Protein 2D4R (pdb70)

InterPro domains:
  IPR005031 Coenzyme Q-binding protein COQ10, START domain [PF03364] (10-134)
  IPR023393 START-like domain superfamily [G3DSA:3.30.530.20] (1-147)

Sequence (575 aa):
PEVRAERYIPAPPERVYRLAKDLEGLKPYLKEVESLEVVAREGARTRSRWVAVAGKKVRWLEEEEWDDENLRNRFFSPEGDFDRYEGTWVFLPEGEGTRVVLTLTYELTIPIFGGLLRKLVQKLQENVESLLKGLEERVLAASSPEVRAERYIPAPPERVYRLAKDLEGLKPYLKEVESLEVVAREGARTRSRWVAVAGKKVRWLEEEEWDDENLRNRFFSPEGDFDRYEGTWVFLPEGEGTRVVLTLTYELTIPIFGGLLRKLVQKLQENVESLLKGLEERVLAASSPEVRAERYIPAPPERVYRLAKDLEGLKPYLKEVESLEVVAREGARTRSRWVAVAGKKVRWLEEEEWDDENLRNRFFSPEGDFDRYEGTWVFLPEGEGTRVVLTLTYELTIPIFGGLLRKLVQKLQENVESLLKGLEERVLAASPEVRAERYIPAPPERVYRLAKDLEGLKPYLKEVESLEVVAREGARTRSRWVAVAGKKVRWLEEEEWDDENLRNRFFSPEGDFDRYEGTWVFLPEGEGTRVVLTLTYELTIPIFGGLLRKLVQKLQENVESLLKGLEERVLAASS

B-factor: mean 41.69, std 13.5, range [9.43, 97.02]

CATH classification: 3.30.530.20

Solvent-accessible surface area: 28408 Å² total

Organism: Thermus thermophilus (strain ATCC 27634 / DSM 579 / HB8) (NCBI:txid300852)

Nearest PDB structures (foldseek):
  2d4r-assembly1_A  TM=1.007E+00  e=2.867E-28  Thermus thermophilus HB8
  3tfz-assembly1_B  TM=8.110E-01  e=2.070E-10  Streptomyces sp. R1128
  4xrt-assembly1_A  TM=7.239E-01  e=1.259E-07  Streptomyces steffisburgensis
  4xrt-assembly2_B  TM=6.585E-01  e=3.534E-08  Streptomyces steffisburgensis
  3pu2-assembly3_C  TM=6.531E-01  e=3.221E-05  Cereibacter sphaeroides 2.4.1

Foldseek 3Di:
DKFKDKDKAQAALLLLLVLVVPVVLLQVLQPQWDDKAFPADDDQKTKIWTWGDPVDIWIFIKIKGHDSPQSKIWMWTPDTQWPTWIWMWHWDDDDNITIIMTMIDTHGDDPPCCVVCVVVVVVSSVNNNSSVVSSSVSSVVVVD/DKFKDKDWAQAALLLLLVLVVPVVLLQVLQPQWPDKAFPDDDVQKTKIWTWGDPVDIWIFIKIKGHDSPQSKIWMWTPDTQWPTWIWMWHWDDDPNTTIIMTMIDTHGDDPPCCVVCVVVVRVSSVNVHSSVVSSSVSSVVVVD/DKAKDKDWAQAALLLLLVLVVPVVLLQVLQPQWDDKAFPDDDDQKTWIWTWGDPVDIWIFIKIKGHDSPQSKIWMWTPDTQWPTWIWMWHWDADPNTTIIMTMIDTHGDDPPPNPVCVVVVRVSSVNVNSSVVSSNVSSVVVD/DKFKDKDWAQAALLLLLVLVVPVVLLQVLQPQWDDKAFPDDDDQKTWIWTWGDPVDIWIFIKIKGHDSPQSKIKMWTPDTQWPTWIWMWHWDDDPNTTIIMTMIDTHGADPPCGCVCVVVVRVSSCNNHSSVVSSSVSSVVVPD

Secondary structure (DSSP, 8-state):
-EEEEEEEESS-HHHHHHHHH-HHHHGGG-TTEEEEEEEEEETTEEEEEEEEE---EEEEEEEEEEETTTTEEEEEEEEES-SEEEEEEEEEE-SSSEEEEEEEEEE---TTTTTTTHHHHHH--HHHHHHHHHHHHHHHHTT-/-EEEEEEEESS-HHHHHHHHH-HHHHGGG-TTEEEEEEEEEETTEEEEEEEEE---EEEEEEEEEEETTTTEEEEEEEEES-SEEEEEEEEEEETTEEEEEEEEEEE---TTTTTTTHHHHHH--HHHHHHHHHHHHHHHHTT-/-EEEEEEEESS-HHHHHHHHH-HHHHGGG-TTEEEEEEEEEETTEEEEEEEEE---EEEEEEEEEEETTTTEEEEEEEEES-SEEEEEEEEEEETTEEEEEEEEEEE---SS-TTTSHHHHHH--HHHHHHHHHHHHHHHHH-/-EEEEEEEESS-HHHHHHHHH-HHHHGGG-TTEEEEEEEEEETTEEEEEEEEE---EEEEEEEEEEETTTTEEEEEEEEES-SEEEEEEEEEEETTEEEEEEEEEEE---TTTGGGGHHHHHH--HHHHHHHHHHHHHHHHHH-

Structure (mmCIF, N/CA/C/O backbone):
data_2D4R
#
_entry.id   2D4R
#
_cell.length_a   56.300
_cell.length_b   86.490
_cell.length_c   109.580
_cell.angle_alpha   90.00
_cell.angle_beta   90.00
_cell.angle_gamma   90.00
#
_symmetry.space_group_name_H-M   'P 21 21 21'
#
loop_
_entity.id
_entity.type
_entity.pdbx_description
1 polymer 'hypothetical protein TTHA0849'
2 non-polymer 'SULFATE ION'
3 water water
#
loop_
_atom_site.group_PDB
_atom_site.id
_atom_site.type_symbol
_atom_site.label_atom_id
_atom_site.label_alt_id
_atom_site.label_comp_id
_atom_site.label_asym_id
_atom_site.label_entity_id
_atom_site.label_seq_id
_atom_site.pdbx_PDB_ins_code
_atom_site.Cartn_x
_atom_site.Cartn_y
_atom_site.Cartn_z
_atom_site.occupancy
_atom_site.B_iso_or_equiv
_atom_site.auth_seq_id
_atom_site.auth_comp_id
_atom_site.auth_asym_id
_atom_site.auth_atom_id
_atom_site.pdbx_PDB_model_num
ATOM 1 N N . PRO A 1 2 ? 26.650 95.605 -7.713 1.00 44.87 2 PRO A N 1
ATOM 2 C CA . PRO A 1 2 ? 27.042 95.696 -6.300 1.00 41.56 2 PRO A CA 1
ATOM 3 C C . PRO A 1 2 ? 26.716 94.430 -5.505 1.00 43.06 2 PRO A C 1
ATOM 4 O O . PRO A 1 2 ? 25.991 93.561 -5.978 1.00 46.54 2 PRO A O 1
ATOM 8 N N . GLU A 1 3 ? 27.266 94.332 -4.298 1.00 47.15 3 GLU A N 1
ATOM 9 C CA . GLU A 1 3 ? 27.163 93.117 -3.492 1.00 47.73 3 GLU A CA 1
ATOM 10 C C . GLU A 1 3 ? 26.823 93.418 -2.037 1.00 44.61 3 GLU A C 1
ATOM 11 O O . GLU A 1 3 ? 27.167 94.469 -1.513 1.00 51.07 3 GLU A O 1
ATOM 17 N N . VAL A 1 4 ? 26.133 92.483 -1.400 1.00 44.73 4 VAL A N 1
ATOM 18 C CA . VAL A 1 4 ? 25.783 92.555 0.015 1.00 41.25 4 VAL A CA 1
ATOM 19 C C . VAL A 1 4 ? 26.131 91.202 0.638 1.00 40.00 4 VAL A C 1
ATOM 20 O O . VAL A 1 4 ? 26.145 90.188 -0.045 1.00 39.35 4 VAL A O 1
ATOM 24 N N . ARG A 1 5 ? 26.439 91.180 1.924 1.00 43.74 5 ARG A N 1
ATOM 25 C CA . ARG A 1 5 ? 26.628 89.906 2.604 1.00 46.52 5 ARG A CA 1
ATOM 26 C C . ARG A 1 5 ? 26.216 90.002 4.053 1.00 49.95 5 ARG A C 1
ATOM 27 O O . ARG A 1 5 ? 26.523 90.980 4.734 1.00 48.81 5 ARG A O 1
ATOM 35 N N . ALA A 1 6 ? 25.504 88.982 4.512 1.00 47.92 6 ALA A N 1
ATOM 36 C CA . ALA A 1 6 ? 25.076 88.909 5.892 1.00 44.84 6 ALA A CA 1
ATOM 37 C C . ALA A 1 6 ? 25.699 87.663 6.499 1.00 47.67 6 ALA A C 1
ATOM 38 O O . ALA A 1 6 ? 25.992 86.697 5.788 1.00 44.52 6 ALA A O 1
ATOM 40 N N . GLU A 1 7 ? 25.898 87.698 7.814 1.00 49.60 7 GLU A N 1
ATOM 41 C CA . GLU A 1 7 ? 26.564 86.631 8.554 1.00 47.01 7 GLU A CA 1
ATOM 42 C C . GLU A 1 7 ? 25.776 86.437 9.841 1.00 48.41 7 GLU A C 1
ATOM 43 O O . GLU A 1 7 ? 25.415 87.407 10.503 1.00 48.22 7 GLU A O 1
ATOM 49 N N . ARG A 1 8 ? 25.493 85.191 10.198 1.00 49.78 8 ARG A N 1
ATOM 50 C CA . ARG A 1 8 ? 24.676 84.948 11.373 1.00 47.62 8 ARG A CA 1
ATOM 51 C C . ARG A 1 8 ? 24.999 83.598 12.010 1.00 54.35 8 ARG A C 1
ATOM 52 O O . ARG A 1 8 ? 25.156 82.583 11.308 1.00 53.31 8 ARG A O 1
ATOM 60 N N . TYR A 1 9 ? 25.101 83.595 13.341 1.00 51.26 9 TYR A N 1
ATOM 61 C CA . TYR A 1 9 ? 25.362 82.370 14.091 1.00 48.36 9 TYR A CA 1
ATOM 62 C C . TYR A 1 9 ? 24.057 81.695 14.502 1.00 44.31 9 TYR A C 1
ATOM 63 O O . TYR A 1 9 ? 23.182 82.331 15.092 1.00 44.18 9 TYR A O 1
ATOM 72 N N . ILE A 1 10 ? 23.930 80.408 14.189 1.00 37.32 10 ILE A N 1
ATOM 73 C CA . ILE A 1 10 ? 22.741 79.653 14.576 1.00 40.40 10 ILE A CA 1
ATOM 74 C C . ILE A 1 10 ? 23.085 78.431 15.436 1.00 37.91 10 ILE A C 1
ATOM 75 O O . ILE A 1 10 ? 23.868 77.573 15.042 1.00 36.91 10 ILE A O 1
ATOM 80 N N . PRO A 1 11 ? 22.500 78.350 16.637 1.00 39.15 11 PRO A N 1
ATOM 81 C CA . PRO A 1 11 ? 22.748 77.232 17.555 1.00 41.53 11 PRO A CA 1
ATOM 82 C C . PRO A 1 11 ? 22.158 75.893 17.097 1.00 41.17 11 PRO A C 1
ATOM 83 O O . PRO A 1 11 ? 21.132 75.449 17.603 1.00 38.63 11 PRO A O 1
ATOM 87 N N . ALA A 1 12 ? 22.830 75.257 16.139 1.00 41.70 12 ALA A N 1
ATOM 88 C CA . ALA A 1 12 ? 22.411 73.963 15.610 1.00 31.22 12 ALA A CA 1
ATOM 89 C C . ALA A 1 12 ? 23.489 73.480 14.645 1.00 33.76 12 ALA A C 1
ATOM 90 O O . ALA A 1 12 ? 24.157 74.287 14.010 1.00 33.40 12 ALA A O 1
ATOM 92 N N . PRO A 1 13 ? 23.677 72.157 14.528 1.00 37.54 13 PRO A N 1
ATOM 93 C CA . PRO A 1 13 ? 24.702 71.638 13.621 1.00 38.67 13 PRO A CA 1
ATOM 94 C C . PRO A 1 13 ? 24.497 72.048 12.176 1.00 38.93 13 PRO A C 1
ATOM 95 O O . PRO A 1 13 ? 23.379 72.038 11.662 1.00 37.03 13 PRO A O 1
ATOM 99 N N . PRO A 1 14 ? 25.594 72.399 11.497 1.00 42.00 14 PRO A N 1
ATOM 100 C CA . PRO A 1 14 ? 25.596 72.827 10.097 1.00 41.89 14 PRO A CA 1
ATOM 101 C C . PRO A 1 14 ? 24.692 72.001 9.198 1.00 41.28 14 PRO A C 1
ATOM 102 O O . PRO A 1 14 ? 23.980 72.542 8.361 1.00 43.84 14 PRO A O 1
ATOM 106 N N . GLU A 1 15 ? 24.720 70.688 9.365 1.00 45.63 15 GLU A N 1
ATOM 107 C CA . GLU A 1 15 ? 23.940 69.826 8.490 1.00 47.54 15 GLU A CA 1
ATOM 108 C C . GLU A 1 15 ? 22.453 70.112 8.667 1.00 45.15 15 GLU A C 1
ATOM 109 O O . GLU A 1 15 ? 21.680 70.062 7.708 1.00 43.60 15 GLU A O 1
ATOM 115 N N . ARG A 1 16 ? 22.058 70.415 9.900 1.00 44.81 16 ARG A N 1
ATOM 116 C CA . ARG A 1 16 ? 20.657 70.662 10.203 1.00 38.64 16 ARG A CA 1
ATOM 117 C C . ARG A 1 16 ? 20.246 72.040 9.687 1.00 37.20 16 ARG A C 1
ATOM 118 O O . ARG A 1 16 ? 19.199 72.184 9.070 1.00 36.68 16 ARG A O 1
ATOM 126 N N . VAL A 1 17 ? 21.080 73.046 9.929 1.00 34.70 17 VAL A N 1
ATOM 127 C CA . VAL A 1 17 ? 20.805 74.391 9.438 1.00 33.54 17 VAL A CA 1
ATOM 128 C C . VAL A 1 17 ? 20.756 74.383 7.906 1.00 34.98 17 VAL A C 1
ATOM 129 O O . VAL A 1 17 ? 19.885 75.001 7.296 1.00 30.32 17 VAL A O 1
ATOM 133 N N . TYR A 1 18 ? 21.680 73.652 7.293 1.00 31.49 18 TYR A N 1
ATOM 134 C CA . TYR A 1 18 ? 21.718 73.543 5.852 1.00 28.03 18 TYR A CA 1
ATOM 135 C C . TYR A 1 18 ? 20.422 72.929 5.330 1.00 31.91 18 TYR A C 1
ATOM 136 O O . TYR A 1 18 ? 19.838 73.440 4.378 1.00 33.10 18 TYR A O 1
ATOM 145 N N . ARG A 1 19 ? 19.966 71.841 5.950 1.00 32.29 19 ARG A N 1
ATOM 146 C CA . ARG A 1 19 ? 18.785 71.121 5.442 1.00 35.19 19 ARG A CA 1
ATOM 147 C C . ARG A 1 19 ? 17.504 71.932 5.586 1.00 31.23 19 ARG A C 1
ATOM 148 O O . ARG A 1 19 ? 16.627 71.872 4.736 1.00 27.30 19 ARG A O 1
ATOM 156 N N . LEU A 1 20 ? 17.404 72.686 6.672 1.00 29.41 20 LEU A N 1
ATOM 157 C CA . LEU A 1 20 ? 16.254 73.543 6.903 1.00 31.81 20 LEU A CA 1
ATOM 158 C C . LEU A 1 20 ? 16.212 74.745 5.966 1.00 31.42 20 LEU A C 1
ATOM 159 O O . LEU A 1 20 ? 15.135 75.257 5.655 1.00 35.32 20 LEU A O 1
ATOM 164 N N . ALA A 1 21 ? 17.375 75.200 5.513 1.00 25.66 21 ALA A N 1
ATOM 165 C CA . ALA A 1 21 ? 17.417 76.296 4.545 1.00 24.46 21 ALA A CA 1
ATOM 166 C C . ALA A 1 21 ? 17.074 75.795 3.142 1.00 22.71 21 ALA A C 1
ATOM 167 O O . ALA A 1 21 ? 16.611 76.553 2.290 1.00 21.82 21 ALA A O 1
ATOM 169 N N . LYS A 1 22 ? 17.293 74.506 2.913 1.00 26.07 22 LYS A N 1
ATOM 170 C CA . LYS A 1 22 ? 17.079 73.913 1.602 1.00 27.55 22 LYS A CA 1
ATOM 171 C C . LYS A 1 22 ? 15.598 73.693 1.342 1.00 29.50 22 LYS A C 1
ATOM 172 O O . LYS A 1 22 ? 15.145 73.731 0.201 1.00 32.53 22 LYS A O 1
ATOM 178 N N . ASP A 1 23 ? 14.846 73.462 2.411 1.00 35.47 23 ASP A N 1
ATOM 179 C CA . ASP A 1 23 ? 13.396 73.356 2.325 1.00 30.45 23 ASP A CA 1
ATOM 180 C C . ASP A 1 23 ? 12.828 74.761 2.327 1.00 32.10 23 ASP A C 1
ATOM 181 O O . ASP A 1 23 ? 12.329 75.241 3.359 1.00 21.66 23 ASP A O 1
ATOM 186 N N . LEU A 1 24 ? 12.917 75.411 1.166 1.00 27.26 24 LEU A N 1
ATOM 187 C CA . LEU A 1 24 ? 12.566 76.818 1.040 1.00 29.49 24 LEU A CA 1
ATOM 188 C C . LEU A 1 24 ? 11.118 77.060 1.446 1.00 31.04 24 LEU A C 1
ATOM 189 O O . LEU A 1 24 ? 10.798 78.065 2.078 1.00 31.31 24 LEU A O 1
ATOM 194 N N . GLU A 1 25 ? 10.239 76.135 1.089 1.00 30.94 25 GLU A N 1
ATOM 195 C CA . GLU A 1 25 ? 8.836 76.360 1.343 1.00 36.60 25 GLU A CA 1
ATOM 196 C C . GLU A 1 25 ? 8.535 76.279 2.835 1.00 38.79 25 GLU A C 1
ATOM 197 O O . GLU A 1 25 ? 7.671 77.003 3.334 1.00 41.98 25 GLU A O 1
ATOM 203 N N . GLY A 1 26 ? 9.268 75.423 3.547 1.00 30.17 26 GLY A N 1
ATOM 204 C CA . GLY A 1 26 ? 9.173 75.397 4.991 1.00 25.14 26 GLY A CA 1
ATOM 205 C C . GLY A 1 26 ? 9.813 76.619 5.629 1.00 31.87 26 GLY A C 1
ATOM 206 O O . GLY A 1 26 ? 9.469 77.004 6.744 1.00 32.53 26 GLY A O 1
ATOM 207 N N . LEU A 1 27 ? 10.752 77.235 4.921 1.00 35.97 27 LEU A N 1
ATOM 208 C CA . LEU A 1 27 ? 11.454 78.406 5.436 1.00 36.10 27 LEU A CA 1
ATOM 209 C C . LEU A 1 27 ? 10.574 79.640 5.261 1.00 37.52 27 LEU A C 1
ATOM 210 O O . LEU A 1 27 ? 10.636 80.577 6.055 1.00 38.08 27 LEU A O 1
ATOM 215 N N . LYS A 1 28 ? 9.750 79.626 4.218 1.00 36.32 28 LYS A N 1
ATOM 216 C CA . LYS A 1 28 ? 9.076 80.837 3.766 1.00 35.42 28 LYS A CA 1
ATOM 217 C C . LYS A 1 28 ? 8.273 81.592 4.840 1.00 35.48 28 LYS A C 1
ATOM 218 O O . LYS A 1 28 ? 8.320 82.823 4.891 1.00 33.65 28 LYS A O 1
ATOM 224 N N . PRO A 1 29 ? 7.532 80.873 5.709 1.00 35.09 29 PRO A N 1
ATOM 225 C CA . PRO A 1 29 ? 6.745 81.560 6.747 1.00 32.55 29 PRO A CA 1
ATOM 226 C C . PRO A 1 29 ? 7.532 82.434 7.722 1.00 27.79 29 PRO A C 1
ATOM 227 O O . PRO A 1 29 ? 6.958 83.276 8.384 1.00 31.20 29 PRO A O 1
ATOM 231 N N . TYR A 1 30 ? 8.841 82.230 7.810 1.00 29.66 30 TYR A N 1
ATOM 232 C CA . TYR A 1 30 ? 9.677 82.991 8.741 1.00 32.00 30 TYR A CA 1
ATOM 233 C C . TYR A 1 30 ? 10.438 84.117 8.041 1.00 37.77 30 TYR A C 1
ATOM 234 O O . TYR A 1 30 ? 11.232 84.825 8.669 1.00 32.16 30 TYR A O 1
ATOM 243 N N . LEU A 1 31 ? 10.196 84.271 6.737 1.00 37.01 31 LEU A N 1
ATOM 244 C CA . LEU A 1 31 ? 10.766 85.368 5.955 1.00 36.71 31 LEU A CA 1
ATOM 245 C C . LEU A 1 31 ? 9.739 86.498 5.790 1.00 41.22 31 LEU A C 1
ATOM 246 O O . LEU A 1 31 ? 8.886 86.478 4.897 1.00 40.12 31 LEU A O 1
ATOM 251 N N . LYS A 1 32 ? 9.824 87.487 6.667 1.00 43.52 32 LYS A N 1
ATOM 252 C CA . LYS A 1 32 ? 8.751 88.455 6.802 1.00 45.62 32 LYS A CA 1
ATOM 253 C C . LYS A 1 32 ? 8.676 89.394 5.613 1.00 44.38 32 LYS A C 1
ATOM 254 O O . LYS A 1 32 ? 7.644 89.993 5.366 1.00 47.37 32 LYS A O 1
ATOM 260 N N . GLU A 1 33 ? 9.769 89.521 4.872 1.00 42.01 33 GLU A N 1
ATOM 261 C CA . GLU A 1 33 ? 9.802 90.430 3.735 1.00 40.30 33 GLU A CA 1
ATOM 262 C C . GLU A 1 33 ? 9.426 89.704 2.448 1.00 41.78 33 GLU A C 1
ATOM 263 O O . GLU A 1 33 ? 9.349 90.315 1.376 1.00 36.77 33 GLU A O 1
ATOM 269 N N . VAL A 1 34 ? 9.206 88.395 2.561 1.00 36.53 34 VAL A N 1
ATOM 270 C CA . VAL A 1 34 ? 8.796 87.581 1.425 1.00 31.72 34 VAL A CA 1
ATOM 271 C C . VAL A 1 34 ? 7.304 87.323 1.488 1.00 36.06 34 VAL A C 1
ATOM 272 O O . VAL A 1 34 ? 6.794 86.850 2.504 1.00 38.20 34 VAL A O 1
ATOM 276 N N . GLU A 1 35 ? 6.616 87.630 0.391 1.00 33.66 35 GLU A N 1
ATOM 277 C CA . GLU A 1 35 ? 5.172 87.470 0.294 1.00 32.64 35 GLU A CA 1
ATOM 278 C C . GLU A 1 35 ? 4.813 86.093 -0.260 1.00 35.79 35 GLU A C 1
ATOM 279 O O . GLU A 1 35 ? 3.858 85.463 0.187 1.00 36.76 35 GLU A O 1
ATOM 285 N N . SER A 1 36 ? 5.575 85.637 -1.248 1.00 36.41 36 SER A N 1
ATOM 286 C CA . SER A 1 36 ? 5.353 84.322 -1.841 1.00 35.48 36 SER A CA 1
ATOM 287 C C . SER A 1 36 ? 6.669 83.678 -2.286 1.00 33.81 36 SER A C 1
ATOM 288 O O . SER A 1 36 ? 7.515 84.320 -2.901 1.00 30.56 36 SER A O 1
ATOM 291 N N . LEU A 1 37 ? 6.834 82.403 -1.961 1.00 30.84 37 LEU A N 1
ATOM 292 C CA . LEU A 1 37 ? 7.996 81.658 -2.407 1.00 35.47 37 LEU A CA 1
ATOM 293 C C . LEU A 1 37 ? 7.549 80.248 -2.777 1.00 37.32 37 LEU A C 1
ATOM 294 O O . LEU A 1 37 ? 7.222 79.439 -1.912 1.00 38.85 37 LEU A O 1
ATOM 299 N N . GLU A 1 38 ? 7.528 79.966 -4.073 1.00 38.26 38 GLU A N 1
ATOM 300 C CA . GLU A 1 38 ? 7.069 78.672 -4.556 1.00 39.95 38 GLU A CA 1
ATOM 301 C C . GLU A 1 38 ? 8.149 77.918 -5.336 1.00 35.17 38 GLU A C 1
ATOM 302 O O . GLU A 1 38 ? 8.710 78.427 -6.306 1.00 26.02 38 GLU A O 1
ATOM 308 N N . VAL A 1 39 ? 8.441 76.696 -4.899 1.00 37.98 39 VAL A N 1
ATOM 309 C CA . VAL A 1 39 ? 9.356 75.830 -5.635 1.00 38.76 39 VAL A CA 1
ATOM 310 C C . VAL A 1 39 ? 8.661 75.327 -6.898 1.00 44.83 39 VAL A C 1
ATOM 311 O O . VAL A 1 39 ? 7.686 74.578 -6.818 1.00 46.81 39 VAL A O 1
ATOM 315 N N . VAL A 1 40 ? 9.155 75.742 -8.064 1.00 41.67 40 VAL A N 1
ATOM 316 C CA . VAL A 1 40 ? 8.509 75.379 -9.317 1.00 42.86 40 VAL A CA 1
ATOM 317 C C . VAL A 1 40 ? 9.080 74.102 -9.943 1.00 48.21 40 VAL A C 1
ATOM 318 O O . VAL A 1 40 ? 8.379 73.401 -10.671 1.00 51.46 40 VAL A O 1
ATOM 322 N N . ALA A 1 41 ? 10.352 73.808 -9.676 1.00 47.83 41 ALA A N 1
ATOM 323 C CA . ALA A 1 41 ? 11.004 72.621 -10.231 1.00 50.60 41 ALA A CA 1
ATOM 324 C C . ALA A 1 41 ? 12.042 72.055 -9.266 1.00 51.55 41 ALA A C 1
ATOM 325 O O . ALA A 1 41 ? 12.764 72.803 -8.614 1.00 46.35 41 ALA A O 1
ATOM 327 N N . ARG A 1 42 ? 12.109 70.729 -9.181 1.00 55.74 42 ARG A N 1
ATOM 328 C CA . ARG A 1 42 ? 13.065 70.045 -8.303 1.00 57.25 42 ARG A CA 1
ATOM 329 C C . ARG A 1 42 ? 13.752 68.960 -9.135 1.00 59.03 42 ARG A C 1
ATOM 330 O O . ARG A 1 42 ? 13.082 68.121 -9.733 1.00 60.21 42 ARG A O 1
ATOM 338 N N . GLU A 1 43 ? 15.082 68.990 -9.192 1.00 62.11 43 GLU A N 1
ATOM 339 C CA . GLU A 1 43 ? 15.845 68.118 -10.095 1.00 61.81 43 GLU A CA 1
ATOM 340 C C . GLU A 1 43 ? 17.240 67.886 -9.527 1.00 60.18 43 GLU A C 1
ATOM 341 O O . GLU A 1 43 ? 17.952 68.841 -9.225 1.00 62.57 43 GLU A O 1
ATOM 347 N N . GLY A 1 44 ? 17.640 66.627 -9.391 1.00 57.86 44 GLY A N 1
ATOM 348 C CA . GLY A 1 44 ? 18.944 66.351 -8.818 1.00 54.39 44 GLY A CA 1
ATOM 349 C C . GLY A 1 44 ? 19.202 67.242 -7.615 1.00 53.34 44 GLY A C 1
ATOM 350 O O . GLY A 1 44 ? 18.427 67.259 -6.659 1.00 55.35 44 GLY A O 1
ATOM 351 N N . ALA A 1 45 ? 20.286 68.005 -7.671 1.00 52.75 45 ALA A N 1
ATOM 352 C CA . ALA A 1 45 ? 20.693 68.837 -6.546 1.00 47.73 45 ALA A CA 1
ATOM 353 C C . ALA A 1 45 ? 20.285 70.291 -6.731 1.00 45.39 45 ALA A C 1
ATOM 354 O O . ALA A 1 45 ? 20.708 71.149 -5.966 1.00 48.63 45 ALA A O 1
ATOM 356 N N . ARG A 1 46 ? 19.479 70.574 -7.748 1.00 45.78 46 ARG A N 1
ATOM 357 C CA . ARG A 1 46 ? 19.022 71.943 -7.986 1.00 46.20 46 ARG A CA 1
ATOM 358 C C . ARG A 1 46 ? 17.502 72.074 -7.997 1.00 43.77 46 ARG A C 1
ATOM 359 O O . ARG A 1 46 ? 16.786 71.148 -8.384 1.00 40.37 46 ARG A O 1
ATOM 367 N N . THR A 1 47 ? 17.015 73.224 -7.542 1.00 37.73 47 THR A N 1
ATOM 368 C CA . THR A 1 47 ? 15.606 73.555 -7.674 1.00 29.60 47 THR A CA 1
ATOM 369 C C . THR A 1 47 ? 15.478 74.841 -8.449 1.00 31.17 47 THR A C 1
ATOM 370 O O . THR A 1 47 ? 16.470 75.531 -8.694 1.00 30.84 47 THR A O 1
ATOM 374 N N . ARG A 1 48 ? 14.245 75.147 -8.845 1.00 29.88 48 ARG A N 1
ATOM 375 C CA . ARG A 1 48 ? 13.892 76.457 -9.365 1.00 30.17 48 ARG A CA 1
ATOM 376 C C . ARG A 1 48 ? 12.726 76.975 -8.533 1.00 28.65 48 ARG A C 1
ATOM 377 O O . ARG A 1 48 ? 11.802 76.225 -8.204 1.00 32.79 48 ARG A O 1
ATOM 385 N N . SER A 1 49 ? 12.767 78.253 -8.179 1.00 23.07 49 SER A N 1
ATOM 386 C CA . SER A 1 49 ? 11.750 78.805 -7.301 1.00 22.73 49 SER A CA 1
ATOM 387 C C . SER A 1 49 ? 11.333 80.210 -7.729 1.00 27.36 49 SER A C 1
ATOM 388 O O . SER A 1 49 ? 12.126 80.954 -8.311 1.00 31.70 49 SER A O 1
ATOM 391 N N . ARG A 1 50 ? 10.084 80.561 -7.438 1.00 22.46 50 ARG A N 1
ATOM 392 C CA . ARG A 1 50 ? 9.537 81.869 -7.791 1.00 32.10 50 ARG A CA 1
ATOM 393 C C . ARG A 1 50 ? 9.364 82.711 -6.526 1.00 26.99 50 ARG A C 1
ATOM 394 O O . ARG A 1 50 ? 8.599 82.360 -5.639 1.00 22.45 50 ARG A O 1
ATOM 402 N N . TRP A 1 51 ? 10.092 83.816 -6.449 1.00 30.06 51 TRP A N 1
ATOM 403 C CA . TRP A 1 51 ? 10.030 84.683 -5.279 1.00 29.81 51 TRP A CA 1
ATOM 404 C C . TRP A 1 51 ? 9.204 85.940 -5.571 1.00 30.58 51 TRP A C 1
ATOM 405 O O . TRP A 1 51 ? 9.285 86.524 -6.657 1.00 33.74 51 TRP A O 1
ATOM 416 N N . VAL A 1 52 ? 8.404 86.346 -4.592 1.00 32.50 52 VAL A N 1
ATOM 417 C CA . VAL A 1 52 ? 7.892 87.701 -4.549 1.00 31.07 52 VAL A CA 1
ATOM 418 C C . VAL A 1 52 ? 8.231 88.297 -3.201 1.00 30.29 52 VAL A C 1
ATOM 419 O O . VAL A 1 52 ? 7.830 87.775 -2.167 1.00 29.24 52 VAL A O 1
ATOM 423 N N . ALA A 1 53 ? 8.974 89.395 -3.225 1.00 33.32 53 ALA A N 1
ATOM 424 C CA . ALA A 1 53 ? 9.385 90.073 -2.009 1.00 29.29 53 ALA A CA 1
ATOM 425 C C . ALA A 1 53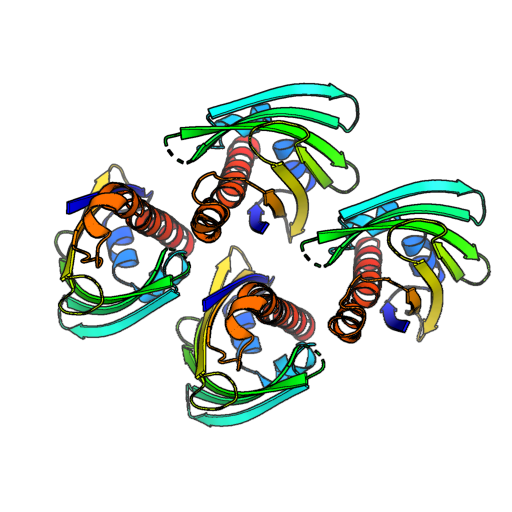 ? 8.802 91.476 -2.002 1.00 32.76 53 ALA A C 1
ATOM 426 O O . ALA A 1 53 ? 8.457 92.034 -3.053 1.00 23.11 53 ALA A O 1
ATOM 428 N N . VAL A 1 54 ? 8.676 92.046 -0.811 1.00 34.02 54 VAL A N 1
ATOM 429 C CA . VAL A 1 54 ? 8.263 93.430 -0.714 1.00 35.70 54 VAL A CA 1
ATOM 430 C C . VAL A 1 54 ? 9.365 94.281 -0.117 1.00 31.79 54 VAL A C 1
ATOM 431 O O . VAL A 1 54 ? 9.959 93.939 0.893 1.00 31.81 54 VAL A O 1
ATOM 435 N N . ALA A 1 55 ? 9.658 95.380 -0.792 1.00 35.19 55 ALA A N 1
ATOM 436 C CA . ALA A 1 55 ? 10.505 96.419 -0.244 1.00 45.21 55 ALA A CA 1
ATOM 437 C C . ALA A 1 55 ? 9.807 97.750 -0.505 1.00 45.33 55 ALA A C 1
ATOM 438 O O . ALA A 1 55 ? 9.508 98.080 -1.650 1.00 41.07 55 ALA A O 1
ATOM 448 N N . GLY A 1 57 ? 6.786 98.826 0.045 1.00 55.33 57 GLY A N 1
ATOM 449 C CA . GLY A 1 57 ? 5.397 98.859 -0.374 1.00 64.65 57 GLY A CA 1
ATOM 450 C C . GLY A 1 57 ? 5.098 98.294 -1.756 1.00 66.68 57 GLY A C 1
ATOM 451 O O . GLY A 1 57 ? 3.990 97.803 -1.996 1.00 67.94 57 GLY A O 1
ATOM 452 N N . LYS A 1 58 ? 6.060 98.367 -2.675 1.00 67.38 58 LYS A N 1
ATOM 453 C CA . LYS A 1 58 ? 5.888 97.705 -3.964 1.00 62.07 58 LYS A CA 1
ATOM 454 C C . LYS A 1 58 ? 6.692 96.416 -4.032 1.00 56.98 58 LYS A C 1
ATOM 455 O O . LYS A 1 58 ? 7.709 96.263 -3.358 1.00 54.03 58 LYS A O 1
ATOM 461 N N . LYS A 1 59 ? 6.220 95.481 -4.847 1.00 50.96 59 LYS A N 1
ATOM 462 C CA . LYS A 1 59 ? 6.782 94.148 -4.845 1.00 42.47 59 LYS A CA 1
ATOM 463 C C . LYS A 1 59 ? 7.835 93.948 -5.931 1.00 34.85 59 LYS A C 1
ATOM 464 O O . LYS A 1 59 ? 7.791 94.556 -6.995 1.00 35.49 59 LYS A O 1
ATOM 470 N N . VAL A 1 60 ? 8.800 93.093 -5.624 1.00 33.45 60 VAL A N 1
ATOM 471 C CA . VAL A 1 60 ? 9.845 92.726 -6.556 1.00 26.67 60 VAL A CA 1
ATOM 472 C C . VAL A 1 60 ? 9.758 91.219 -6.765 1.00 27.11 60 VAL A C 1
ATOM 473 O O . VAL A 1 60 ? 9.696 90.472 -5.799 1.00 30.59 60 VAL A O 1
ATOM 477 N N . ARG A 1 61 ? 9.734 90.787 -8.027 1.00 24.86 61 ARG A N 1
ATOM 478 C CA . ARG A 1 61 ? 9.449 89.401 -8.384 1.00 21.50 61 ARG A CA 1
ATOM 479 C C . ARG A 1 61 ? 10.600 88.829 -9.208 1.00 24.41 61 ARG A C 1
ATOM 480 O O . ARG A 1 61 ? 11.083 89.466 -10.140 1.00 25.37 61 ARG A O 1
ATOM 488 N N . TRP A 1 62 ? 11.041 87.624 -8.871 1.00 22.33 62 TRP A N 1
ATOM 489 C CA . TRP A 1 62 ? 12.022 86.967 -9.713 1.00 26.98 62 TRP A CA 1
ATOM 490 C C . TRP A 1 62 ? 11.916 85.451 -9.645 1.00 31.28 62 TRP A C 1
ATOM 491 O O . TRP A 1 62 ? 11.334 84.890 -8.709 1.00 31.78 62 TRP A O 1
ATOM 502 N N . LEU A 1 63 ? 12.464 84.794 -10.660 1.00 30.00 63 LEU A N 1
ATOM 503 C CA . LEU A 1 63 ? 12.659 83.361 -10.607 1.00 26.57 63 LEU A CA 1
ATOM 504 C C . LEU A 1 63 ? 14.108 83.111 -10.217 1.00 26.56 63 LEU A C 1
ATOM 505 O O . LEU A 1 63 ? 14.987 83.886 -10.568 1.00 22.78 63 LEU A O 1
ATOM 510 N N . GLU A 1 64 ? 14.346 82.041 -9.467 1.00 26.94 64 GLU A N 1
ATOM 511 C CA . GLU A 1 64 ? 15.666 81.780 -8.915 1.00 26.44 64 GLU A CA 1
ATOM 512 C C . GLU A 1 64 ? 16.022 80.319 -9.090 1.00 25.95 64 GLU A C 1
ATOM 513 O O . GLU A 1 64 ? 15.219 79.437 -8.807 1.00 31.66 64 GLU A O 1
ATOM 519 N N . GLU A 1 65 ? 17.233 80.074 -9.562 1.00 23.40 65 GLU A N 1
ATOM 520 C CA . GLU A 1 65 ? 17.753 78.724 -9.651 1.00 32.03 65 GLU A CA 1
ATOM 521 C C . GLU A 1 65 ? 18.791 78.550 -8.542 1.00 31.16 65 GLU A C 1
ATOM 522 O O . GLU A 1 65 ? 19.741 79.329 -8.427 1.00 28.23 65 GLU A O 1
ATOM 528 N N . GLU A 1 66 ? 18.597 77.539 -7.707 1.00 35.29 66 GLU A N 1
ATOM 529 C CA . GLU A 1 66 ? 19.607 77.205 -6.715 1.00 36.40 66 GLU A CA 1
ATOM 530 C C . GLU A 1 66 ? 20.185 75.816 -6.932 1.00 34.47 66 GLU A C 1
ATOM 531 O O . GLU A 1 66 ? 19.466 74.850 -7.189 1.00 35.10 66 GLU A O 1
ATOM 537 N N . GLU A 1 67 ? 21.507 75.740 -6.846 1.00 35.91 67 GLU A N 1
ATOM 538 C CA . GLU A 1 67 ? 22.226 74.484 -6.936 1.00 36.72 67 GLU A CA 1
ATOM 539 C C . GLU A 1 67 ? 22.684 74.161 -5.526 1.00 41.31 67 GLU A C 1
ATOM 540 O O . GLU A 1 67 ? 23.367 74.977 -4.880 1.00 40.10 67 GLU A O 1
ATOM 546 N N . TRP A 1 68 ? 22.293 72.977 -5.056 1.00 36.76 68 TRP A N 1
ATOM 547 C CA . TRP A 1 68 ? 22.535 72.557 -3.685 1.00 29.92 68 TRP A CA 1
ATOM 548 C C . TRP A 1 68 ? 23.707 71.585 -3.630 1.00 36.20 68 TRP A C 1
ATOM 549 O O . TRP A 1 68 ? 23.728 70.578 -4.344 1.00 40.27 68 TRP A O 1
ATOM 560 N N . ASP A 1 69 ? 24.682 71.897 -2.784 1.00 27.17 69 ASP A N 1
ATOM 561 C CA . ASP A 1 69 ? 25.815 71.027 -2.580 1.00 34.15 69 ASP A CA 1
ATOM 562 C C . ASP A 1 69 ? 25.711 70.317 -1.221 1.00 38.05 69 ASP A C 1
ATOM 563 O O . ASP A 1 69 ? 26.216 70.803 -0.204 1.00 36.63 69 ASP A O 1
ATOM 568 N N . ASP A 1 70 ? 25.054 69.161 -1.222 1.00 41.57 70 ASP A N 1
ATOM 569 C CA . ASP A 1 70 ? 24.776 68.413 -0.001 1.00 37.48 70 ASP A CA 1
ATOM 570 C C . ASP A 1 70 ? 26.060 67.990 0.697 1.00 38.87 70 ASP A C 1
ATOM 571 O O . ASP A 1 70 ? 26.148 68.026 1.917 1.00 44.51 70 ASP A O 1
ATOM 576 N N . GLU A 1 71 ? 27.055 67.586 -0.080 1.00 43.14 71 GLU A N 1
ATOM 577 C CA . GLU A 1 71 ? 28.335 67.149 0.474 1.00 46.06 71 GLU A CA 1
ATOM 578 C C . GLU A 1 71 ? 28.985 68.203 1.362 1.00 44.33 71 GLU A C 1
ATOM 579 O O . GLU A 1 71 ? 29.344 67.931 2.506 1.00 40.58 71 GLU A O 1
ATOM 585 N N . ASN A 1 72 ? 29.129 69.411 0.829 1.00 45.43 72 ASN A N 1
ATOM 586 C CA . ASN A 1 72 ? 29.881 70.455 1.509 1.00 44.16 72 ASN A CA 1
ATOM 587 C C . ASN A 1 72 ? 29.007 71.518 2.171 1.00 43.90 72 ASN A C 1
ATOM 588 O O . ASN A 1 72 ? 29.512 72.553 2.606 1.00 44.96 72 ASN A O 1
ATOM 593 N N . LEU A 1 73 ? 27.702 71.271 2.240 1.00 43.10 73 LEU A N 1
ATOM 594 C CA . LEU A 1 73 ? 26.774 72.185 2.917 1.00 40.80 73 LEU A CA 1
ATOM 595 C C . LEU A 1 73 ? 26.856 73.619 2.394 1.00 43.08 73 LEU A C 1
ATOM 596 O O . LEU A 1 73 ? 26.971 74.571 3.181 1.00 43.42 73 LEU A O 1
ATOM 601 N N . ARG A 1 74 ? 26.817 73.760 1.069 1.00 46.92 74 ARG A N 1
ATOM 602 C CA . ARG A 1 74 ? 26.806 75.064 0.405 1.00 44.55 74 ARG A CA 1
ATOM 603 C C . ARG A 1 74 ? 25.741 75.048 -0.690 1.00 45.33 74 ARG A C 1
ATOM 604 O O . ARG A 1 74 ? 25.312 73.987 -1.144 1.00 45.63 74 ARG A O 1
ATOM 612 N N . ASN A 1 75 ? 25.340 76.235 -1.125 1.00 39.91 75 ASN A N 1
ATOM 613 C CA . ASN A 1 75 ? 24.432 76.372 -2.245 1.00 39.88 75 ASN A CA 1
ATOM 614 C C . ASN A 1 75 ? 24.892 77.533 -3.125 1.00 42.92 75 ASN A C 1
ATOM 615 O O . ASN A 1 75 ? 25.566 78.442 -2.655 1.00 47.03 75 ASN A O 1
ATOM 620 N N . ARG A 1 76 ? 24.554 77.479 -4.406 1.00 39.43 76 ARG A N 1
ATOM 621 C CA . ARG A 1 76 ? 24.739 78.612 -5.305 1.00 38.96 76 ARG A CA 1
ATOM 622 C C . ARG A 1 76 ? 23.403 78.924 -5.975 1.00 34.07 76 ARG A C 1
ATOM 623 O O . ARG A 1 76 ? 22.663 78.010 -6.333 1.00 32.22 76 ARG A O 1
ATOM 631 N N . PHE A 1 77 ? 23.095 80.207 -6.147 1.00 31.88 77 PHE A N 1
ATOM 632 C CA . PHE A 1 77 ? 21.840 80.592 -6.781 1.00 30.29 77 PHE A CA 1
ATOM 633 C C . PHE A 1 77 ? 22.015 81.727 -7.775 1.00 27.57 77 PHE A C 1
ATOM 634 O O . PHE A 1 77 ? 22.949 82.517 -7.670 1.00 34.31 77 PHE A O 1
ATOM 642 N N . PHE A 1 78 ? 21.113 81.799 -8.745 1.00 22.26 78 PHE A N 1
ATOM 643 C CA . PHE A 1 78 ? 21.209 82.787 -9.810 1.00 28.75 78 PHE A CA 1
ATOM 644 C C . PHE A 1 78 ? 19.793 82.988 -10.344 1.00 27.06 78 PHE A C 1
ATOM 645 O O . PHE A 1 78 ? 19.036 82.030 -10.437 1.00 30.55 78 PHE A O 1
ATOM 653 N N . SER A 1 79 ? 19.428 84.227 -10.666 1.00 26.96 79 SER A N 1
ATOM 654 C CA . SER A 1 79 ? 18.130 84.500 -11.284 1.00 28.60 79 SER A CA 1
ATOM 655 C C . SER A 1 79 ? 18.280 84.667 -12.785 1.00 30.23 79 SER A C 1
ATOM 656 O O . SER A 1 79 ? 18.967 85.576 -13.248 1.00 28.21 79 SER A O 1
ATOM 659 N N . PRO A 1 80 ? 17.631 83.791 -13.566 1.00 33.73 80 PRO A N 1
ATOM 660 C CA . PRO A 1 80 ? 17.687 83.834 -15.031 1.00 30.40 80 PRO A CA 1
ATOM 661 C C . PRO A 1 80 ? 16.641 84.796 -15.599 1.00 33.90 80 PRO A C 1
ATOM 662 O O . PRO A 1 80 ? 16.726 85.222 -16.756 1.00 32.35 80 PRO A O 1
ATOM 666 N N . GLU A 1 81 ? 15.639 85.107 -14.783 1.00 31.42 81 GLU A N 1
ATOM 667 C CA . GLU A 1 81 ? 14.614 86.054 -15.184 1.00 34.47 81 GLU A CA 1
ATOM 668 C C . GLU A 1 81 ? 13.863 86.650 -13.993 1.00 31.74 81 GLU A C 1
ATOM 669 O O . GLU A 1 81 ? 13.813 86.069 -12.901 1.00 27.51 81 GLU A O 1
ATOM 675 N N . GLY A 1 82 ? 13.280 87.823 -14.218 1.00 25.43 82 GLY A N 1
ATOM 676 C CA . GLY A 1 82 ? 12.576 88.505 -13.158 1.00 22.71 82 GLY A CA 1
ATOM 677 C C . GLY A 1 82 ? 12.900 89.971 -13.200 1.00 24.50 82 GLY A C 1
ATOM 678 O O . GLY A 1 82 ? 13.286 90.489 -14.237 1.00 30.47 82 GLY A O 1
ATOM 679 N N . ASP A 1 83 ? 12.750 90.638 -12.067 1.00 28.28 83 ASP A N 1
ATOM 680 C CA . ASP A 1 83 ? 12.927 92.087 -11.993 1.00 31.53 83 ASP A CA 1
ATOM 681 C C . ASP A 1 83 ? 14.390 92.546 -11.898 1.00 24.66 83 ASP A C 1
ATOM 682 O O . ASP A 1 83 ? 14.717 93.667 -12.271 1.00 25.95 83 ASP A O 1
ATOM 687 N N . PHE A 1 84 ? 15.259 91.688 -11.387 1.00 23.88 84 PHE A N 1
ATOM 688 C CA . PHE A 1 84 ? 16.684 92.007 -11.318 1.00 25.52 84 PHE A CA 1
ATOM 689 C C . PHE A 1 84 ? 17.371 91.671 -12.649 1.00 23.69 84 PHE A C 1
ATOM 690 O O . PHE A 1 84 ? 17.036 90.677 -13.298 1.00 24.47 84 PHE A O 1
ATOM 698 N N . ASP A 1 85 ? 18.325 92.496 -13.054 1.00 15.92 85 ASP A N 1
ATOM 699 C CA . ASP A 1 85 ? 19.191 92.134 -14.164 1.00 23.84 85 ASP A CA 1
ATOM 700 C C . ASP A 1 85 ? 20.129 91.055 -13.690 1.00 28.04 85 ASP A C 1
ATOM 701 O O . ASP A 1 85 ? 20.550 90.187 -14.458 1.00 31.72 85 ASP A O 1
ATOM 706 N N . ARG A 1 86 ? 20.453 91.111 -12.408 1.00 27.93 86 ARG A N 1
ATOM 707 C CA . ARG A 1 86 ? 21.337 90.130 -11.813 1.00 29.36 86 ARG A CA 1
ATOM 708 C C . ARG A 1 86 ? 20.931 89.905 -10.362 1.00 32.10 86 ARG A C 1
ATOM 709 O O . ARG A 1 86 ? 20.691 90.857 -9.614 1.00 28.48 86 ARG A O 1
ATOM 717 N N . TYR A 1 87 ? 20.827 88.636 -9.981 1.00 28.68 87 TYR A N 1
ATOM 718 C CA . TYR A 1 87 ? 20.528 88.272 -8.611 1.00 26.26 87 TYR A CA 1
ATOM 719 C C . TYR A 1 87 ? 21.116 86.901 -8.312 1.00 30.32 87 TYR A C 1
ATOM 720 O O . TYR A 1 87 ? 20.549 85.872 -8.673 1.00 27.35 87 TYR A O 1
ATOM 729 N N . GLU A 1 88 ? 22.258 86.895 -7.636 1.00 28.03 88 GLU A N 1
ATOM 730 C CA . GLU A 1 88 ? 23.029 85.673 -7.488 1.00 25.55 88 GLU A CA 1
ATOM 731 C C . GLU A 1 88 ? 23.941 85.712 -6.264 1.00 29.55 88 GLU A C 1
ATOM 732 O O . GLU A 1 88 ? 24.271 86.789 -5.734 1.00 24.15 88 GLU A O 1
ATOM 738 N N . GLY A 1 89 ? 24.362 84.529 -5.828 1.00 22.54 89 GLY A N 1
ATOM 739 C CA . GLY A 1 89 ? 25.203 84.469 -4.658 1.00 25.04 89 GLY A CA 1
ATOM 740 C C . GLY A 1 89 ? 25.329 83.076 -4.086 1.00 26.42 89 GLY A C 1
ATOM 741 O O . GLY A 1 89 ? 25.127 82.078 -4.769 1.00 32.76 89 GLY A O 1
ATOM 742 N N . THR A 1 90 ? 25.663 82.998 -2.814 1.00 27.20 90 THR A N 1
ATOM 743 C CA . THR A 1 90 ? 25.874 81.706 -2.198 1.00 29.78 90 THR A CA 1
ATOM 744 C C . THR A 1 90 ? 25.333 81.753 -0.786 1.00 27.68 90 THR A C 1
ATOM 745 O O . THR A 1 90 ? 25.361 82.796 -0.148 1.00 32.36 90 THR A O 1
ATOM 749 N N . TRP A 1 91 ? 24.803 80.623 -0.330 1.00 31.72 91 TRP A N 1
ATOM 750 C CA . TRP A 1 91 ? 24.627 80.350 1.095 1.00 30.75 91 TRP A CA 1
ATOM 751 C C . TRP A 1 91 ? 25.686 79.305 1.487 1.00 33.27 91 TRP A C 1
ATOM 752 O O . TRP A 1 91 ? 25.790 78.246 0.857 1.00 34.56 91 TRP A O 1
ATOM 763 N N . VAL A 1 92 ? 26.475 79.600 2.512 1.00 27.86 92 VAL A N 1
ATOM 764 C CA . VAL A 1 92 ? 27.408 78.607 3.038 1.00 33.45 92 VAL A CA 1
ATOM 765 C C . VAL A 1 92 ? 27.218 78.436 4.540 1.00 33.04 92 VAL A C 1
ATOM 766 O O . VAL A 1 92 ? 26.870 79.381 5.252 1.00 28.45 92 VAL A O 1
ATOM 770 N N . PHE A 1 93 ? 27.434 77.215 5.009 1.00 34.02 93 PHE A N 1
ATOM 771 C CA . PHE A 1 93 ? 27.137 76.875 6.383 1.00 35.74 93 PHE A CA 1
ATOM 772 C C . PHE A 1 93 ? 28.396 76.320 7.018 1.00 34.80 93 PHE A C 1
ATOM 773 O O . PHE A 1 93 ? 28.838 75.214 6.719 1.00 38.28 93 PHE A O 1
ATOM 781 N N . LEU A 1 94 ? 28.978 77.120 7.895 1.00 41.74 94 LEU A N 1
ATOM 782 C CA . LEU A 1 94 ? 30.293 76.824 8.438 1.00 45.77 94 LEU A CA 1
ATOM 783 C C . LEU A 1 94 ? 30.199 76.384 9.894 1.00 45.53 94 LEU A C 1
ATOM 784 O O . LEU A 1 94 ? 29.361 76.888 10.648 1.00 44.76 94 LEU A O 1
ATOM 789 N N . PRO A 1 95 ? 31.066 75.446 10.310 1.00 47.32 95 PRO A N 1
ATOM 790 C CA . PRO A 1 95 ? 31.030 74.987 11.700 1.00 49.99 95 PRO A CA 1
ATOM 791 C C . PRO A 1 95 ? 31.556 76.081 12.609 1.00 48.98 95 PRO A C 1
ATOM 792 O O . PRO A 1 95 ? 32.629 76.623 12.371 1.00 55.31 95 PRO A O 1
ATOM 796 N N . GLU A 1 96 ? 30.775 76.418 13.629 1.00 50.88 96 GLU A N 1
ATOM 797 C CA . GLU A 1 96 ? 31.203 77.337 14.674 1.00 52.77 96 GLU A CA 1
ATOM 798 C C . GLU A 1 96 ? 30.693 76.811 16.017 1.00 56.25 96 GLU A C 1
ATOM 799 O O . GLU A 1 96 ? 29.641 77.227 16.497 1.00 55.39 96 GLU A O 1
ATOM 805 N N . GLY A 1 97 ? 31.444 75.888 16.613 1.00 59.86 97 GLY A N 1
ATOM 806 C CA . GLY A 1 97 ? 30.958 75.182 17.786 1.00 60.94 97 GLY A CA 1
ATOM 807 C C . GLY A 1 97 ? 29.997 74.083 17.376 1.00 62.19 97 GLY A C 1
ATOM 808 O O . GLY A 1 97 ? 30.019 73.643 16.229 1.00 65.38 97 GLY A O 1
ATOM 809 N N . GLU A 1 98 ? 29.149 73.637 18.299 1.00 63.16 98 GLU A N 1
ATOM 810 C CA . GLU A 1 98 ? 28.064 72.723 17.944 1.00 65.27 98 GLU A CA 1
ATOM 811 C C . GLU A 1 98 ? 27.038 73.489 17.128 1.00 59.28 98 GLU A C 1
ATOM 812 O O . GLU A 1 98 ? 25.880 73.082 17.018 1.00 56.85 98 GLU A O 1
ATOM 818 N N . GLY A 1 99 ? 27.472 74.615 16.577 1.00 57.49 99 GLY A N 1
ATOM 819 C CA . GLY A 1 99 ? 26.555 75.520 15.915 1.00 52.31 99 GLY A CA 1
ATOM 820 C C . GLY A 1 99 ? 27.055 75.895 14.544 1.00 46.03 99 GLY A C 1
ATOM 821 O O . GLY A 1 99 ? 28.065 75.376 14.080 1.00 45.52 99 GLY A O 1
ATOM 822 N N . THR A 1 100 ? 26.345 76.815 13.906 1.00 46.74 100 THR A N 1
ATOM 823 C CA . THR A 1 100 ? 26.576 77.137 12.512 1.00 41.07 100 THR A CA 1
ATOM 824 C C . THR A 1 100 ? 26.791 78.630 12.289 1.00 39.67 100 THR A C 1
ATOM 825 O O . THR A 1 100 ? 25.978 79.453 12.695 1.00 38.81 100 THR A O 1
ATOM 829 N N . ARG A 1 101 ? 27.890 78.982 11.635 1.00 44.32 101 ARG A N 1
ATOM 830 C CA . ARG A 1 101 ? 28.020 80.330 11.110 1.00 40.86 101 ARG A CA 1
ATOM 831 C C . ARG A 1 101 ? 27.520 80.333 9.666 1.00 40.10 101 ARG A C 1
ATOM 832 O O . ARG A 1 101 ? 28.170 79.786 8.761 1.00 39.14 101 ARG A O 1
ATOM 840 N N . VAL A 1 102 ? 26.352 80.935 9.458 1.00 37.81 102 VAL A N 1
ATOM 841 C CA . VAL A 1 102 ? 25.767 81.006 8.130 1.00 34.06 102 VAL A CA 1
ATOM 842 C C . VAL A 1 102 ? 26.194 82.292 7.436 1.00 34.67 102 VAL A C 1
ATOM 843 O O . VAL A 1 102 ? 26.066 83.387 7.996 1.00 33.89 102 VAL A O 1
ATOM 847 N N . VAL A 1 103 ? 26.717 82.148 6.221 1.00 36.06 103 VAL A N 1
ATOM 848 C CA . VAL A 1 103 ? 27.154 83.296 5.437 1.00 34.02 103 VAL A CA 1
ATOM 849 C C . VAL A 1 103 ? 26.378 83.401 4.130 1.00 31.02 103 VAL A C 1
ATOM 850 O O . VAL A 1 103 ? 26.356 82.470 3.328 1.00 33.28 103 VAL A O 1
ATOM 854 N N . LEU A 1 104 ? 25.746 84.548 3.925 1.00 31.91 104 LEU A N 1
ATOM 855 C CA . LEU A 1 104 ? 24.932 84.769 2.739 1.00 35.91 104 LEU A CA 1
ATOM 856 C C . LEU A 1 104 ? 25.475 85.935 1.922 1.00 36.69 104 LEU A C 1
ATOM 857 O O . LEU A 1 104 ? 25.520 87.072 2.391 1.00 37.16 104 LEU A O 1
ATOM 862 N N . THR A 1 105 ? 25.871 85.645 0.691 1.00 37.63 105 THR A N 1
ATOM 863 C CA . THR A 1 105 ? 26.482 86.638 -0.175 1.00 35.33 105 THR A CA 1
ATOM 864 C C . THR A 1 105 ? 25.597 86.833 -1.400 1.00 35.99 105 THR A C 1
ATOM 865 O O . THR A 1 105 ? 25.220 85.856 -2.066 1.00 34.96 105 THR A O 1
ATOM 869 N N . LEU A 1 106 ? 25.287 88.091 -1.706 1.00 31.10 106 LEU A N 1
ATOM 870 C CA . LEU A 1 106 ? 24.340 88.425 -2.769 1.00 23.15 106 LEU A CA 1
ATOM 871 C C . LEU A 1 106 ? 24.847 89.539 -3.692 1.00 24.85 106 LEU A C 1
ATOM 872 O O . LEU A 1 106 ? 25.008 90.688 -3.279 1.00 21.52 106 LEU A O 1
ATOM 877 N N . THR A 1 107 ? 25.098 89.187 -4.946 1.00 23.33 107 THR A N 1
ATOM 878 C CA . THR A 1 107 ? 25.385 90.174 -5.975 1.00 23.62 107 THR A CA 1
ATOM 879 C C . THR A 1 107 ? 24.113 90.429 -6.756 1.00 23.64 107 THR A C 1
ATOM 880 O O . THR A 1 107 ? 23.485 89.503 -7.257 1.00 31.23 107 THR A O 1
ATOM 884 N N . TYR A 1 108 ? 23.722 91.686 -6.854 1.00 29.25 108 TYR A N 1
ATOM 885 C CA . TYR A 1 108 ? 22.488 92.037 -7.541 1.00 31.37 108 TYR A CA 1
ATOM 886 C C . TYR A 1 108 ? 22.721 93.242 -8.445 1.00 34.12 108 TYR A C 1
ATOM 887 O O . TYR A 1 108 ? 23.625 94.055 -8.207 1.00 34.63 108 TYR A O 1
ATOM 896 N N . GLU A 1 109 ? 21.898 93.355 -9.480 1.00 35.29 109 GLU A N 1
ATOM 897 C CA . GLU A 1 109 ? 21.838 94.572 -10.269 1.00 30.23 109 GLU A CA 1
ATOM 898 C C . GLU A 1 109 ? 20.396 94.869 -10.614 1.00 28.93 109 GLU A C 1
ATOM 899 O O . GLU A 1 109 ? 19.687 94.026 -11.158 1.00 28.17 109 GLU A O 1
ATOM 905 N N . LEU A 1 110 ? 19.970 96.081 -10.273 1.00 33.09 110 LEU A N 1
ATOM 906 C CA . LEU A 1 110 ? 18.601 96.515 -10.458 1.00 35.26 110 LEU A CA 1
ATOM 907 C C . LEU A 1 110 ? 18.625 97.807 -11.266 1.00 40.24 110 LEU A C 1
ATOM 908 O O . LEU A 1 110 ? 19.021 98.841 -10.739 1.00 47.57 110 LEU A O 1
ATOM 913 N N . THR A 1 111 ? 18.210 97.772 -12.528 1.00 37.77 111 THR A N 1
ATOM 914 C CA . THR A 1 111 ? 18.139 99.010 -13.296 1.00 39.01 111 THR A CA 1
ATOM 915 C C . THR A 1 111 ? 16.872 99.798 -12.989 1.00 40.54 111 THR A C 1
ATOM 916 O O . THR A 1 111 ? 15.757 99.292 -13.124 1.00 40.49 111 THR A O 1
ATOM 920 N N . ILE A 1 112 ? 17.069 101.045 -12.570 1.00 41.60 112 ILE A N 1
ATOM 921 C CA . ILE A 1 112 ? 15.988 101.966 -12.236 1.00 37.47 112 ILE A CA 1
ATOM 922 C C . ILE A 1 112 ? 16.054 103.178 -13.154 1.00 40.36 112 ILE A C 1
ATOM 923 O O . ILE A 1 112 ? 17.050 103.901 -13.161 1.00 40.02 112 ILE A O 1
ATOM 928 N N . PRO A 1 113 ? 14.996 103.412 -13.946 1.00 35.73 113 PRO A N 1
ATOM 929 C CA . PRO A 1 113 ? 14.986 104.560 -14.858 1.00 37.56 113 PRO A CA 1
ATOM 930 C C . PRO A 1 113 ? 15.251 105.884 -14.112 1.00 33.50 113 PRO A C 1
ATOM 931 O O . PRO A 1 113 ? 14.597 106.173 -13.120 1.00 33.60 113 PRO A O 1
ATOM 935 N N . ILE A 1 114 ? 16.245 106.651 -14.570 1.00 30.60 114 ILE A N 1
ATOM 936 C CA . ILE A 1 114 ? 16.561 107.995 -14.047 1.00 31.35 114 ILE A CA 1
ATOM 937 C C . ILE A 1 114 ? 17.254 108.082 -12.676 1.00 36.23 114 ILE A C 1
ATOM 938 O O . ILE A 1 114 ? 18.200 108.859 -12.494 1.00 35.03 114 ILE A O 1
ATOM 943 N N . PHE A 1 115 ? 16.776 107.305 -11.711 1.00 34.71 115 PHE A N 1
ATOM 944 C CA . PHE A 1 115 ? 17.169 107.492 -10.314 1.00 36.08 115 PHE A CA 1
ATOM 945 C C . PHE A 1 115 ? 18.133 106.438 -9.778 1.00 38.91 115 PHE A C 1
ATOM 946 O O . PHE A 1 115 ? 18.469 106.448 -8.587 1.00 38.77 115 PHE A O 1
ATOM 954 N N . GLY A 1 116 ? 18.584 105.545 -10.659 1.00 36.40 116 GLY A N 1
ATOM 955 C CA . GLY A 1 116 ? 19.443 104.443 -10.254 1.00 31.85 116 GLY A CA 1
ATOM 956 C C . GLY A 1 116 ? 20.759 104.799 -9.587 1.00 38.18 116 GLY A C 1
ATOM 957 O O . GLY A 1 116 ? 21.280 104.000 -8.814 1.00 44.92 116 GLY A O 1
ATOM 958 N N . GLY A 1 117 ? 21.317 105.974 -9.869 1.00 38.81 117 GLY A N 1
ATOM 959 C CA . GLY A 1 117 ? 22.589 106.335 -9.248 1.00 37.06 117 GLY A CA 1
ATOM 960 C C . GLY A 1 117 ? 22.395 107.155 -7.982 1.00 34.16 117 GLY A C 1
ATOM 961 O O . GLY A 1 117 ? 23.170 107.082 -7.028 1.00 27.05 117 GLY A O 1
ATOM 962 N N . LEU A 1 118 ? 21.322 107.931 -7.984 1.00 32.21 118 LEU A N 1
ATOM 963 C CA . LEU A 1 118 ? 20.969 108.789 -6.875 1.00 26.42 118 LEU A CA 1
ATOM 964 C C . LEU A 1 118 ? 20.534 108.004 -5.642 1.00 27.15 118 LEU A C 1
ATOM 965 O O . LEU A 1 118 ? 20.758 108.443 -4.514 1.00 30.56 118 LEU A O 1
ATOM 970 N N . LEU A 1 119 ? 19.913 106.851 -5.866 1.00 25.25 119 LEU A N 1
ATOM 971 C CA . LEU A 1 119 ? 19.374 106.022 -4.790 1.00 28.13 119 LEU A CA 1
ATOM 972 C C . LEU A 1 119 ? 20.179 104.751 -4.611 1.00 30.10 119 LEU A C 1
ATOM 973 O O . LEU A 1 119 ? 19.699 103.789 -4.017 1.00 36.67 119 LEU A O 1
ATOM 978 N N . ARG A 1 120 ? 21.406 104.757 -5.126 1.00 31.24 120 ARG A N 1
ATOM 979 C CA . ARG A 1 120 ? 22.272 103.580 -5.124 1.00 34.96 120 ARG A CA 1
ATOM 980 C C . ARG A 1 120 ? 22.565 103.079 -3.719 1.00 38.71 120 ARG A C 1
ATOM 981 O O . ARG A 1 120 ? 22.684 101.871 -3.496 1.00 38.36 120 ARG A O 1
ATOM 989 N N . LYS A 1 121 ? 22.690 104.005 -2.775 1.00 30.74 121 LYS A N 1
ATOM 990 C CA . LYS A 1 121 ? 23.049 103.626 -1.421 1.00 34.46 121 LYS A CA 1
ATOM 991 C C . LYS A 1 121 ? 21.833 103.120 -0.631 1.00 33.64 121 LYS A C 1
ATOM 992 O O . LYS A 1 121 ? 21.934 102.177 0.148 1.00 39.28 121 LYS A O 1
ATOM 998 N N . LEU A 1 122 ? 20.683 103.739 -0.843 1.00 28.40 122 LEU A N 1
ATOM 999 C CA . LEU A 1 122 ? 19.452 103.268 -0.242 1.00 24.53 122 LEU A CA 1
ATOM 1000 C C . LEU A 1 122 ? 19.127 101.851 -0.723 1.00 31.20 122 LEU A C 1
ATOM 1001 O O . LEU A 1 122 ? 18.849 100.964 0.086 1.00 33.38 122 LEU A O 1
ATOM 1006 N N . VAL A 1 123 ? 19.161 101.641 -2.037 1.00 26.31 123 VAL A N 1
ATOM 1007 C CA . VAL A 1 123 ? 19.013 100.295 -2.597 1.00 29.08 123 VAL A CA 1
ATOM 1008 C C . VAL A 1 123 ? 19.954 99.319 -1.910 1.00 30.99 123 VAL A C 1
ATOM 1009 O O . VAL A 1 123 ? 19.566 98.206 -1.546 1.00 33.01 123 VAL A O 1
ATOM 1013 N N . GLN A 1 124 ? 21.200 99.746 -1.749 1.00 31.40 124 GLN A N 1
ATOM 1014 C CA . GLN A 1 124 ? 22.208 98.911 -1.119 1.00 32.29 124 GLN A CA 1
ATOM 1015 C C . GLN A 1 124 ? 21.740 98.480 0.265 1.00 30.92 124 GLN A C 1
ATOM 1016 O O . GLN A 1 124 ? 21.731 97.291 0.579 1.00 34.95 124 GLN A O 1
ATOM 1022 N N . LYS A 1 125 ? 21.342 99.450 1.081 1.00 23.81 125 LYS A N 1
ATOM 1023 C CA . LYS A 1 125 ? 20.917 99.166 2.442 1.00 35.66 125 LYS A CA 1
ATOM 1024 C C . LYS A 1 125 ? 19.687 98.258 2.476 1.00 33.46 125 LYS A C 1
ATOM 1025 O O . LYS A 1 125 ? 19.640 97.309 3.249 1.00 36.37 125 LYS A O 1
ATOM 1031 N N . LEU A 1 126 ? 18.693 98.545 1.645 1.00 34.63 126 LEU A N 1
ATOM 1032 C CA . LEU A 1 126 ? 17.559 97.638 1.507 1.00 37.21 126 LEU A CA 1
ATOM 1033 C C . LEU A 1 126 ? 17.995 96.189 1.198 1.00 36.00 126 LEU A C 1
ATOM 1034 O O . LEU A 1 126 ? 17.457 95.244 1.768 1.00 42.48 126 LEU A O 1
ATOM 1047 N N . GLN A 1 128 ? 20.727 94.941 2.005 1.00 33.65 128 GLN A N 1
ATOM 1048 C CA . GLN A 1 128 ? 21.442 94.461 3.179 1.00 36.39 128 GLN A CA 1
ATOM 1049 C C . GLN A 1 128 ? 20.439 93.975 4.203 1.00 28.12 128 GLN A C 1
ATOM 1050 O O . GLN A 1 128 ? 20.644 92.957 4.843 1.00 33.65 128 GLN A O 1
ATOM 1056 N N . GLU A 1 129 ? 19.351 94.714 4.355 1.00 26.73 129 GLU A N 1
ATOM 1057 C CA . GLU A 1 129 ? 18.344 94.352 5.322 1.00 32.22 129 GLU A CA 1
ATOM 1058 C C . GLU A 1 129 ? 17.708 93.043 4.882 1.00 37.95 129 GLU A C 1
ATOM 1059 O O . GLU A 1 129 ? 17.481 92.142 5.701 1.00 36.37 129 GLU A O 1
ATOM 1065 N N . ASN A 1 130 ? 17.452 92.924 3.580 1.00 36.25 130 ASN A N 1
ATOM 1066 C CA . ASN A 1 130 ? 16.799 91.735 3.064 1.00 34.07 130 ASN A CA 1
ATOM 1067 C C . ASN A 1 130 ? 17.568 90.454 3.353 1.00 30.61 130 ASN A C 1
ATOM 1068 O O . ASN A 1 130 ? 16.974 89.479 3.814 1.00 33.31 130 ASN A O 1
ATOM 1073 N N . VAL A 1 131 ? 18.877 90.444 3.113 1.00 31.48 131 VAL A N 1
ATOM 1074 C CA . VAL A 1 131 ? 19.657 89.233 3.392 1.00 37.62 131 VAL A CA 1
ATOM 1075 C C . VAL A 1 131 ? 19.922 88.983 4.876 1.00 37.91 131 VAL A C 1
ATOM 1076 O O . VAL A 1 131 ? 20.015 87.835 5.301 1.00 36.87 131 VAL A O 1
ATOM 1080 N N . GLU A 1 132 ? 20.049 90.051 5.657 1.00 39.33 132 GLU A N 1
ATOM 1081 C CA . GLU A 1 132 ? 20.126 89.925 7.110 1.00 37.81 132 GLU A CA 1
ATOM 1082 C C . GLU A 1 132 ? 18.847 89.284 7.652 1.00 39.22 132 GLU A C 1
ATOM 1083 O O . GLU A 1 132 ? 18.895 88.437 8.553 1.00 36.92 132 GLU A O 1
ATOM 1089 N N . SER A 1 133 ? 17.708 89.681 7.086 1.00 36.11 133 SER A N 1
ATOM 1090 C CA . SER A 1 133 ? 16.411 89.156 7.514 1.00 38.63 133 SER A CA 1
ATOM 1091 C C . SER A 1 133 ? 16.172 87.735 7.022 1.00 36.56 133 SER A C 1
ATOM 1092 O O . SER A 1 133 ? 15.518 86.943 7.695 1.00 29.95 133 SER A O 1
ATOM 1095 N N . LEU A 1 134 ? 16.692 87.412 5.843 1.00 36.67 134 LEU A N 1
ATOM 1096 C CA . LEU A 1 134 ? 16.577 86.045 5.357 1.00 38.58 134 LEU A CA 1
ATOM 1097 C C . LEU A 1 134 ? 17.268 85.121 6.346 1.00 33.88 134 LEU A C 1
ATOM 1098 O O . LEU A 1 134 ? 16.839 83.990 6.552 1.00 36.46 134 LEU A O 1
ATOM 1103 N N . LEU A 1 135 ? 18.322 85.620 6.981 1.00 36.11 135 LEU A N 1
ATOM 1104 C CA . LEU A 1 135 ? 19.109 84.804 7.906 1.00 35.59 135 LEU A CA 1
ATOM 1105 C C . LEU A 1 135 ? 18.523 84.751 9.316 1.00 34.66 135 LEU A C 1
ATOM 1106 O O . LEU A 1 135 ? 18.629 83.741 10.005 1.00 34.10 135 LEU A O 1
ATOM 1111 N N . LYS A 1 136 ? 17.918 85.848 9.748 1.00 35.67 136 LYS A N 1
ATOM 1112 C CA . LYS A 1 136 ? 17.251 85.870 11.040 1.00 36.11 136 LYS A CA 1
ATOM 1113 C C . LYS A 1 136 ? 15.996 85.003 10.953 1.00 34.26 136 LYS A C 1
ATOM 1114 O O . LYS A 1 136 ? 15.606 84.356 11.921 1.00 36.10 136 LYS A O 1
ATOM 1120 N N . GLY A 1 137 ? 15.375 84.989 9.778 1.00 32.04 137 GLY A N 1
ATOM 1121 C CA . GLY A 1 137 ? 14.248 84.109 9.552 1.00 27.98 137 GLY A CA 1
ATOM 1122 C C . GLY A 1 137 ? 14.654 82.643 9.549 1.00 27.56 137 GLY A C 1
ATOM 1123 O O . GLY A 1 137 ? 13.875 81.788 9.962 1.00 26.81 137 GLY A O 1
ATOM 1124 N N . LEU A 1 138 ? 15.865 82.341 9.087 1.00 28.58 138 LEU A N 1
ATOM 1125 C CA . LEU A 1 138 ? 16.354 80.958 9.122 1.00 31.61 138 LEU A CA 1
ATOM 1126 C C . LEU A 1 138 ? 16.640 80.537 10.566 1.00 33.53 138 LEU A C 1
ATOM 1127 O O . LEU A 1 138 ? 16.376 79.395 10.943 1.00 33.71 138 LEU A O 1
ATOM 1132 N N . GLU A 1 139 ? 17.149 81.471 11.369 1.00 33.89 139 GLU A N 1
ATOM 1133 C CA . GLU A 1 139 ? 17.340 81.259 12.806 1.00 37.84 139 GLU A CA 1
ATOM 1134 C C . GLU A 1 139 ? 16.035 80.797 13.420 1.00 39.33 139 GLU A C 1
ATOM 1135 O O . GLU A 1 139 ? 15.997 79.861 14.221 1.00 42.89 139 GLU A O 1
ATOM 1141 N N . GLU A 1 140 ? 14.958 81.464 13.026 1.00 39.51 140 GLU A N 1
ATOM 1142 C CA . GLU A 1 140 ? 13.660 81.232 13.621 1.00 40.28 140 GLU A CA 1
ATOM 1143 C C . GLU A 1 140 ? 13.022 79.958 13.100 1.00 39.97 140 GLU A C 1
ATOM 1144 O O . GLU A 1 140 ? 12.119 79.402 13.729 1.00 31.72 140 GLU A O 1
ATOM 1150 N N . ARG A 1 141 ? 13.486 79.499 11.943 1.00 37.60 141 ARG A N 1
ATOM 1151 C CA . ARG A 1 141 ? 13.003 78.238 11.402 1.00 37.31 141 ARG A CA 1
ATOM 1152 C C . ARG A 1 141 ? 13.635 77.138 12.235 1.00 34.24 141 ARG A C 1
ATOM 1153 O O . ARG A 1 141 ? 12.964 76.209 12.678 1.00 37.42 141 ARG A O 1
ATOM 1161 N N . VAL A 1 142 ? 14.939 77.268 12.451 1.00 33.13 142 VAL A N 1
ATOM 1162 C CA . VAL A 1 142 ? 15.732 76.210 13.055 1.00 31.77 142 VAL A CA 1
ATOM 1163 C C . VAL A 1 142 ? 15.318 76.005 14.506 1.00 35.32 142 VAL A C 1
ATOM 1164 O O . VAL A 1 142 ? 15.270 74.870 14.983 1.00 40.68 142 VAL A O 1
ATOM 1168 N N . LEU A 1 143 ? 15.003 77.098 15.198 1.00 35.25 143 LEU A N 1
ATOM 1169 C CA . LEU A 1 143 ? 14.412 77.031 16.533 1.00 33.56 143 LEU A CA 1
ATOM 1170 C C . LEU A 1 143 ? 13.019 76.394 16.525 1.00 36.58 143 LEU A C 1
ATOM 1171 O O . LEU A 1 143 ? 12.721 75.541 17.358 1.00 39.22 143 LEU A O 1
ATOM 1176 N N . ALA A 1 144 ? 12.172 76.799 15.583 1.00 38.12 144 ALA A N 1
ATOM 1177 C CA . ALA A 1 144 ? 10.826 76.239 15.486 1.00 39.47 144 ALA A CA 1
ATOM 1178 C C . ALA A 1 144 ? 10.879 74.733 15.274 1.00 45.15 144 ALA A C 1
ATOM 1179 O O . ALA A 1 144 ? 10.230 73.976 15.995 1.00 49.12 144 ALA A O 1
ATOM 1181 N N . ALA A 1 145 ? 11.646 74.298 14.281 1.00 43.06 145 ALA A N 1
ATOM 1182 C CA . ALA A 1 145 ? 11.735 72.880 13.968 1.00 41.20 145 ALA A CA 1
ATOM 1183 C C . ALA A 1 145 ? 12.512 72.078 15.027 1.00 40.73 145 ALA A C 1
ATOM 1184 O O . ALA A 1 145 ? 12.533 70.855 14.989 1.00 37.26 145 ALA A O 1
ATOM 1186 N N . SER A 1 146 ? 13.136 72.766 15.978 1.00 43.63 146 SER A N 1
ATOM 1187 C CA . SER A 1 146 ? 13.961 72.096 16.982 1.00 43.43 146 SER A CA 1
ATOM 1188 C C . SER A 1 146 ? 13.244 71.607 18.238 1.00 44.97 146 SER A C 1
ATOM 1189 O O . SER A 1 146 ? 13.863 70.967 19.091 1.00 45.47 146 SER A O 1
ATOM 1192 N N . SER A 1 147 ? 11.956 71.901 18.365 1.00 44.53 147 SER A N 1
ATOM 1193 C CA . SER A 1 147 ? 11.235 71.513 19.572 1.00 49.99 147 SER A CA 1
ATOM 1194 C C . SER A 1 147 ? 10.535 70.173 19.410 1.00 48.81 147 SER A C 1
ATOM 1195 O O . SER A 1 147 ? 10.729 69.310 20.292 1.00 56.21 147 SER A O 1
ATOM 1199 N N . PRO B 1 2 ? -1.365 95.897 -3.646 1.00 35.56 2 PRO B N 1
ATOM 1200 C CA . PRO B 1 2 ? -0.815 95.994 -2.288 1.00 34.77 2 PRO B CA 1
ATOM 1201 C C . PRO B 1 2 ? -1.020 94.720 -1.452 1.00 36.03 2 PRO B C 1
ATOM 1202 O O . PRO B 1 2 ? -1.816 93.847 -1.812 1.00 34.74 2 PRO B O 1
ATOM 1206 N N . GLU B 1 3 ? -0.291 94.618 -0.342 1.00 35.98 3 GLU B N 1
ATOM 1207 C CA . GLU B 1 3 ? -0.263 93.388 0.451 1.00 35.19 3 GLU B CA 1
ATOM 1208 C C . GLU B 1 3 ? -0.594 93.635 1.920 1.00 36.17 3 GLU B C 1
ATOM 1209 O O . GLU B 1 3 ? -0.128 94.598 2.513 1.00 39.29 3 GLU B O 1
ATOM 1215 N N . VAL B 1 4 ? -1.404 92.758 2.501 1.00 32.35 4 VAL B N 1
ATOM 1216 C CA . VAL B 1 4 ? -1.709 92.818 3.926 1.00 34.42 4 VAL B CA 1
ATOM 1217 C C . VAL B 1 4 ? -1.342 91.485 4.551 1.00 34.39 4 VAL B C 1
ATOM 1218 O O . VAL B 1 4 ? -1.363 90.455 3.878 1.00 35.68 4 VAL B O 1
ATOM 1222 N N . ARG B 1 5 ? -0.987 91.505 5.830 1.00 32.66 5 ARG B N 1
ATOM 1223 C CA . ARG B 1 5 ? -0.788 90.269 6.571 1.00 35.23 5 ARG B CA 1
ATOM 1224 C C . ARG B 1 5 ? -1.247 90.382 8.008 1.00 32.37 5 ARG B C 1
ATOM 1225 O O . ARG B 1 5 ? -0.967 91.366 8.684 1.00 29.00 5 ARG B O 1
ATOM 1233 N N . ALA B 1 6 ? -1.953 89.355 8.463 1.00 28.26 6 ALA B N 1
ATOM 1234 C CA . ALA B 1 6 ? -2.367 89.266 9.845 1.00 30.42 6 ALA B CA 1
ATOM 1235 C C . ALA B 1 6 ? -1.741 88.030 10.479 1.00 36.64 6 ALA B C 1
ATOM 1236 O O . ALA B 1 6 ? -1.558 87.009 9.821 1.00 43.04 6 ALA B O 1
ATOM 1238 N N . GLU B 1 7 ? -1.422 88.134 11.763 1.00 37.53 7 GLU B N 1
ATOM 1239 C CA . GLU B 1 7 ? -0.820 87.048 12.521 1.00 40.62 7 GLU B CA 1
ATOM 1240 C C . GLU B 1 7 ? -1.627 86.884 13.818 1.00 44.50 7 GLU B C 1
ATOM 1241 O O . GLU B 1 7 ? -1.980 87.877 14.462 1.00 45.56 7 GLU B O 1
ATOM 1247 N N . ARG B 1 8 ? -1.916 85.642 14.200 1.00 41.77 8 ARG B N 1
ATOM 1248 C CA . ARG B 1 8 ? -2.743 85.381 15.376 1.00 41.11 8 ARG B CA 1
ATOM 1249 C C . ARG B 1 8 ? -2.430 84.040 16.041 1.00 42.23 8 ARG B C 1
ATOM 1250 O O . ARG B 1 8 ? -2.348 83.003 15.377 1.00 39.55 8 ARG B O 1
ATOM 1258 N N . TYR B 1 9 ? -2.268 84.062 17.359 1.00 39.00 9 TYR B N 1
ATOM 1259 C CA . TYR B 1 9 ? -2.050 82.834 18.099 1.00 38.05 9 TYR B CA 1
ATOM 1260 C C . TYR B 1 9 ? -3.368 82.206 18.509 1.00 36.60 9 TYR B C 1
ATOM 1261 O O . TYR B 1 9 ? -4.231 82.884 19.048 1.00 38.31 9 TYR B O 1
ATOM 1270 N N . ILE B 1 10 ? -3.506 80.906 18.266 1.00 33.08 10 ILE B N 1
ATOM 1271 C CA . ILE B 1 10 ? -4.700 80.181 18.665 1.00 35.06 10 ILE B CA 1
ATOM 1272 C C . ILE B 1 10 ? -4.336 78.972 19.519 1.00 40.19 10 ILE B C 1
ATOM 1273 O O . ILE B 1 10 ? -3.521 78.143 19.122 1.00 45.15 10 ILE B O 1
ATOM 1278 N N . PRO B 1 11 ? -4.936 78.867 20.715 1.00 42.11 11 PRO B N 1
ATOM 1279 C CA . PRO B 1 11 ? -4.687 77.768 21.653 1.00 39.81 11 PRO B CA 1
ATOM 1280 C C . PRO B 1 11 ? -5.271 76.434 21.215 1.00 36.19 11 PRO B C 1
ATOM 1281 O O . PRO B 1 11 ? -6.313 76.005 21.710 1.00 42.00 11 PRO B O 1
ATOM 1285 N N . ALA B 1 12 ? -4.576 75.775 20.297 1.00 31.58 12 ALA B N 1
ATOM 1286 C CA . ALA B 1 12 ? -4.970 74.458 19.810 1.00 32.20 12 ALA B CA 1
ATOM 1287 C C . ALA B 1 12 ? -3.884 73.963 18.864 1.00 33.11 12 ALA B C 1
ATOM 1288 O O . ALA B 1 12 ? -3.173 74.763 18.253 1.00 42.35 12 ALA B O 1
ATOM 1290 N N . PRO B 1 13 ? -3.725 72.639 18.738 1.00 33.09 13 PRO B N 1
ATOM 1291 C CA . PRO B 1 13 ? -2.687 72.118 17.837 1.00 34.04 13 PRO B CA 1
ATOM 1292 C C . PRO B 1 13 ? -2.882 72.555 16.377 1.00 34.49 13 PRO B C 1
ATOM 1293 O O . PRO B 1 13 ? -4.017 72.629 15.877 1.00 32.08 13 PRO B O 1
ATOM 1297 N N . PRO B 1 14 ? -1.773 72.860 15.679 1.00 38.25 14 PRO B N 1
ATOM 1298 C CA . PRO B 1 14 ? -1.805 73.291 14.273 1.00 39.23 14 PRO B CA 1
ATOM 1299 C C . PRO B 1 14 ? -2.693 72.453 13.353 1.00 39.37 14 PRO B C 1
ATOM 1300 O O . PRO B 1 14 ? -3.397 72.996 12.509 1.00 33.31 14 PRO B O 1
ATOM 1304 N N . GLU B 1 15 ? -2.666 71.135 13.523 1.00 41.53 15 GLU B N 1
ATOM 1305 C CA . GLU B 1 15 ? -3.463 70.238 12.692 1.00 39.94 15 GLU B CA 1
ATOM 1306 C C . GLU B 1 15 ? -4.947 70.511 12.895 1.00 42.54 15 GLU B C 1
ATOM 1307 O O . GLU B 1 15 ? -5.740 70.454 11.947 1.00 42.21 15 GLU B O 1
ATOM 1313 N N . ARG B 1 16 ? -5.314 70.813 14.139 1.00 41.38 16 ARG B N 1
ATOM 1314 C CA . ARG B 1 16 ? -6.698 71.110 14.475 1.00 40.17 16 ARG B CA 1
ATOM 1315 C C . ARG B 1 16 ? -7.123 72.463 13.920 1.00 39.05 16 ARG B C 1
ATOM 1316 O O . ARG B 1 16 ? -8.187 72.580 13.308 1.00 45.83 16 ARG B O 1
ATOM 1324 N N . VAL B 1 17 ? -6.302 73.487 14.133 1.00 35.48 17 VAL B N 1
ATOM 1325 C CA . VAL B 1 17 ? -6.617 74.809 13.610 1.00 36.91 17 VAL B CA 1
ATOM 1326 C C . VAL B 1 17 ? -6.679 74.750 12.087 1.00 40.81 17 VAL B C 1
ATOM 1327 O O . VAL B 1 17 ? -7.608 75.287 11.462 1.00 42.68 17 VAL B O 1
ATOM 1331 N N . TYR B 1 18 ? -5.696 74.083 11.492 1.00 38.80 18 TYR B N 1
ATOM 1332 C CA . TYR B 1 18 ? -5.644 73.935 10.047 1.00 34.72 18 TYR B CA 1
ATOM 1333 C C . TYR B 1 18 ? -6.945 73.349 9.531 1.00 34.14 18 TYR B C 1
ATOM 1334 O O . TYR B 1 18 ? -7.522 73.867 8.582 1.00 35.40 18 TYR B O 1
ATOM 1343 N N . ARG B 1 19 ? -7.405 72.272 10.166 1.00 37.51 19 ARG B N 1
ATOM 1344 C CA . ARG B 1 19 ? -8.558 71.514 9.675 1.00 35.60 19 ARG B CA 1
ATOM 1345 C C . ARG B 1 19 ? -9.857 72.306 9.772 1.00 32.91 19 ARG B C 1
ATOM 1346 O O . ARG B 1 19 ? -10.724 72.191 8.908 1.00 30.84 19 ARG B O 1
ATOM 1354 N N . LEU B 1 20 ? -9.990 73.096 10.833 1.00 32.33 20 LEU B N 1
ATOM 1355 C CA . LEU B 1 20 ? -11.197 73.877 11.047 1.00 27.43 20 LEU B CA 1
ATOM 1356 C C . LEU B 1 20 ? -11.218 75.092 10.109 1.00 34.43 20 LEU B C 1
ATOM 1357 O O . LEU B 1 20 ? -12.277 75.623 9.799 1.00 34.16 20 LEU B O 1
ATOM 1362 N N . ALA B 1 21 ? -10.053 75.537 9.647 1.00 34.89 21 ALA B N 1
ATOM 1363 C CA . ALA B 1 21 ? -10.021 76.639 8.677 1.00 36.95 21 ALA B CA 1
ATOM 1364 C C . ALA B 1 21 ? -10.353 76.123 7.278 1.00 36.20 21 ALA B C 1
ATOM 1365 O O . ALA B 1 21 ? -10.827 76.859 6.420 1.00 32.75 21 ALA B O 1
ATOM 1367 N N . LYS B 1 22 ? -10.112 74.835 7.066 1.00 41.01 22 LYS B N 1
ATOM 1368 C CA . LYS B 1 22 ? -10.327 74.200 5.774 1.00 39.50 22 LYS B CA 1
ATOM 1369 C C . LYS B 1 22 ? -11.816 73.985 5.515 1.00 44.14 22 LYS B C 1
ATOM 1370 O O . LYS B 1 22 ? -12.278 74.076 4.364 1.00 41.42 22 LYS B O 1
ATOM 1376 N N . ASP B 1 23 ? -12.566 73.717 6.588 1.00 43.56 23 ASP B N 1
ATOM 1377 C CA . ASP B 1 23 ? -14.030 73.654 6.524 1.00 42.15 23 ASP B CA 1
ATOM 1378 C C . ASP B 1 23 ? -14.598 75.076 6.493 1.00 47.31 23 ASP B C 1
ATOM 1379 O O . ASP B 1 23 ? -15.116 75.585 7.501 1.00 45.50 23 ASP B O 1
ATOM 1384 N N . LEU B 1 24 ? -14.490 75.710 5.328 1.00 44.18 24 LEU B N 1
ATOM 1385 C CA . LEU B 1 24 ? -14.862 77.103 5.173 1.00 41.07 24 LEU B CA 1
ATOM 1386 C C . LEU B 1 24 ? -16.302 77.369 5.572 1.00 41.64 24 LEU B C 1
ATOM 1387 O O . LEU B 1 24 ? -16.614 78.406 6.154 1.00 40.53 24 LEU B O 1
ATOM 1392 N N . GLU B 1 25 ? -17.189 76.439 5.245 1.00 44.60 25 GLU B N 1
ATOM 1393 C CA . GLU B 1 25 ? -18.603 76.657 5.507 1.00 44.42 25 GLU B CA 1
ATOM 1394 C C . GLU B 1 25 ? -18.872 76.629 7.002 1.00 44.21 25 GLU B C 1
ATOM 1395 O O . GLU B 1 25 ? -19.703 77.391 7.499 1.00 41.59 25 GLU B O 1
ATOM 1401 N N . GLY B 1 26 ? -18.147 75.766 7.714 1.00 42.33 26 GLY B N 1
ATOM 1402 C CA . GLY B 1 26 ? -18.238 75.730 9.164 1.00 42.88 26 GLY B CA 1
ATOM 1403 C C . GLY B 1 26 ? -17.646 76.964 9.811 1.00 43.13 26 GLY B C 1
ATOM 1404 O O . GLY B 1 26 ? -18.026 77.347 10.919 1.00 43.62 26 GLY B O 1
ATOM 1405 N N . LEU B 1 27 ? -16.711 77.586 9.104 1.00 44.04 27 LEU B N 1
ATOM 1406 C CA . LEU B 1 27 ? -16.008 78.766 9.585 1.00 43.71 27 LEU B CA 1
ATOM 1407 C C . LEU B 1 27 ? -16.888 79.996 9.372 1.00 44.86 27 LEU B C 1
ATOM 1408 O O . LEU B 1 27 ? -16.844 80.954 10.148 1.00 45.28 27 LEU B O 1
ATOM 1413 N N . LYS B 1 28 ? -17.698 79.958 8.316 1.00 47.32 28 LYS B N 1
ATOM 1414 C CA . LYS B 1 28 ? -18.422 81.143 7.852 1.00 49.42 28 LYS B CA 1
ATOM 1415 C C . LYS B 1 28 ? -19.228 81.905 8.907 1.00 48.32 28 LYS B C 1
ATOM 1416 O O . LYS B 1 28 ? -19.247 83.139 8.899 1.00 50.77 28 LYS B O 1
ATOM 1422 N N . PRO B 1 29 ? -19.916 81.188 9.817 1.00 46.92 29 PRO B N 1
ATOM 1423 C CA . PRO B 1 29 ? -20.707 81.868 10.849 1.00 43.16 29 PRO B CA 1
ATOM 1424 C C . PRO B 1 29 ? -19.929 82.704 11.860 1.00 40.31 29 PRO B C 1
ATOM 1425 O O . PRO B 1 29 ? -20.514 83.514 12.566 1.00 46.68 29 PRO B O 1
ATOM 1429 N N . TYR B 1 30 ? -18.616 82.523 11.933 1.00 41.13 30 TYR B N 1
ATOM 1430 C CA . TYR B 1 30 ? -17.814 83.327 12.851 1.00 40.44 30 TYR B CA 1
ATOM 1431 C C . TYR B 1 30 ? -17.083 84.451 12.126 1.00 44.33 30 TYR B C 1
ATOM 1432 O O . TYR B 1 30 ? -16.326 85.197 12.742 1.00 43.57 30 TYR B O 1
ATOM 1441 N N . LEU B 1 31 ? -17.303 84.559 10.816 1.00 49.05 31 LEU B N 1
ATOM 1442 C CA . LEU B 1 31 ? -16.749 85.656 10.022 1.00 48.05 31 LEU B CA 1
ATOM 1443 C C . LEU B 1 31 ? -17.789 86.759 9.887 1.00 45.56 31 LEU B C 1
ATOM 1444 O O . LEU B 1 31 ? -18.666 86.683 9.032 1.00 42.39 31 LEU B O 1
ATOM 1449 N N . LYS B 1 32 ? -17.678 87.786 10.725 1.00 47.61 32 LYS B N 1
ATOM 1450 C CA . LYS B 1 32 ? -18.713 88.820 10.819 1.00 47.76 32 LYS B CA 1
ATOM 1451 C C . LYS B 1 32 ? -18.797 89.733 9.593 1.00 42.22 32 LYS B C 1
ATOM 1452 O O . LYS B 1 32 ? -19.830 90.344 9.345 1.00 44.24 32 LYS B O 1
ATOM 1458 N N . GLU B 1 33 ? -17.711 89.821 8.831 1.00 41.86 33 GLU B N 1
ATOM 1459 C CA . GLU B 1 33 ? -17.657 90.716 7.678 1.00 41.57 33 GLU B CA 1
ATOM 1460 C C . GLU B 1 33 ? -17.987 89.969 6.380 1.00 42.66 33 GLU B C 1
ATOM 1461 O O . GLU B 1 33 ? -18.124 90.568 5.314 1.00 38.57 33 GLU B O 1
ATOM 1467 N N . VAL B 1 34 ? -18.138 88.653 6.486 1.00 41.27 34 VAL B N 1
ATOM 1468 C CA . VAL B 1 34 ? -18.571 87.833 5.360 1.00 40.77 34 VAL B CA 1
ATOM 1469 C C . VAL B 1 34 ? -20.073 87.543 5.430 1.00 43.46 34 VAL B C 1
ATOM 1470 O O . VAL B 1 34 ? -20.577 87.031 6.435 1.00 45.34 34 VAL B O 1
ATOM 1474 N N . GLU B 1 35 ? -20.780 87.882 4.355 1.00 44.72 35 GLU B N 1
ATOM 1475 C CA . GLU B 1 35 ? -22.234 87.722 4.292 1.00 46.74 35 GLU B CA 1
ATOM 1476 C C . GLU B 1 35 ? -22.629 86.357 3.742 1.00 46.34 35 GLU B C 1
ATOM 1477 O O . GLU B 1 35 ? -23.631 85.767 4.164 1.00 48.58 35 GLU B O 1
ATOM 1483 N N . SER B 1 36 ? -21.843 85.863 2.790 1.00 41.50 36 SER B N 1
ATOM 1484 C CA . SER B 1 36 ? -22.078 84.547 2.217 1.00 41.91 36 SER B CA 1
ATOM 1485 C C . SER B 1 36 ? -20.771 83.889 1.801 1.00 44.30 36 SER B C 1
ATOM 1486 O O . SER B 1 36 ? -19.918 84.519 1.175 1.00 46.53 36 SER B O 1
ATOM 1489 N N . LEU B 1 37 ? -20.613 82.621 2.164 1.00 41.37 37 LEU B N 1
ATOM 1490 C CA . LEU B 1 37 ? -19.483 81.838 1.693 1.00 39.60 37 LEU B CA 1
ATOM 1491 C C . LEU B 1 37 ? -19.945 80.429 1.347 1.00 41.49 37 LEU B C 1
ATOM 1492 O O . LEU B 1 37 ? -20.328 79.640 2.220 1.00 34.26 37 LEU B O 1
ATOM 1497 N N . GLU B 1 38 ? -19.898 80.119 0.061 1.00 39.86 38 GLU B N 1
ATOM 1498 C CA . GLU B 1 38 ? -20.371 78.840 -0.423 1.00 45.55 38 GLU B CA 1
ATOM 1499 C C . GLU B 1 38 ? -19.256 78.082 -1.151 1.00 43.82 38 GLU B C 1
ATOM 1500 O O . GLU B 1 38 ? -18.646 78.601 -2.090 1.00 44.95 38 GLU B O 1
ATOM 1506 N N . VAL B 1 39 ? -18.993 76.855 -0.714 1.00 39.77 39 VAL B N 1
ATOM 1507 C CA . VAL B 1 39 ? -18.037 75.998 -1.403 1.00 40.46 39 VAL B CA 1
ATOM 1508 C C . VAL B 1 39 ? -18.740 75.439 -2.627 1.00 44.32 39 VAL B C 1
ATOM 1509 O O . VAL B 1 39 ? -19.688 74.674 -2.499 1.00 50.88 39 VAL B O 1
ATOM 1513 N N . VAL B 1 40 ? -18.289 75.839 -3.810 1.00 46.69 40 VAL B N 1
ATOM 1514 C CA . VAL B 1 40 ? -18.960 75.476 -5.055 1.00 46.07 40 VAL B CA 1
ATOM 1515 C C . VAL B 1 40 ? -18.449 74.154 -5.617 1.00 43.69 40 VAL B C 1
ATOM 1516 O O . VAL B 1 40 ? -19.092 73.537 -6.461 1.00 42.90 40 VAL B O 1
ATOM 1520 N N . ALA B 1 41 ? -17.301 73.707 -5.125 1.00 45.42 41 ALA B N 1
ATOM 1521 C CA . ALA B 1 41 ? -16.752 72.421 -5.530 1.00 47.87 41 ALA B CA 1
ATOM 1522 C C . ALA B 1 41 ? -15.629 72.014 -4.598 1.00 52.39 41 ALA B C 1
ATOM 1523 O O . ALA B 1 41 ? -15.054 72.847 -3.897 1.00 50.99 41 ALA B O 1
ATOM 1525 N N . ARG B 1 42 ? -15.330 70.722 -4.585 1.00 57.75 42 ARG B N 1
ATOM 1526 C CA . ARG B 1 42 ? -14.220 70.199 -3.808 1.00 63.57 42 ARG B CA 1
ATOM 1527 C C . ARG B 1 42 ? -13.687 68.950 -4.508 1.00 69.88 42 ARG B C 1
ATOM 1528 O O . ARG B 1 42 ? -14.435 67.998 -4.750 1.00 70.79 42 ARG B O 1
ATOM 1536 N N . GLU B 1 43 ? -12.398 68.963 -4.840 1.00 72.33 43 GLU B N 1
ATOM 1537 C CA . GLU B 1 43 ? -11.814 67.923 -5.678 1.00 73.68 43 GLU B CA 1
ATOM 1538 C C . GLU B 1 43 ? -10.456 67.495 -5.133 1.00 75.13 43 GLU B C 1
ATOM 1539 O O . GLU B 1 43 ? -9.426 68.103 -5.447 1.00 79.33 43 GLU B O 1
ATOM 1545 N N . GLY B 1 44 ? -10.455 66.442 -4.325 1.00 70.78 44 GLY B N 1
ATOM 1546 C CA . GLY B 1 44 ? -9.229 66.038 -3.671 1.00 63.73 44 GLY B CA 1
ATOM 1547 C C . GLY B 1 44 ? -8.733 67.172 -2.799 1.00 61.14 44 GLY B C 1
ATOM 1548 O O . GLY B 1 44 ? -9.427 67.604 -1.874 1.00 60.81 44 GLY B O 1
ATOM 1549 N N . ALA B 1 45 ? -7.541 67.669 -3.111 1.00 55.04 45 ALA B N 1
ATOM 1550 C CA . ALA B 1 45 ? -6.848 68.605 -2.234 1.00 51.15 45 ALA B CA 1
ATOM 1551 C C . ALA B 1 45 ? -7.141 70.066 -2.554 1.00 50.75 45 ALA B C 1
ATOM 1552 O O . ALA B 1 45 ? -6.365 70.949 -2.179 1.00 45.38 45 ALA B O 1
ATOM 1554 N N . ARG B 1 46 ? -8.246 70.329 -3.248 1.00 49.68 46 ARG B N 1
ATOM 1555 C CA . ARG B 1 46 ? -8.574 71.703 -3.588 1.00 51.99 46 ARG B CA 1
ATOM 1556 C C . ARG B 1 46 ? -10.052 72.039 -3.713 1.00 47.29 46 ARG B C 1
ATOM 1557 O O . ARG B 1 46 ? -10.888 71.188 -3.990 1.00 45.23 46 ARG B O 1
ATOM 1565 N N . THR B 1 47 ? -10.342 73.318 -3.518 1.00 43.46 47 THR B N 1
ATOM 1566 C CA . THR B 1 47 ? -11.695 73.809 -3.402 1.00 39.62 47 THR B CA 1
ATOM 1567 C C . THR B 1 47 ? -11.896 75.055 -4.263 1.00 39.51 47 THR B C 1
ATOM 1568 O O . THR B 1 47 ? -10.950 75.798 -4.531 1.00 39.04 47 THR B O 1
ATOM 1572 N N . ARG B 1 48 ? -13.131 75.271 -4.696 1.00 35.04 48 ARG B N 1
ATOM 1573 C CA . ARG B 1 48 ? -13.548 76.553 -5.241 1.00 37.39 48 ARG B CA 1
ATOM 1574 C C . ARG B 1 48 ? -14.704 77.080 -4.387 1.00 34.72 48 ARG B C 1
ATOM 1575 O O . ARG B 1 48 ? -15.599 76.317 -4.001 1.00 23.70 48 ARG B O 1
ATOM 1583 N N . SER B 1 49 ? -14.682 78.378 -4.087 1.00 30.80 49 SER B N 1
ATOM 1584 C CA . SER B 1 49 ? -15.681 78.958 -3.199 1.00 32.81 49 SER B CA 1
ATOM 1585 C C . SER B 1 49 ? -16.086 80.342 -3.656 1.00 35.09 49 SER B C 1
ATOM 1586 O O . SER B 1 49 ? -15.309 81.053 -4.284 1.00 35.50 49 SER B O 1
ATOM 1589 N N . ARG B 1 50 ? -17.321 80.711 -3.344 1.00 40.31 50 ARG B N 1
ATOM 1590 C CA . ARG B 1 50 ? -17.877 81.990 -3.759 1.00 43.18 50 ARG B CA 1
ATOM 1591 C C . ARG B 1 50 ? -18.068 82.856 -2.506 1.00 41.66 50 ARG B C 1
ATOM 1592 O O . ARG B 1 50 ? -18.858 82.516 -1.634 1.00 43.14 50 ARG B O 1
ATOM 1600 N N . TRP B 1 51 ? -17.327 83.959 -2.412 1.00 39.93 51 TRP B N 1
ATOM 1601 C CA . TRP B 1 51 ? -17.388 84.834 -1.236 1.00 36.58 51 TRP B CA 1
ATOM 1602 C C . TRP B 1 51 ? -18.184 86.097 -1.536 1.00 38.84 51 TRP B C 1
ATOM 1603 O O . TRP B 1 51 ? -18.098 86.658 -2.634 1.00 38.27 51 TRP B O 1
ATOM 1614 N N . VAL B 1 52 ? -18.957 86.541 -0.548 1.00 40.88 52 VAL B N 1
ATOM 1615 C CA . VAL B 1 52 ? -19.497 87.893 -0.547 1.00 33.61 52 VAL B CA 1
ATOM 1616 C C . VAL B 1 52 ? -19.215 88.552 0.789 1.00 35.48 52 VAL B C 1
ATOM 1617 O O . VAL B 1 52 ? -19.694 88.115 1.825 1.00 39.42 52 VAL B O 1
ATOM 1621 N N . ALA B 1 53 ? -18.423 89.611 0.754 1.00 36.26 53 ALA B N 1
ATOM 1622 C CA . ALA B 1 53 ? -18.029 90.307 1.963 1.00 36.83 53 ALA B CA 1
ATOM 1623 C C . ALA B 1 53 ? -18.593 91.717 1.940 1.00 41.57 53 ALA B C 1
ATOM 1624 O O . ALA B 1 53 ? -18.889 92.268 0.882 1.00 36.97 53 ALA B O 1
ATOM 1626 N N . VAL B 1 54 ? -18.757 92.300 3.119 1.00 45.57 54 VAL B N 1
ATOM 1627 C CA . VAL B 1 54 ? -19.189 93.684 3.194 1.00 48.49 54 VAL B CA 1
ATOM 1628 C C . VAL B 1 54 ? -18.116 94.561 3.793 1.00 48.32 54 VAL B C 1
ATOM 1629 O O . VAL B 1 54 ? -17.547 94.256 4.837 1.00 51.49 54 VAL B O 1
ATOM 1633 N N . ALA B 1 55 ? -17.835 95.651 3.105 1.00 48.11 55 ALA B N 1
ATOM 1634 C CA . ALA B 1 55 ? -16.973 96.680 3.640 1.00 53.75 55 ALA B CA 1
ATOM 1635 C C . ALA B 1 55 ? -17.688 97.991 3.372 1.00 59.54 55 ALA B C 1
ATOM 1636 O O . ALA B 1 55 ? -17.991 98.304 2.220 1.00 58.63 55 ALA B O 1
ATOM 1646 N N . GLY B 1 57 ? -20.714 99.104 3.865 1.00 72.81 57 GLY B N 1
ATOM 1647 C CA . GLY B 1 57 ? -22.100 99.161 3.440 1.00 70.52 57 GLY B CA 1
ATOM 1648 C C . GLY B 1 57 ? -22.392 98.547 2.081 1.00 69.65 57 GLY B C 1
ATOM 1649 O O . GLY B 1 57 ? -23.493 98.030 1.865 1.00 69.17 57 GLY B O 1
ATOM 1650 N N . LYS B 1 58 ? -21.431 98.603 1.159 1.00 68.33 58 LYS B N 1
ATOM 1651 C CA . LYS B 1 58 ? -21.590 97.912 -0.118 1.00 63.14 58 LYS B CA 1
ATOM 1652 C C . LYS B 1 58 ? -20.780 96.626 -0.153 1.00 61.79 58 LYS B C 1
ATOM 1653 O O . LYS B 1 58 ? -19.790 96.478 0.571 1.00 62.30 58 LYS B O 1
ATOM 1659 N N . LYS B 1 59 ? -21.208 95.695 -0.998 1.00 56.87 59 LYS B N 1
ATOM 1660 C CA . LYS B 1 59 ? -20.648 94.356 -0.989 1.00 51.89 59 LYS B CA 1
ATOM 1661 C C . LYS B 1 59 ? -19.566 94.177 -2.057 1.00 49.04 59 LYS B C 1
ATOM 1662 O O . LYS B 1 59 ? -19.621 94.768 -3.142 1.00 46.18 59 LYS B O 1
ATOM 1668 N N . VAL B 1 60 ? -18.566 93.370 -1.726 1.00 36.68 60 VAL B N 1
ATOM 1669 C CA . VAL B 1 60 ? -17.607 92.906 -2.711 1.00 33.12 60 VAL B CA 1
ATOM 1670 C C . VAL B 1 60 ? -17.710 91.396 -2.864 1.00 29.32 60 VAL B C 1
ATOM 1671 O O . VAL B 1 60 ? -17.758 90.674 -1.872 1.00 29.20 60 VAL B O 1
ATOM 1675 N N . ARG B 1 61 ? -17.752 90.933 -4.112 1.00 29.22 61 ARG B N 1
ATOM 1676 C CA . ARG B 1 61 ? -17.999 89.528 -4.428 1.00 26.36 61 ARG B CA 1
ATOM 1677 C C . ARG B 1 61 ? -16.856 88.925 -5.261 1.00 28.98 61 ARG B C 1
ATOM 1678 O O . ARG B 1 61 ? -16.372 89.536 -6.217 1.00 26.06 61 ARG B O 1
ATOM 1686 N N . TRP B 1 62 ? -16.429 87.721 -4.909 1.00 23.47 62 TRP B N 1
ATOM 1687 C CA . TRP B 1 62 ? -15.424 87.055 -5.703 1.00 30.29 62 TRP B CA 1
ATOM 1688 C C . TRP B 1 62 ? -15.501 85.539 -5.626 1.00 30.45 62 TRP B C 1
ATOM 1689 O O . TRP B 1 62 ? -16.056 84.973 -4.694 1.00 41.45 62 TRP B O 1
ATOM 1700 N N . LEU B 1 63 ? -14.957 84.890 -6.643 1.00 31.11 63 LEU B N 1
ATOM 1701 C CA . LEU B 1 63 ? -14.757 83.462 -6.630 1.00 27.58 63 LEU B CA 1
ATOM 1702 C C . LEU B 1 63 ? -13.321 83.217 -6.208 1.00 26.49 63 LEU B C 1
ATOM 1703 O O . LEU B 1 63 ? -12.430 83.981 -6.564 1.00 27.60 63 LEU B O 1
ATOM 1708 N N . GLU B 1 64 ? -13.103 82.163 -5.434 1.00 23.13 64 GLU B N 1
ATOM 1709 C CA . GLU B 1 64 ? -11.785 81.881 -4.902 1.00 32.63 64 GLU B CA 1
ATOM 1710 C C . GLU B 1 64 ? -11.432 80.402 -5.037 1.00 39.12 64 GLU B C 1
ATOM 1711 O O . GLU B 1 64 ? -12.248 79.512 -4.771 1.00 37.49 64 GLU B O 1
ATOM 1717 N N . GLU B 1 65 ? -10.203 80.147 -5.463 1.00 40.70 65 GLU B N 1
ATOM 1718 C CA . GLU B 1 65 ? -9.701 78.790 -5.544 1.00 41.78 65 GLU B CA 1
ATOM 1719 C C . GLU B 1 65 ? -8.657 78.642 -4.452 1.00 40.67 65 GLU B C 1
ATOM 1720 O O . GLU B 1 65 ? -7.699 79.414 -4.390 1.00 39.51 65 GLU B O 1
ATOM 1726 N N . GLU B 1 66 ? -8.849 77.657 -3.578 1.00 42.04 66 GLU B N 1
ATOM 1727 C CA . GLU B 1 66 ? -7.834 77.344 -2.579 1.00 41.13 66 GLU B CA 1
ATOM 1728 C C . GLU B 1 66 ? -7.242 75.951 -2.776 1.00 42.41 66 GLU B C 1
ATOM 1729 O O . GLU B 1 66 ? -7.953 74.979 -3.053 1.00 44.11 66 GLU B O 1
ATOM 1735 N N . GLU B 1 67 ? -5.919 75.880 -2.667 1.00 40.98 67 GLU B N 1
ATOM 1736 C CA . GLU B 1 67 ? -5.192 74.622 -2.719 1.00 37.91 67 GLU B CA 1
ATOM 1737 C C . GLU B 1 67 ? -4.734 74.316 -1.312 1.00 37.05 67 GLU B C 1
ATOM 1738 O O . GLU B 1 67 ? -4.026 75.111 -0.698 1.00 36.01 67 GLU B O 1
ATOM 1744 N N . TRP B 1 68 ? -5.125 73.149 -0.819 1.00 33.67 68 TRP B N 1
ATOM 1745 C CA . TRP B 1 68 ? -4.852 72.760 0.551 1.00 33.96 68 TRP B CA 1
ATOM 1746 C C . TRP B 1 68 ? -3.688 71.776 0.598 1.00 34.89 68 TRP B C 1
ATOM 1747 O O . TRP B 1 68 ? -3.714 70.753 -0.076 1.00 38.38 68 TRP B O 1
ATOM 1758 N N . ASP B 1 69 ? -2.671 72.098 1.394 1.00 31.28 69 ASP B N 1
ATOM 1759 C CA . ASP B 1 69 ? -1.542 71.207 1.619 1.00 33.33 69 ASP B CA 1
ATOM 1760 C C . ASP B 1 69 ? -1.655 70.544 3.001 1.00 35.64 69 ASP B C 1
ATOM 1761 O O . ASP B 1 69 ? -1.110 71.035 3.991 1.00 32.40 69 ASP B O 1
ATOM 1766 N N . ASP B 1 70 ? -2.368 69.422 3.051 1.00 38.65 70 ASP B N 1
ATOM 1767 C CA . ASP B 1 70 ? -2.624 68.709 4.298 1.00 35.87 70 ASP B CA 1
ATOM 1768 C C . ASP B 1 70 ? -1.348 68.288 4.994 1.00 38.07 70 ASP B C 1
ATOM 1769 O O . ASP B 1 70 ? -1.260 68.318 6.219 1.00 35.68 70 ASP B O 1
ATOM 1774 N N . GLU B 1 71 ? -0.356 67.887 4.205 1.00 46.84 71 GLU B N 1
ATOM 1775 C CA . GLU B 1 71 ? 0.906 67.414 4.749 1.00 45.91 71 GLU B CA 1
ATOM 1776 C C . GLU B 1 71 ? 1.578 68.491 5.594 1.00 48.39 71 GLU B C 1
ATOM 1777 O O . GLU B 1 71 ? 1.996 68.223 6.722 1.00 52.30 71 GLU B O 1
ATOM 1783 N N . ASN B 1 72 ? 1.680 69.708 5.064 1.00 41.36 72 ASN B N 1
ATOM 1784 C CA . ASN B 1 72 ? 2.448 70.745 5.747 1.00 40.64 72 ASN B CA 1
ATOM 1785 C C . ASN B 1 72 ? 1.592 71.829 6.404 1.00 41.49 72 ASN B C 1
ATOM 1786 O O . ASN B 1 72 ? 2.118 72.844 6.870 1.00 44.83 72 ASN B O 1
ATOM 1791 N N . LEU B 1 73 ? 0.280 71.618 6.434 1.00 35.87 73 LEU B N 1
ATOM 1792 C CA . LEU B 1 73 ? -0.640 72.541 7.107 1.00 37.97 73 LEU B CA 1
ATOM 1793 C C . LEU B 1 73 ? -0.500 73.959 6.559 1.00 39.60 73 LEU B C 1
ATOM 1794 O O . LEU B 1 73 ? -0.292 74.909 7.313 1.00 36.80 73 LEU B O 1
ATOM 1799 N N . ARG B 1 74 ? -0.596 74.082 5.238 1.00 39.89 74 ARG B N 1
ATOM 1800 C CA . ARG B 1 74 ? -0.579 75.375 4.564 1.00 41.49 74 ARG B CA 1
ATOM 1801 C C . ARG B 1 74 ? -1.601 75.327 3.438 1.00 40.15 74 ARG B C 1
ATOM 1802 O O . ARG B 1 74 ? -2.012 74.248 3.003 1.00 40.84 74 ARG B O 1
ATOM 1810 N N . ASN B 1 75 ? -2.010 76.498 2.973 1.00 35.59 75 ASN B N 1
ATOM 1811 C CA . ASN B 1 75 ? -2.955 76.584 1.881 1.00 35.09 75 ASN B CA 1
ATOM 1812 C C . ASN B 1 75 ? -2.545 77.756 1.003 1.00 36.88 75 ASN B C 1
ATOM 1813 O O . ASN B 1 75 ? -1.874 78.677 1.460 1.00 37.32 75 ASN B O 1
ATOM 1818 N N . ARG B 1 76 ? -2.913 77.697 -0.267 1.00 37.77 76 ARG B N 1
ATOM 1819 C CA . ARG B 1 76 ? -2.696 78.808 -1.179 1.00 35.97 76 ARG B CA 1
ATOM 1820 C C . ARG B 1 76 ? -4.024 79.070 -1.878 1.00 37.32 76 ARG B C 1
ATOM 1821 O O . ARG B 1 76 ? -4.747 78.129 -2.216 1.00 33.73 76 ARG B O 1
ATOM 1829 N N . PHE B 1 77 ? -4.350 80.345 -2.085 1.00 39.54 77 PHE B N 1
ATOM 1830 C CA . PHE B 1 77 ? -5.599 80.726 -2.742 1.00 29.09 77 PHE B CA 1
ATOM 1831 C C . PHE B 1 77 ? -5.394 81.861 -3.741 1.00 29.74 77 PHE B C 1
ATOM 1832 O O . PHE B 1 77 ? -4.431 82.622 -3.651 1.00 32.38 77 PHE B O 1
ATOM 1840 N N . PHE B 1 78 ? -6.325 81.969 -4.681 1.00 26.20 78 PHE B N 1
ATOM 1841 C CA . PHE B 1 78 ? -6.284 82.988 -5.713 1.00 31.50 78 PHE B CA 1
ATOM 1842 C C . PHE B 1 78 ? -7.690 83.122 -6.275 1.00 34.03 78 PHE B C 1
ATOM 1843 O O . PHE B 1 78 ? -8.458 82.153 -6.305 1.00 30.68 78 PHE B O 1
ATOM 1851 N N . SER B 1 79 ? -8.038 84.329 -6.697 1.00 27.99 79 SER B N 1
ATOM 1852 C CA . SER B 1 79 ? -9.352 84.555 -7.260 1.00 31.18 79 SER B CA 1
ATOM 1853 C C . SER B 1 79 ? -9.176 84.693 -8.755 1.00 33.14 79 SER B C 1
ATOM 1854 O O . SER B 1 79 ? -8.430 85.562 -9.222 1.00 34.96 79 SER B O 1
ATOM 1857 N N . PRO B 1 80 ? -9.865 83.841 -9.529 1.00 28.97 80 PRO B N 1
ATOM 1858 C CA . PRO B 1 80 ? -9.769 83.875 -10.988 1.00 34.99 80 PRO B CA 1
ATOM 1859 C C . PRO B 1 80 ? -10.788 84.848 -11.580 1.00 38.63 80 PRO B C 1
ATOM 1860 O O . PRO B 1 80 ? -10.656 85.279 -12.727 1.00 44.60 80 PRO B O 1
ATOM 1864 N N . GLU B 1 81 ? -11.805 85.187 -10.793 1.00 36.11 81 GLU B N 1
ATOM 1865 C CA . GLU B 1 81 ? -12.806 86.144 -11.225 1.00 29.39 81 GLU B CA 1
ATOM 1866 C C . GLU B 1 81 ? -13.579 86.716 -10.051 1.00 29.71 81 GLU B C 1
ATOM 1867 O O . GLU B 1 81 ? -13.608 86.143 -8.961 1.00 27.57 81 GLU B O 1
ATOM 1873 N N . GLY B 1 82 ? -14.217 87.856 -10.278 1.00 32.30 82 GLY B N 1
ATOM 1874 C CA . GLY B 1 82 ? -14.891 88.545 -9.193 1.00 33.13 82 GLY B CA 1
ATOM 1875 C C . GLY B 1 82 ? -14.563 90.017 -9.236 1.00 37.90 82 GLY B C 1
ATOM 1876 O O . GLY B 1 82 ? -14.181 90.543 -10.283 1.00 42.68 82 GLY B O 1
ATOM 1877 N N . ASP B 1 83 ? -14.695 90.686 -8.100 1.00 38.54 83 ASP B N 1
ATOM 1878 C CA . ASP B 1 83 ? -14.557 92.135 -8.055 1.00 35.65 83 ASP B CA 1
ATOM 1879 C C . ASP B 1 83 ? -13.116 92.623 -7.965 1.00 33.75 83 ASP B C 1
ATOM 1880 O O . ASP B 1 83 ? -12.830 93.761 -8.328 1.00 38.15 83 ASP B O 1
ATOM 1885 N N . PHE 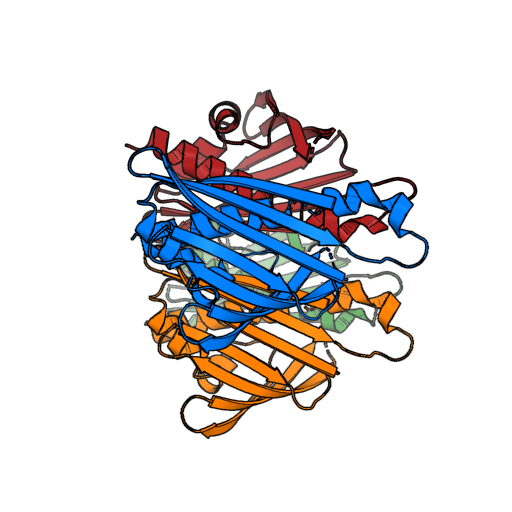B 1 84 ? -12.215 91.783 -7.463 1.00 34.20 84 PHE B N 1
ATOM 1886 C CA . PHE B 1 84 ? -10.801 92.152 -7.404 1.00 33.27 84 PHE B CA 1
ATOM 1887 C C . PHE B 1 84 ? -10.135 91.770 -8.728 1.00 31.34 84 PHE B C 1
ATOM 1888 O O . PHE B 1 84 ? -10.477 90.754 -9.331 1.00 33.02 84 PHE B O 1
ATOM 1896 N N . ASP B 1 85 ? -9.173 92.575 -9.165 1.00 31.23 85 ASP B N 1
ATOM 1897 C CA . ASP B 1 85 ? -8.304 92.190 -10.270 1.00 31.94 85 ASP B CA 1
ATOM 1898 C C . ASP B 1 85 ? -7.391 91.076 -9.777 1.00 34.74 85 ASP B C 1
ATOM 1899 O O . ASP B 1 85 ? -7.061 90.140 -10.513 1.00 32.85 85 ASP B O 1
ATOM 1904 N N . ARG B 1 86 ? -6.975 91.196 -8.523 1.00 32.39 86 ARG B N 1
ATOM 1905 C CA . ARG B 1 86 ? -6.140 90.184 -7.901 1.00 38.30 86 ARG B CA 1
ATOM 1906 C C . ARG B 1 86 ? -6.574 90.001 -6.460 1.00 39.35 86 ARG B C 1
ATOM 1907 O O . ARG B 1 86 ? -6.873 90.966 -5.756 1.00 41.91 86 ARG B O 1
ATOM 1915 N N . TYR B 1 87 ? -6.637 88.750 -6.032 1.00 39.87 87 TYR B N 1
ATOM 1916 C CA . TYR B 1 87 ? -6.935 88.447 -4.647 1.00 33.29 87 TYR B CA 1
ATOM 1917 C C . TYR B 1 87 ? -6.343 87.083 -4.347 1.00 34.46 87 TYR B C 1
ATOM 1918 O O . TYR B 1 87 ? -6.911 86.056 -4.715 1.00 35.89 87 TYR B O 1
ATOM 1927 N N . GLU B 1 88 ? -5.193 87.075 -3.682 1.00 33.06 88 GLU B N 1
ATOM 1928 C CA . GLU B 1 88 ? -4.462 85.835 -3.466 1.00 31.18 88 GLU B CA 1
ATOM 1929 C C . GLU B 1 88 ? -3.547 85.924 -2.261 1.00 33.86 88 GLU B C 1
ATOM 1930 O O . GLU B 1 88 ? -3.203 87.019 -1.792 1.00 32.40 88 GLU B O 1
ATOM 1936 N N . GLY B 1 89 ? -3.152 84.757 -1.767 1.00 27.17 89 GLY B N 1
ATOM 1937 C CA . GLY B 1 89 ? -2.291 84.715 -0.614 1.00 23.69 89 GLY B CA 1
ATOM 1938 C C . GLY B 1 89 ? -2.175 83.323 -0.038 1.00 27.72 89 GLY B C 1
ATOM 1939 O O . GLY B 1 89 ? -2.417 82.321 -0.700 1.00 28.20 89 GLY B O 1
ATOM 1940 N N . THR B 1 90 ? -1.794 83.254 1.221 1.00 27.66 90 THR B N 1
ATOM 1941 C CA . THR B 1 90 ? -1.557 81.970 1.823 1.00 26.54 90 THR B CA 1
ATOM 1942 C C . THR B 1 90 ? -2.073 82.016 3.236 1.00 26.55 90 THR B C 1
ATOM 1943 O O . THR B 1 90 ? -1.987 83.049 3.886 1.00 30.56 90 THR B O 1
ATOM 1947 N N . TRP B 1 91 ? -2.640 80.902 3.684 1.00 28.76 91 TRP B N 1
ATOM 1948 C CA . TRP B 1 91 ? -2.812 80.628 5.104 1.00 32.40 91 TRP B CA 1
ATOM 1949 C C . TRP B 1 91 ? -1.736 79.632 5.516 1.00 35.42 91 TRP B C 1
ATOM 1950 O O . TRP B 1 91 ? -1.573 78.597 4.871 1.00 43.02 91 TRP B O 1
ATOM 1961 N N . VAL B 1 92 ? -1.017 79.922 6.591 1.00 35.56 92 VAL B N 1
ATOM 1962 C CA . VAL B 1 92 ? -0.074 78.954 7.131 1.00 33.28 92 VAL B CA 1
ATOM 1963 C C . VAL B 1 92 ? -0.332 78.762 8.621 1.00 33.29 92 VAL B C 1
ATOM 1964 O O . VAL B 1 92 ? -0.780 79.686 9.312 1.00 35.62 92 VAL B O 1
ATOM 1968 N N . PHE B 1 93 ? -0.061 77.557 9.103 1.00 25.99 93 PHE B N 1
ATOM 1969 C CA . PHE B 1 93 ? -0.287 77.218 10.491 1.00 28.69 93 PHE B CA 1
ATOM 1970 C C . PHE B 1 93 ? 0.983 76.691 11.143 1.00 32.88 93 PHE B C 1
ATOM 1971 O O . PHE B 1 93 ? 1.425 75.577 10.864 1.00 35.35 93 PHE B O 1
ATOM 1979 N N . LEU B 1 94 ? 1.562 77.510 12.013 1.00 30.51 94 LEU B N 1
ATOM 1980 C CA . LEU B 1 94 ? 2.882 77.250 12.547 1.00 36.17 94 LEU B CA 1
ATOM 1981 C C . LEU B 1 94 ? 2.811 76.836 14.013 1.00 41.48 94 LEU B C 1
ATOM 1982 O O . LEU B 1 94 ? 1.990 77.350 14.766 1.00 42.62 94 LEU B O 1
ATOM 1987 N N . PRO B 1 95 ? 3.685 75.903 14.438 1.00 45.71 95 PRO B N 1
ATOM 1988 C CA . PRO B 1 95 ? 3.665 75.465 15.833 1.00 46.67 95 PRO B CA 1
ATOM 1989 C C . PRO B 1 95 ? 4.263 76.565 16.689 1.00 49.60 95 PRO B C 1
ATOM 1990 O O . PRO B 1 95 ? 5.399 76.984 16.471 1.00 51.74 95 PRO B O 1
ATOM 1994 N N . GLU B 1 96 ? 3.490 77.050 17.648 1.00 52.77 96 GLU B N 1
ATOM 1995 C CA . GLU B 1 96 ? 4.020 77.986 18.623 1.00 59.22 96 GLU B CA 1
ATOM 1996 C C . GLU B 1 96 ? 3.769 77.438 20.014 1.00 61.91 96 GLU B C 1
ATOM 1997 O O . GLU B 1 96 ? 2.680 77.609 20.584 1.00 61.50 96 GLU B O 1
ATOM 2003 N N . GLY B 1 97 ? 4.788 76.780 20.557 1.00 60.78 97 GLY B N 1
ATOM 2004 C CA . GLY B 1 97 ? 4.610 76.063 21.799 1.00 61.54 97 GLY B CA 1
ATOM 2005 C C . GLY B 1 97 ? 3.530 75.020 21.611 1.00 62.48 97 GLY B C 1
ATOM 2006 O O . GLY B 1 97 ? 3.593 74.190 20.699 1.00 59.96 97 GLY B O 1
ATOM 2007 N N . GLU B 1 98 ? 2.522 75.080 22.471 1.00 62.37 98 GLU B N 1
ATOM 2008 C CA . GLU B 1 98 ? 1.452 74.098 22.469 1.00 60.95 98 GLU B CA 1
ATOM 2009 C C . GLU B 1 98 ? 0.409 74.446 21.408 1.00 58.24 98 GLU 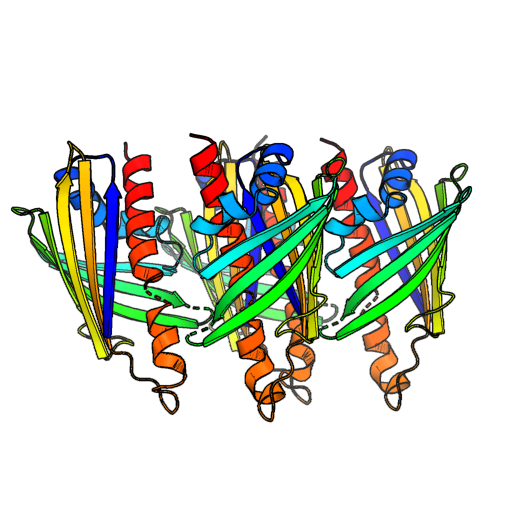B C 1
ATOM 2010 O O . GLU B 1 98 ? -0.470 73.637 21.105 1.00 59.00 98 GLU B O 1
ATOM 2016 N N . GLY B 1 99 ? 0.507 75.649 20.844 1.00 52.88 99 GLY B N 1
ATOM 2017 C CA . GLY B 1 99 ? -0.580 76.150 20.020 1.00 48.96 99 GLY B CA 1
ATOM 2018 C C . GLY B 1 99 ? -0.193 76.444 18.591 1.00 47.07 99 GLY B C 1
ATOM 2019 O O . GLY B 1 99 ? 0.858 76.019 18.122 1.00 47.34 99 GLY B O 1
ATOM 2020 N N . THR B 1 100 ? -1.051 77.177 17.894 1.00 44.86 100 THR B N 1
ATOM 2021 C CA . THR B 1 100 ? -0.780 77.555 16.516 1.00 42.37 100 THR B CA 1
ATOM 2022 C C . THR B 1 100 ? -0.594 79.068 16.365 1.00 46.23 100 THR B C 1
ATOM 2023 O O . THR B 1 100 ? -1.399 79.864 16.855 1.00 48.64 100 THR B O 1
ATOM 2027 N N . ARG B 1 101 ? 0.479 79.458 15.687 1.00 40.78 101 ARG B N 1
ATOM 2028 C CA . ARG B 1 101 ? 0.587 80.808 15.167 1.00 37.00 101 ARG B CA 1
ATOM 2029 C C . ARG B 1 101 ? 0.111 80.780 13.720 1.00 38.13 101 ARG B C 1
ATOM 2030 O O . ARG B 1 101 ? 0.780 80.224 12.843 1.00 34.07 101 ARG B O 1
ATOM 2038 N N . VAL B 1 102 ? -1.052 81.377 13.476 1.00 32.41 102 VAL B N 1
ATOM 2039 C CA . VAL B 1 102 ? -1.625 81.412 12.142 1.00 26.43 102 VAL B CA 1
ATOM 2040 C C . VAL B 1 102 ? -1.199 82.686 11.429 1.00 32.48 102 VAL B C 1
ATOM 2041 O O . VAL B 1 102 ? -1.322 83.787 11.968 1.00 35.29 102 VAL B O 1
ATOM 2045 N N . VAL B 1 103 ? -0.704 82.531 10.209 1.00 31.57 103 VAL B N 1
ATOM 2046 C CA . VAL B 1 103 ? -0.259 83.664 9.408 1.00 30.21 103 VAL B CA 1
ATOM 2047 C C . VAL B 1 103 ? -1.081 83.741 8.127 1.00 31.87 103 VAL B C 1
ATOM 2048 O O . VAL B 1 103 ? -1.142 82.787 7.346 1.00 35.02 103 VAL B O 1
ATOM 2052 N N . LEU B 1 104 ? -1.712 84.885 7.907 1.00 34.95 104 LEU B N 1
ATOM 2053 C CA . LEU B 1 104 ? -2.540 85.065 6.726 1.00 31.43 104 LEU B CA 1
ATOM 2054 C C . LEU B 1 104 ? -1.978 86.206 5.902 1.00 32.13 104 LEU B C 1
ATOM 2055 O O . LEU B 1 104 ? -1.915 87.349 6.362 1.00 34.32 104 LEU B O 1
ATOM 2060 N N . THR B 1 105 ? -1.567 85.887 4.684 1.00 27.37 105 THR B N 1
ATOM 2061 C CA . THR B 1 105 ? -0.983 86.875 3.789 1.00 35.09 105 THR B CA 1
ATOM 2062 C C . THR B 1 105 ? -1.879 87.070 2.571 1.00 35.68 105 THR B C 1
ATOM 2063 O O . THR B 1 105 ? -2.308 86.097 1.945 1.00 28.82 105 THR B O 1
ATOM 2067 N N . LEU B 1 106 ? -2.143 88.329 2.233 1.00 35.73 106 LEU B N 1
ATOM 2068 C CA . LEU B 1 106 ? -3.091 88.660 1.176 1.00 32.57 106 LEU B CA 1
ATOM 2069 C C . LEU B 1 106 ? -2.522 89.740 0.267 1.00 32.48 106 LEU B C 1
ATOM 2070 O O . LEU B 1 106 ? -2.266 90.860 0.707 1.00 28.76 106 LEU B O 1
ATOM 2075 N N . THR B 1 107 ? -2.323 89.395 -1.001 1.00 28.99 107 THR B N 1
ATOM 2076 C CA . THR B 1 107 ? -2.031 90.391 -2.009 1.00 28.45 107 THR B CA 1
ATOM 2077 C C . THR B 1 107 ? -3.310 90.625 -2.827 1.00 32.72 107 THR B C 1
ATOM 2078 O O . THR B 1 107 ? -3.898 89.688 -3.370 1.00 31.93 107 THR B O 1
ATOM 2082 N N . TYR B 1 108 ? -3.755 91.874 -2.888 1.00 32.49 108 TYR B N 1
ATOM 2083 C CA . TYR B 1 108 ? -4.986 92.200 -3.602 1.00 36.90 108 TYR B CA 1
ATOM 2084 C C . TYR B 1 108 ? -4.792 93.398 -4.519 1.00 37.87 108 TYR B C 1
ATOM 2085 O O . TYR B 1 108 ? -3.917 94.236 -4.299 1.00 41.72 108 TYR B O 1
ATOM 2094 N N . GLU B 1 109 ? -5.624 93.479 -5.546 1.00 39.26 109 GLU B N 1
ATOM 2095 C CA . GLU B 1 109 ? -5.692 94.677 -6.357 1.00 38.43 109 GLU B CA 1
ATOM 2096 C C . GLU B 1 109 ? -7.153 94.955 -6.671 1.00 37.23 109 GLU B C 1
ATOM 2097 O O . GLU B 1 109 ? -7.897 94.082 -7.112 1.00 35.96 109 GLU B O 1
ATOM 2103 N N . LEU B 1 110 ? -7.557 96.190 -6.423 1.00 40.11 110 LEU B N 1
ATOM 2104 C CA . LEU B 1 110 ? -8.929 96.615 -6.619 1.00 36.42 110 LEU B CA 1
ATOM 2105 C C . LEU B 1 110 ? -8.923 97.905 -7.419 1.00 39.99 110 LEU B C 1
ATOM 2106 O O . LEU B 1 110 ? -8.604 98.956 -6.871 1.00 49.34 110 LEU B O 1
ATOM 2111 N N . THR B 1 111 ? -9.273 97.848 -8.698 1.00 40.39 111 THR B N 1
ATOM 2112 C CA . THR B 1 111 ? -9.353 99.070 -9.487 1.00 42.66 111 THR B CA 1
ATOM 2113 C C . THR B 1 111 ? -10.623 99.851 -9.198 1.00 46.13 111 THR B C 1
ATOM 2114 O O . THR B 1 111 ? -11.735 99.326 -9.286 1.00 46.49 111 THR B O 1
ATOM 2118 N N . ILE B 1 112 ? -10.432 101.117 -8.842 1.00 46.69 112 ILE B N 1
ATOM 2119 C CA . ILE B 1 112 ? -11.519 102.021 -8.489 1.00 44.56 112 ILE B CA 1
ATOM 2120 C C . ILE B 1 112 ? -11.473 103.245 -9.404 1.00 43.19 112 ILE B C 1
ATOM 2121 O O . ILE B 1 112 ? -10.501 103.997 -9.397 1.00 40.90 112 ILE B O 1
ATOM 2126 N N . PRO B 1 113 ? -12.534 103.466 -10.194 1.00 39.17 113 PRO B N 1
ATOM 2127 C CA . PRO B 1 113 ? -12.552 104.617 -11.099 1.00 36.08 113 PRO B CA 1
ATOM 2128 C C . PRO B 1 113 ? -12.298 105.927 -10.339 1.00 35.26 113 PRO B C 1
ATOM 2129 O O . PRO B 1 113 ? -12.927 106.190 -9.330 1.00 30.57 113 PRO B O 1
ATOM 2133 N N . ILE B 1 114 ? -11.343 106.727 -10.806 1.00 39.49 114 ILE B N 1
ATOM 2134 C CA . ILE B 1 114 ? -11.063 108.065 -10.251 1.00 39.67 114 ILE B CA 1
ATOM 2135 C C . ILE B 1 114 ? -10.421 108.150 -8.849 1.00 41.12 114 ILE B C 1
ATOM 2136 O O . ILE B 1 114 ? -9.404 108.830 -8.663 1.00 38.23 114 ILE B O 1
ATOM 2141 N N . PHE B 1 115 ? -11.026 107.479 -7.872 1.00 37.36 115 PHE B N 1
ATOM 2142 C CA . PHE B 1 115 ? -10.662 107.646 -6.461 1.00 37.25 115 PHE B CA 1
ATOM 2143 C C . PHE B 1 115 ? -9.652 106.624 -5.916 1.00 33.50 115 PHE B C 1
ATOM 2144 O O . PHE B 1 115 ? -9.313 106.654 -4.741 1.00 32.07 115 PHE B O 1
ATOM 2152 N N . GLY B 1 116 ? -9.166 105.732 -6.775 1.00 39.62 116 GLY B N 1
ATOM 2153 C CA . GLY B 1 116 ? -8.243 104.696 -6.340 1.00 38.66 116 GLY B CA 1
ATOM 2154 C C . GLY B 1 116 ? -6.977 105.156 -5.639 1.00 40.47 116 GLY B C 1
ATOM 2155 O O . GLY B 1 116 ? -6.472 104.460 -4.760 1.00 45.89 116 GLY B O 1
ATOM 2156 N N . GLY B 1 117 ? -6.458 106.321 -6.013 1.00 42.64 117 GLY B N 1
ATOM 2157 C CA . GLY B 1 117 ? -5.268 106.833 -5.356 1.00 41.07 117 GLY B CA 1
ATOM 2158 C C . GLY B 1 117 ? -5.566 107.545 -4.045 1.00 41.73 117 GLY B C 1
ATOM 2159 O O . GLY B 1 117 ? -4.809 107.419 -3.075 1.00 42.06 117 GLY B O 1
ATOM 2160 N N . LEU B 1 118 ? -6.669 108.288 -4.007 1.00 32.58 118 LEU B N 1
ATOM 2161 C CA . LEU B 1 118 ? -7.002 109.083 -2.835 1.00 30.63 118 LEU B CA 1
ATOM 2162 C C . LEU B 1 118 ? -7.382 108.222 -1.633 1.00 30.53 118 LEU B C 1
ATOM 2163 O O . LEU B 1 118 ? -7.259 108.645 -0.491 1.00 30.17 118 LEU B O 1
ATOM 2168 N N . LEU B 1 119 ? -7.831 107.003 -1.888 1.00 33.88 119 LEU B N 1
ATOM 2169 C CA . LEU B 1 119 ? -8.316 106.159 -0.804 1.00 32.68 119 LEU B CA 1
ATOM 2170 C C . LEU B 1 119 ? -7.468 104.927 -0.556 1.00 26.55 119 LEU B C 1
ATOM 2171 O O . LEU B 1 119 ? -7.864 104.050 0.198 1.00 30.49 119 LEU B O 1
ATOM 2176 N N . ARG B 1 120 ? -6.299 104.870 -1.178 1.00 30.19 120 ARG B N 1
ATOM 2177 C CA . ARG B 1 120 ? -5.430 103.700 -1.060 1.00 34.23 120 ARG B CA 1
ATOM 2178 C C . ARG B 1 120 ? -5.308 103.313 0.409 1.00 33.42 120 ARG B C 1
ATOM 2179 O O . ARG B 1 120 ? -5.346 102.134 0.770 1.00 33.17 120 ARG B O 1
ATOM 2187 N N . LYS B 1 121 ? -5.181 104.325 1.255 1.00 33.22 121 LYS B N 1
ATOM 2188 C CA . LYS B 1 121 ? -4.860 104.107 2.654 1.00 37.80 121 LYS B CA 1
ATOM 2189 C C . LYS B 1 121 ? -6.061 103.549 3.409 1.00 34.73 121 LYS B C 1
ATOM 2190 O O . LYS B 1 121 ? -5.907 102.714 4.297 1.00 35.54 121 LYS B O 1
ATOM 2196 N N . LEU B 1 122 ? -7.256 103.996 3.035 1.00 28.51 122 LEU B N 1
ATOM 2197 C CA . LEU B 1 122 ? -8.477 103.488 3.645 1.00 28.98 122 LEU B CA 1
ATOM 2198 C C . LEU B 1 122 ? -8.864 102.089 3.140 1.00 28.76 122 LEU B C 1
ATOM 2199 O O . LEU B 1 122 ? -9.351 101.271 3.914 1.00 26.61 122 LEU B O 1
ATOM 2204 N N . VAL B 1 123 ? -8.647 101.814 1.853 1.00 24.24 123 VAL B N 1
ATOM 2205 C CA . VAL B 1 123 ? -8.854 100.459 1.322 1.00 26.11 123 VAL B CA 1
ATOM 2206 C C . VAL B 1 123 ? -7.888 99.462 1.959 1.00 26.03 123 VAL B C 1
ATOM 2207 O O . VAL B 1 123 ? -8.236 98.303 2.186 1.00 30.69 123 VAL B O 1
ATOM 2211 N N . GLN B 1 124 ? -6.675 99.922 2.250 1.00 27.43 124 GLN B N 1
ATOM 2212 C CA . GLN B 1 124 ? -5.681 99.094 2.928 1.00 28.08 124 GLN B CA 1
ATOM 2213 C C . GLN B 1 124 ? -6.149 98.723 4.311 1.00 29.10 124 GLN B C 1
ATOM 2214 O O . GLN B 1 124 ? -6.102 97.555 4.701 1.00 28.98 124 GLN B O 1
ATOM 2220 N N . LYS B 1 125 ? -6.591 99.726 5.058 1.00 28.82 125 LYS B N 1
ATOM 2221 C CA . LYS B 1 125 ? -6.987 99.491 6.425 1.00 33.84 125 LYS B CA 1
ATOM 2222 C C . LYS B 1 125 ? -8.158 98.519 6.466 1.00 36.02 125 LYS B C 1
ATOM 2223 O O . LYS B 1 125 ? -8.206 97.631 7.321 1.00 35.40 125 LYS B O 1
ATOM 2229 N N . LEU B 1 126 ? -9.098 98.688 5.539 1.00 37.86 126 LEU B N 1
ATOM 2230 C CA . LEU B 1 126 ? -10.255 97.803 5.458 1.00 39.02 126 LEU B CA 1
ATOM 2231 C C . LEU B 1 126 ? -9.811 96.372 5.151 1.00 40.95 126 LEU B C 1
ATOM 2232 O O . LEU B 1 126 ? -10.207 95.436 5.845 1.00 42.47 126 LEU B O 1
ATOM 2245 N N . GLN B 1 128 ? -6.886 95.044 5.708 1.00 33.33 128 GLN B N 1
ATOM 2246 C CA . GLN B 1 128 ? -6.249 94.655 6.955 1.00 32.08 128 GLN B CA 1
ATOM 2247 C C . GLN B 1 128 ? -7.240 94.156 8.010 1.00 34.24 128 GLN B C 1
ATOM 2248 O O . GLN B 1 128 ? -6.974 93.176 8.706 1.00 30.40 128 GLN B O 1
ATOM 2254 N N . GLU B 1 129 ? -8.376 94.839 8.136 1.00 37.15 129 GLU B N 1
ATOM 2255 C CA . GLU B 1 129 ? -9.341 94.514 9.181 1.00 39.20 129 GLU B CA 1
ATOM 2256 C C . GLU B 1 129 ? -10.093 93.248 8.806 1.00 37.73 129 GLU B C 1
ATOM 2257 O O . GLU B 1 129 ? -10.545 92.495 9.667 1.00 41.95 129 GLU B O 1
ATOM 2263 N N . ASN B 1 130 ? -10.210 93.015 7.508 1.00 38.51 130 ASN B N 1
ATOM 2264 C CA . ASN B 1 130 ? -10.866 91.825 6.994 1.00 38.20 130 ASN B CA 1
ATOM 2265 C C . ASN B 1 130 ? -10.104 90.558 7.361 1.00 38.91 130 ASN B C 1
ATOM 2266 O O . ASN B 1 130 ? -10.683 89.619 7.893 1.00 38.97 130 ASN B O 1
ATOM 2271 N N . VAL B 1 131 ? -8.804 90.527 7.079 1.00 39.59 131 VAL B N 1
ATOM 2272 C CA . VAL B 1 131 ? -8.016 89.332 7.357 1.00 40.98 131 VAL B CA 1
ATOM 2273 C C . VAL B 1 131 ? -7.778 89.107 8.850 1.00 44.77 131 VAL B C 1
ATOM 2274 O O . VAL B 1 131 ? -7.576 87.975 9.298 1.00 42.18 131 VAL B O 1
ATOM 2278 N N . GLU B 1 132 ? -7.810 90.181 9.624 1.00 46.96 132 GLU B N 1
ATOM 2279 C CA . GLU B 1 132 ? -7.672 90.047 11.063 1.00 44.22 132 GLU B CA 1
ATOM 2280 C C . GLU B 1 132 ? -8.930 89.499 11.721 1.00 45.14 132 GLU B C 1
ATOM 2281 O O . GLU B 1 132 ? -8.842 88.732 12.678 1.00 43.61 132 GLU B O 1
ATOM 2287 N N . SER B 1 133 ? -10.097 89.878 11.206 1.00 45.68 133 SER B N 1
ATOM 2288 C CA . SER B 1 133 ? -11.354 89.344 11.729 1.00 46.55 133 SER B CA 1
ATOM 2289 C C . SER B 1 133 ? -11.603 87.973 11.110 1.00 45.59 133 SER B C 1
ATOM 2290 O O . SER B 1 133 ? -12.396 87.176 11.618 1.00 47.05 133 SER B O 1
ATOM 2293 N N . LEU B 1 134 ? -10.921 87.714 10.002 1.00 44.23 134 LEU B N 1
ATOM 2294 C CA . LEU B 1 134 ? -10.861 86.381 9.428 1.00 44.74 134 LEU B CA 1
ATOM 2295 C C . LEU B 1 134 ? -10.162 85.437 10.410 1.00 44.20 134 LEU B C 1
ATOM 2296 O O . LEU B 1 134 ? -10.590 84.299 10.594 1.00 43.59 134 LEU B O 1
ATOM 2301 N N . LEU B 1 135 ? -9.097 85.919 11.049 1.00 40.69 135 LEU B N 1
ATOM 2302 C CA . LEU B 1 135 ? -8.334 85.107 11.990 1.00 37.24 135 LEU B CA 1
ATOM 2303 C C . LEU B 1 135 ? -8.968 85.012 13.365 1.00 38.32 135 LEU B C 1
ATOM 2304 O O . LEU B 1 135 ? -8.740 84.043 14.089 1.00 40.32 135 LEU B O 1
ATOM 2309 N N . LYS B 1 136 ? -9.756 86.015 13.736 1.00 36.93 136 LYS B N 1
ATOM 2310 C CA . LYS B 1 136 ? -10.365 86.017 15.056 1.00 30.68 136 LYS B CA 1
ATOM 2311 C C . LYS B 1 136 ? -11.596 85.117 15.029 1.00 26.84 136 LYS B C 1
ATOM 2312 O O . LYS B 1 136 ? -11.929 84.470 16.012 1.00 31.77 136 LYS B O 1
ATOM 2318 N N . GLY B 1 137 ? -12.261 85.080 13.886 1.00 26.31 137 GLY B N 1
ATOM 2319 C CA . GLY B 1 137 ? -13.418 84.230 13.724 1.00 23.22 137 GLY B CA 1
ATOM 2320 C C . GLY B 1 137 ? -12.969 82.793 13.556 1.00 34.38 137 GLY B C 1
ATOM 2321 O O . GLY B 1 137 ? -13.760 81.866 13.759 1.00 29.55 137 GLY B O 1
ATOM 2322 N N . LEU B 1 138 ? -11.701 82.594 13.191 1.00 34.39 138 LEU B N 1
ATOM 2323 C CA . LEU B 1 138 ? -11.144 81.245 13.194 1.00 38.37 138 LEU B CA 1
ATOM 2324 C C . LEU B 1 138 ? -10.926 80.820 14.633 1.00 37.99 138 LEU B C 1
ATOM 2325 O O . LEU B 1 138 ? -11.363 79.740 15.028 1.00 42.28 138 LEU B O 1
ATOM 2330 N N . GLU B 1 139 ? -10.264 81.661 15.422 1.00 35.77 139 GLU B N 1
ATOM 2331 C CA . GLU B 1 139 ? -10.025 81.307 16.820 1.00 40.28 139 GLU B CA 1
ATOM 2332 C C . GLU B 1 139 ? -11.355 81.014 17.511 1.00 41.83 139 GLU B C 1
ATOM 2333 O O . GLU B 1 139 ? -11.447 80.108 18.335 1.00 43.03 139 GLU B O 1
ATOM 2339 N N . GLU B 1 140 ? -12.387 81.768 17.147 1.00 41.80 140 GLU B N 1
ATOM 2340 C CA . GLU B 1 140 ? -13.699 81.595 17.745 1.00 41.14 140 GLU B CA 1
ATOM 2341 C C . GLU B 1 140 ? -14.340 80.290 17.306 1.00 40.39 140 GLU B C 1
ATOM 2342 O O . GLU B 1 140 ? -15.049 79.653 18.080 1.00 43.60 140 GLU B O 1
ATOM 2348 N N . ARG B 1 141 ? -14.090 79.891 16.064 1.00 37.41 141 ARG B N 1
ATOM 2349 C CA . ARG B 1 141 ? -14.560 78.597 15.583 1.00 37.85 141 ARG B CA 1
ATOM 2350 C C . ARG B 1 141 ? -13.873 77.527 16.415 1.00 33.12 141 ARG B C 1
ATOM 2351 O O . ARG B 1 141 ? -14.497 76.557 16.843 1.00 30.70 141 ARG B O 1
ATOM 2359 N N . VAL B 1 142 ? -12.579 77.729 16.636 1.00 30.55 142 VAL B N 1
ATOM 2360 C CA . VAL B 1 142 ? -11.716 76.722 17.241 1.00 37.38 142 VAL B CA 1
ATOM 2361 C C . VAL B 1 142 ? -11.997 76.486 18.722 1.00 36.33 142 VAL B C 1
ATOM 2362 O O . VAL B 1 142 ? -11.907 75.353 19.183 1.00 37.71 142 VAL B O 1
ATOM 2366 N N . LEU B 1 143 ? -12.339 77.542 19.459 1.00 36.71 143 LEU B N 1
ATOM 2367 C CA . LEU B 1 143 ? -12.709 77.394 20.865 1.00 38.27 143 LEU B CA 1
ATOM 2368 C C . LEU B 1 143 ? -14.032 76.655 20.975 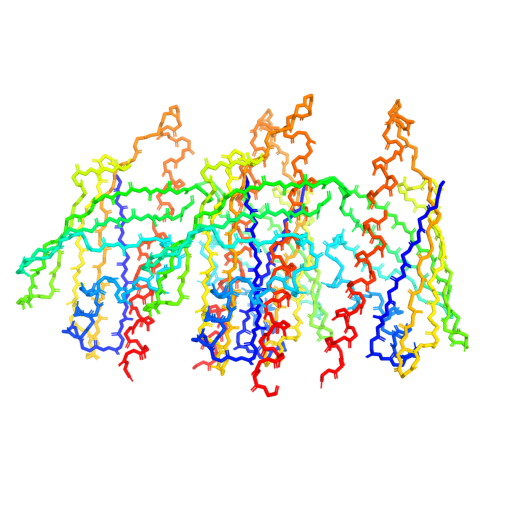1.00 39.50 143 LEU B C 1
ATOM 2369 O O . LEU B 1 143 ? -14.173 75.725 21.768 1.00 41.50 143 LEU B O 1
ATOM 2374 N N . ALA B 1 144 ? -15.006 77.070 20.178 1.00 34.55 144 ALA B N 1
ATOM 2375 C CA . ALA B 1 144 ? -16.287 76.410 20.203 1.00 33.49 144 ALA B CA 1
ATOM 2376 C C . ALA B 1 144 ? -16.061 74.928 19.927 1.00 37.49 144 ALA B C 1
ATOM 2377 O O . ALA B 1 144 ? -16.308 74.096 20.788 1.00 40.55 144 ALA B O 1
ATOM 2379 N N . ALA B 1 145 ? -15.566 74.603 18.736 1.00 38.46 145 ALA B N 1
ATOM 2380 C CA . ALA B 1 145 ? -15.403 73.209 18.333 1.00 35.67 145 ALA B CA 1
ATOM 2381 C C . ALA B 1 145 ? -14.505 72.413 19.277 1.00 37.27 145 ALA B C 1
ATOM 2382 O O . ALA B 1 145 ? -14.421 71.189 19.171 1.00 34.78 145 ALA B O 1
ATOM 2384 N N . SER B 1 146 ? -13.834 73.101 20.198 1.00 37.76 146 SER B N 1
ATOM 2385 C CA . SER B 1 146 ? -12.985 72.421 21.177 1.00 45.17 146 SER B CA 1
ATOM 2386 C C . SER B 1 146 ? -13.710 72.130 22.495 1.00 48.39 146 SER B C 1
ATOM 2387 O O . SER B 1 146 ? -13.130 71.553 23.422 1.00 48.98 146 SER B O 1
ATOM 2390 N N . SER B 1 147 ? -14.975 72.534 22.564 1.00 47.88 147 SER B N 1
ATOM 2391 C CA . SER B 1 147 ? -15.788 72.415 23.770 1.00 51.27 147 SER B CA 1
ATOM 2392 C C . SER B 1 147 ? -15.079 72.886 25.037 1.00 56.87 147 SER B C 1
ATOM 2393 O O . SER B 1 147 ? -13.937 73.384 24.929 1.00 58.95 147 SER B O 1
ATOM 2397 N N . PRO C 1 2 ? -27.795 107.561 15.817 1.00 48.89 2 PRO C N 1
ATOM 2398 C CA . PRO C 1 2 ? -27.822 106.128 15.493 1.00 45.57 2 PRO C CA 1
ATOM 2399 C C . PRO C 1 2 ? -27.815 105.239 16.734 1.00 44.87 2 PRO C C 1
ATOM 2400 O O . PRO C 1 2 ? -27.440 105.671 17.824 1.00 45.09 2 PRO C O 1
ATOM 2404 N N . GLU C 1 3 ? -28.231 103.990 16.554 1.00 48.19 3 GLU C N 1
ATOM 2405 C CA . GLU C 1 3 ? -28.441 103.077 17.670 1.00 47.48 3 GLU C CA 1
ATOM 2406 C C . GLU C 1 3 ? -27.719 101.762 17.442 1.00 44.81 3 GLU C C 1
ATOM 2407 O O . GLU C 1 3 ? -27.608 101.294 16.310 1.00 49.45 3 GLU C O 1
ATOM 2413 N N . VAL C 1 4 ? -27.223 101.175 18.528 1.00 44.56 4 VAL C N 1
ATOM 2414 C CA . VAL C 1 4 ? -26.679 99.821 18.506 1.00 39.26 4 VAL C CA 1
ATOM 2415 C C . VAL C 1 4 ? -27.092 99.065 19.775 1.00 39.85 4 VAL C C 1
ATOM 2416 O O . VAL C 1 4 ? -27.262 99.659 20.842 1.00 33.19 4 VAL C O 1
ATOM 2420 N N . ARG C 1 5 ? -27.268 97.753 19.648 1.00 41.71 5 ARG C N 1
ATOM 2421 C CA . ARG C 1 5 ? -27.518 96.912 20.809 1.00 47.04 5 ARG C CA 1
ATOM 2422 C C . ARG C 1 5 ? -26.886 95.538 20.670 1.00 42.66 5 ARG C C 1
ATOM 2423 O O . ARG C 1 5 ? -26.964 94.897 19.624 1.00 40.88 5 ARG C O 1
ATOM 2431 N N . ALA C 1 6 ? -26.245 95.103 21.744 1.00 38.86 6 ALA C N 1
ATOM 2432 C CA . ALA C 1 6 ? -25.641 93.786 21.792 1.00 36.53 6 ALA C CA 1
ATOM 2433 C C . ALA C 1 6 ? -26.333 92.983 22.885 1.00 35.40 6 ALA C C 1
ATOM 2434 O O . ALA C 1 6 ? -26.790 93.534 23.887 1.00 38.10 6 ALA C O 1
ATOM 2436 N N . GLU C 1 7 ? -26.412 91.679 22.680 1.00 39.42 7 GLU C N 1
ATOM 2437 C CA . GLU C 1 7 ? -27.062 90.786 23.630 1.00 48.64 7 GLU C CA 1
ATOM 2438 C C . GLU C 1 7 ? -26.163 89.573 23.815 1.00 48.82 7 GLU C C 1
ATOM 2439 O O . GLU C 1 7 ? -25.670 89.006 22.833 1.00 49.86 7 GLU C O 1
ATOM 2445 N N . ARG C 1 8 ? -25.942 89.173 25.066 1.00 48.63 8 ARG C N 1
ATOM 2446 C CA . ARG C 1 8 ? -25.060 88.043 25.333 1.00 46.39 8 ARG C CA 1
ATOM 2447 C C . ARG C 1 8 ? -25.439 87.257 26.577 1.00 48.17 8 ARG C C 1
ATOM 2448 O O . ARG C 1 8 ? -25.758 87.827 27.619 1.00 50.79 8 ARG C O 1
ATOM 2456 N N . TYR C 1 9 ? -25.368 85.937 26.458 1.00 47.75 9 TYR C N 1
ATOM 2457 C CA . TYR C 1 9 ? -25.679 85.027 27.549 1.00 47.68 9 TYR C CA 1
ATOM 2458 C C . TYR C 1 9 ? -24.417 84.700 28.345 1.00 40.96 9 TYR C C 1
ATOM 2459 O O . TYR C 1 9 ? -23.398 84.313 27.780 1.00 39.87 9 TYR C O 1
ATOM 2468 N N . ILE C 1 10 ? -24.486 84.880 29.657 1.00 38.41 10 ILE C N 1
ATOM 2469 C CA . ILE C 1 10 ? -23.353 84.584 30.525 1.00 40.09 10 ILE C CA 1
ATOM 2470 C C . ILE C 1 10 ? -23.761 83.588 31.616 1.00 40.31 10 ILE C C 1
ATOM 2471 O O . ILE C 1 10 ? -24.697 83.826 32.382 1.00 33.51 10 ILE C O 1
ATOM 2476 N N . PRO C 1 11 ? -23.036 82.469 31.712 1.00 42.21 11 PRO C N 1
ATOM 2477 C CA . PRO C 1 11 ? -23.295 81.407 32.696 1.00 45.45 11 PRO C CA 1
ATOM 2478 C C . PRO C 1 11 ? -22.960 81.789 34.132 1.00 45.45 11 PRO C C 1
ATOM 2479 O O . PRO C 1 11 ? -21.942 81.367 34.675 1.00 50.08 11 PRO C O 1
ATOM 2483 N N . ALA C 1 12 ? -23.830 82.579 34.745 1.00 42.69 12 ALA C N 1
ATOM 2484 C CA . ALA C 1 12 ? -23.637 83.021 36.114 1.00 38.62 12 ALA C CA 1
ATOM 2485 C C . ALA C 1 12 ? -24.860 83.829 36.538 1.00 45.86 12 ALA C C 1
ATOM 2486 O O . ALA C 1 12 ? -25.484 84.511 35.718 1.00 48.41 12 ALA C O 1
ATOM 2488 N N . PRO C 1 13 ? -25.231 83.755 37.823 1.00 47.35 13 PRO C N 1
ATOM 2489 C CA . PRO C 1 13 ? -26.398 84.523 38.265 1.00 49.34 13 PRO C CA 1
ATOM 2490 C C . PRO C 1 13 ? -26.300 86.023 37.973 1.00 48.11 13 PRO C C 1
ATOM 2491 O O . PRO C 1 13 ? -25.236 86.631 38.108 1.00 46.58 13 PRO C O 1
ATOM 2495 N N . PRO C 1 14 ? -27.426 86.634 37.567 1.00 45.99 14 PRO C N 1
ATOM 2496 C CA . PRO C 1 14 ? -27.527 88.060 37.245 1.00 43.32 14 PRO C CA 1
ATOM 2497 C C . PRO C 1 14 ? -26.889 89.008 38.267 1.00 45.54 14 PRO C C 1
ATOM 2498 O O . PRO C 1 14 ? -26.259 89.995 37.887 1.00 48.88 14 PRO C O 1
ATOM 2502 N N . GLU C 1 15 ? -27.051 88.718 39.555 1.00 39.17 15 GLU C N 1
ATOM 2503 C CA . GLU C 1 15 ? -26.474 89.561 40.592 1.00 39.62 15 GLU C CA 1
ATOM 2504 C C . GLU C 1 15 ? -24.949 89.596 40.500 1.00 42.27 15 GLU C C 1
ATOM 2505 O O . GLU C 1 15 ? -24.316 90.634 40.733 1.00 35.83 15 GLU C O 1
ATOM 2511 N N . ARG C 1 16 ? -24.371 88.451 40.154 1.00 39.22 16 ARG C N 1
ATOM 2512 C CA . ARG C 1 16 ? -22.929 88.316 40.035 1.00 40.54 16 ARG C CA 1
ATOM 2513 C C . ARG C 1 16 ? -22.422 89.003 38.770 1.00 39.63 16 ARG C C 1
ATOM 2514 O O . ARG C 1 16 ? -21.419 89.713 38.784 1.00 42.60 16 ARG C O 1
ATOM 2522 N N . VAL C 1 17 ? -23.118 88.785 37.669 1.00 34.94 17 VAL C N 1
ATOM 2523 C CA . VAL C 1 17 ? -22.705 89.402 36.431 1.00 35.48 17 VAL C CA 1
ATOM 2524 C C . VAL C 1 17 ? -22.855 90.903 36.570 1.00 35.37 17 VAL C C 1
ATOM 2525 O O . VAL C 1 17 ? -21.978 91.668 36.157 1.00 39.11 17 VAL C O 1
ATOM 2529 N N . TYR C 1 18 ? -23.950 91.325 37.191 1.00 31.91 18 TYR C N 1
ATOM 2530 C CA . TYR C 1 18 ? -24.214 92.747 37.355 1.00 30.00 18 TYR C CA 1
ATOM 2531 C C . TYR C 1 18 ? -23.103 93.396 38.164 1.00 31.84 18 TYR C C 1
ATOM 2532 O O . TYR C 1 18 ? -22.665 94.493 37.833 1.00 32.52 18 TYR C O 1
ATOM 2541 N N . ARG C 1 19 ? -22.653 92.716 39.217 1.00 32.29 19 ARG C N 1
ATOM 2542 C CA . ARG C 1 19 ? -21.677 93.289 40.137 1.00 34.49 19 ARG C CA 1
ATOM 2543 C C . ARG C 1 19 ? -20.282 93.366 39.542 1.00 28.49 19 ARG C C 1
ATOM 2544 O O . ARG C 1 19 ? -19.528 94.291 39.812 1.00 30.05 19 ARG C O 1
ATOM 2552 N N . LEU C 1 20 ? -19.941 92.379 38.735 1.00 29.42 20 LEU C N 1
ATOM 2553 C CA . LEU C 1 20 ? -18.658 92.373 38.063 1.00 25.77 20 LEU C CA 1
ATOM 2554 C C . LEU C 1 20 ? -18.601 93.422 36.945 1.00 28.24 20 LEU C C 1
ATOM 2555 O O . LEU C 1 20 ? -17.538 93.917 36.603 1.00 26.22 20 LEU C O 1
ATOM 2560 N N . ALA C 1 21 ? -19.751 93.772 36.383 1.00 30.25 21 ALA C N 1
ATOM 2561 C CA . ALA C 1 21 ? -19.773 94.778 35.328 1.00 31.83 21 ALA C CA 1
ATOM 2562 C C . ALA C 1 21 ? -19.672 96.161 35.958 1.00 30.62 21 ALA C C 1
ATOM 2563 O O . ALA C 1 21 ? -19.211 97.107 35.318 1.00 24.64 21 ALA C O 1
ATOM 2565 N N . LYS C 1 22 ? -20.079 96.260 37.223 1.00 27.33 22 LYS C N 1
ATOM 2566 C CA . LYS C 1 22 ? -20.114 97.541 37.914 1.00 29.36 22 LYS C CA 1
ATOM 2567 C C . LYS C 1 22 ? -18.715 97.957 38.359 1.00 33.49 22 LYS C C 1
ATOM 2568 O O . LYS C 1 22 ? -18.409 99.153 38.451 1.00 33.60 22 LYS C O 1
ATOM 2574 N N . ASP C 1 23 ? -17.867 96.968 38.639 1.00 35.61 23 ASP C N 1
ATOM 2575 C CA . ASP C 1 23 ? -16.456 97.242 38.901 1.00 34.91 23 ASP C CA 1
ATOM 2576 C C . ASP C 1 23 ? -15.737 97.422 37.570 1.00 31.10 23 ASP C C 1
ATOM 2577 O O . ASP C 1 23 ? -15.101 96.504 37.047 1.00 27.37 23 ASP C O 1
ATOM 2582 N N . LEU C 1 24 ? -15.863 98.624 37.028 1.00 32.86 24 LEU C N 1
ATOM 2583 C CA . LEU C 1 24 ? -15.383 98.923 35.692 1.00 29.30 24 LEU C CA 1
ATOM 2584 C C . LEU C 1 24 ? -13.874 98.726 35.604 1.00 31.92 24 LEU C C 1
ATOM 2585 O O . LEU C 1 24 ? -13.367 98.242 34.606 1.00 28.74 24 LEU C O 1
ATOM 2590 N N . GLU C 1 25 ? -13.154 99.084 36.658 1.00 37.04 25 GLU C N 1
ATOM 2591 C CA . GLU C 1 25 ? -11.701 99.007 36.600 1.00 42.97 25 GLU C CA 1
ATOM 2592 C C . GLU C 1 25 ? -11.234 97.552 36.581 1.00 42.34 25 GLU C C 1
ATOM 2593 O O . GLU C 1 25 ? -10.210 97.223 35.969 1.00 40.19 25 GLU C O 1
ATOM 2599 N N . GLY C 1 26 ? -12.005 96.680 37.228 1.00 39.59 26 GLY C N 1
ATOM 2600 C CA . GLY C 1 26 ? -11.698 95.263 37.187 1.00 36.61 26 GLY C CA 1
ATOM 2601 C C . GLY C 1 26 ? -12.097 94.663 35.853 1.00 39.37 26 GLY C C 1
ATOM 2602 O O . GLY C 1 26 ? -11.550 93.651 35.424 1.00 34.53 26 GLY C O 1
ATOM 2603 N N . LEU C 1 27 ? -13.053 95.302 35.187 1.00 41.73 27 LEU C N 1
ATOM 2604 C CA . LEU C 1 27 ? -13.549 94.828 33.904 1.00 42.20 27 LEU C CA 1
ATOM 2605 C C . LEU C 1 27 ? -12.531 95.206 32.834 1.00 44.44 27 LEU C C 1
ATOM 2606 O O . LEU C 1 27 ? -12.376 94.513 31.827 1.00 47.24 27 LEU C O 1
ATOM 2611 N N . LYS C 1 28 ? -11.816 96.296 33.083 1.00 44.56 28 LYS C N 1
ATOM 2612 C CA . LYS C 1 28 ? -11.036 96.975 32.055 1.00 48.16 28 LYS C CA 1
ATOM 2613 C C . LYS C 1 28 ? -10.051 96.093 31.279 1.00 48.75 28 LYS C C 1
ATOM 2614 O O . LYS C 1 28 ? -9.958 96.197 30.048 1.00 51.47 28 LYS C O 1
ATOM 2620 N N . PRO C 1 29 ? -9.310 95.211 31.980 1.00 46.80 29 PRO C N 1
ATOM 2621 C CA . PRO C 1 29 ? -8.334 94.330 31.324 1.00 42.68 29 PRO C CA 1
ATOM 2622 C C . PRO C 1 29 ? -8.892 93.315 30.333 1.00 39.36 29 PRO C C 1
ATOM 2623 O O . PRO C 1 29 ? -8.140 92.707 29.584 1.00 36.55 29 PRO C O 1
ATOM 2627 N N . TYR C 1 30 ? -10.205 93.116 30.340 1.00 40.91 30 TYR C N 1
ATOM 2628 C CA . TYR C 1 30 ? -10.832 92.186 29.406 1.00 44.31 30 TYR C CA 1
ATOM 2629 C C . TYR C 1 30 ? -11.484 92.912 28.223 1.00 46.25 30 TYR C C 1
ATOM 2630 O O . TYR C 1 30 ? -12.037 92.275 27.324 1.00 45.77 30 TYR C O 1
ATOM 2639 N N . LEU C 1 31 ? -11.409 94.243 28.228 1.00 46.10 31 LEU C N 1
ATOM 2640 C CA . LEU C 1 31 ? -11.924 95.058 27.127 1.00 52.15 31 LEU C CA 1
ATOM 2641 C C . LEU C 1 31 ? -10.799 95.411 26.148 1.00 54.13 31 LEU C C 1
ATOM 2642 O O . LEU C 1 31 ? -10.061 96.363 26.367 1.00 56.91 31 LEU C O 1
ATOM 2647 N N . LYS C 1 32 ? -10.680 94.655 25.063 1.00 55.49 32 LYS C N 1
ATOM 2648 C CA . LYS C 1 32 ? -9.488 94.725 24.227 1.00 61.27 32 LYS C CA 1
ATOM 2649 C C . LYS C 1 32 ? -9.435 96.012 23.410 1.00 63.36 32 LYS C C 1
ATOM 2650 O O . LYS C 1 32 ? -8.364 96.442 22.975 1.00 62.27 32 LYS C O 1
ATOM 2656 N N . GLU C 1 33 ? -10.595 96.630 23.215 1.00 62.26 33 GLU C N 1
ATOM 2657 C CA . GLU C 1 33 ? -10.682 97.828 22.402 1.00 62.12 33 GLU C CA 1
ATOM 2658 C C . GLU C 1 33 ? -10.622 99.088 23.268 1.00 61.62 33 GLU C C 1
ATOM 2659 O O . GLU C 1 33 ? -10.652 100.223 22.768 1.00 61.99 33 GLU C O 1
ATOM 2665 N N . VAL C 1 34 ? -10.495 98.873 24.572 1.00 53.86 34 VAL C N 1
ATOM 2666 C CA . VAL C 1 34 ? -10.348 99.972 25.509 1.00 46.52 34 VAL C CA 1
ATOM 2667 C C . VAL C 1 34 ? -8.914 100.084 26.001 1.00 46.14 34 VAL C C 1
ATOM 2668 O O . VAL C 1 34 ? -8.342 99.119 26.477 1.00 51.78 34 VAL C O 1
ATOM 2672 N N . GLU C 1 35 ? -8.341 101.275 25.883 1.00 47.66 35 GLU C N 1
ATOM 2673 C CA . GLU C 1 35 ? -6.944 101.510 26.212 1.00 44.05 35 GLU C CA 1
ATOM 2674 C C . GLU C 1 35 ? -6.787 102.054 27.624 1.00 48.46 35 GLU C C 1
ATOM 2675 O O . GLU C 1 35 ? -5.781 101.804 28.290 1.00 51.07 35 GLU C O 1
ATOM 2681 N N . SER C 1 36 ? -7.779 102.819 28.067 1.00 46.33 36 SER C N 1
ATOM 2682 C CA . SER C 1 36 ? -7.779 103.381 29.414 1.00 44.60 36 SER C CA 1
ATOM 2683 C C . SER C 1 36 ? -9.207 103.572 29.935 1.00 43.20 36 SER C C 1
ATOM 2684 O O . SER C 1 36 ? -10.047 104.179 29.271 1.00 39.91 36 SER C O 1
ATOM 2687 N N . LEU C 1 37 ? -9.478 103.042 31.121 1.00 37.20 37 LEU C N 1
ATOM 2688 C CA . LEU C 1 37 ? -10.744 103.284 31.776 1.00 36.24 37 LEU C CA 1
ATOM 2689 C C . LEU C 1 37 ? -10.466 103.610 33.234 1.00 38.71 37 LEU C C 1
ATOM 2690 O O . LEU C 1 37 ? -10.058 102.736 33.995 1.00 44.40 37 LEU C O 1
ATOM 2695 N N . GLU C 1 38 ? -10.679 104.864 33.624 1.00 36.66 38 GLU C N 1
ATOM 2696 C CA . GLU C 1 38 ? -10.442 105.270 35.005 1.00 40.44 38 GLU C CA 1
ATOM 2697 C C . GLU C 1 38 ? -11.739 105.768 35.640 1.00 41.55 38 GLU C C 1
ATOM 2698 O O . GLU C 1 38 ? -12.392 106.665 35.101 1.00 38.11 38 GLU C O 1
ATOM 2704 N N . VAL C 1 39 ? -12.100 105.202 36.791 1.00 36.80 39 VAL C N 1
ATOM 2705 C CA . VAL C 1 39 ? -13.195 105.754 37.577 1.00 40.16 39 VAL C CA 1
ATOM 2706 C C . VAL C 1 39 ? -12.728 107.012 38.309 1.00 43.67 39 VAL C C 1
ATOM 2707 O O . VAL C 1 39 ? -11.881 106.953 39.200 1.00 43.75 39 VAL C O 1
ATOM 2711 N N . VAL C 1 40 ? -13.281 108.153 37.905 1.00 45.98 40 VAL C N 1
ATOM 2712 C CA . VAL C 1 40 ? -12.842 109.459 38.393 1.00 47.07 40 VAL C CA 1
ATOM 2713 C C . VAL C 1 40 ? -13.613 109.803 39.666 1.00 45.97 40 VAL C C 1
ATOM 2714 O O . VAL C 1 40 ? -13.137 110.567 40.515 1.00 43.39 40 VAL C O 1
ATOM 2718 N N . ALA C 1 41 ? -14.805 109.218 39.779 1.00 44.39 41 ALA C N 1
ATOM 2719 C CA . ALA C 1 41 ? -15.654 109.365 40.956 1.00 45.78 41 ALA C CA 1
ATOM 2720 C C . ALA C 1 41 ? -16.568 108.147 41.120 1.00 42.13 41 ALA C C 1
ATOM 2721 O O . ALA C 1 41 ? -16.934 107.501 40.141 1.00 39.96 41 ALA C O 1
ATOM 2723 N N . ARG C 1 42 ? -16.918 107.838 42.364 1.00 44.92 42 ARG C N 1
ATOM 2724 C CA . ARG C 1 42 ? -18.044 106.957 42.660 1.00 50.64 42 ARG C CA 1
ATOM 2725 C C . ARG C 1 42 ? -18.751 107.354 43.956 1.00 53.20 42 ARG C C 1
ATOM 2726 O O . ARG C 1 42 ? -18.117 107.748 44.935 1.00 54.51 42 ARG C O 1
ATOM 2734 N N . GLU C 1 43 ? -20.074 107.252 43.954 1.00 53.51 43 GLU C N 1
ATOM 2735 C CA . GLU C 1 43 ? -20.861 107.671 45.098 1.00 56.60 43 GLU C CA 1
ATOM 2736 C C . GLU C 1 43 ? -22.246 107.034 45.064 1.00 62.15 43 GLU C C 1
ATOM 2737 O O . GLU C 1 43 ? -23.059 107.333 44.181 1.00 67.63 43 GLU C O 1
ATOM 2743 N N . GLY C 1 44 ? -22.511 106.152 46.026 1.00 62.62 44 GLY C N 1
ATOM 2744 C CA . GLY C 1 44 ? -23.785 105.451 46.059 1.00 60.91 44 GLY C CA 1
ATOM 2745 C C . GLY C 1 44 ? -24.136 104.771 44.744 1.00 61.44 44 GLY C C 1
ATOM 2746 O O . GLY C 1 44 ? -23.528 103.765 44.356 1.00 62.40 44 GLY C O 1
ATOM 2747 N N . ALA C 1 45 ? -25.127 105.322 44.051 1.00 58.42 45 ALA C N 1
ATOM 2748 C CA . ALA C 1 45 ? -25.572 104.758 42.785 1.00 53.86 45 ALA C CA 1
ATOM 2749 C C . ALA C 1 45 ? -24.764 105.283 41.592 1.00 53.34 45 ALA C C 1
ATOM 2750 O O . ALA C 1 45 ? -24.963 104.833 40.466 1.00 51.99 45 ALA C O 1
ATOM 2752 N N . ARG C 1 46 ? -23.853 106.224 41.838 1.00 49.78 46 ARG C N 1
ATOM 2753 C CA . ARG C 1 46 ? -23.162 106.912 40.748 1.00 52.82 46 ARG C CA 1
ATOM 2754 C C . ARG C 1 46 ? -21.672 106.610 40.555 1.00 50.07 46 ARG C C 1
ATOM 2755 O O . ARG C 1 46 ? -20.907 106.522 41.515 1.00 47.98 46 ARG C O 1
ATOM 2763 N N . THR C 1 47 ? -21.275 106.469 39.293 1.00 47.35 47 THR C N 1
ATOM 2764 C CA . THR C 1 47 ? -19.867 106.501 38.907 1.00 40.66 47 THR C CA 1
ATOM 2765 C C . THR C 1 47 ? -19.692 107.603 37.868 1.00 34.19 47 THR C C 1
ATOM 2766 O O . THR C 1 47 ? -20.567 107.826 37.048 1.00 31.96 47 THR C O 1
ATOM 2770 N N . ARG C 1 48 ? -18.558 108.285 37.903 1.00 34.67 48 ARG C N 1
ATOM 2771 C CA . ARG C 1 48 ? -18.064 108.981 36.721 1.00 35.02 48 ARG C CA 1
ATOM 2772 C C . ARG C 1 48 ? -16.779 108.296 36.283 1.00 30.86 48 ARG C C 1
ATOM 2773 O O . ARG C 1 48 ? -15.927 107.990 37.105 1.00 35.94 48 ARG C O 1
ATOM 2781 N N . SER C 1 49 ? -16.646 108.036 34.990 1.00 31.30 49 SER C N 1
ATOM 2782 C CA . SER C 1 49 ? -15.434 107.411 34.486 1.00 34.73 49 SER C CA 1
ATOM 2783 C C . SER C 1 49 ? -14.932 108.080 33.202 1.00 33.53 49 SER C C 1
ATOM 2784 O O . SER C 1 49 ? -15.693 108.720 32.480 1.00 34.14 49 SER C O 1
ATOM 2787 N N . ARG C 1 50 ? -13.635 107.945 32.948 1.00 36.29 50 ARG C N 1
ATOM 2788 C CA . ARG C 1 50 ? -12.995 108.519 31.766 1.00 33.09 50 ARG C CA 1
ATOM 2789 C C . ARG C 1 50 ? -12.538 107.366 30.875 1.00 35.44 50 ARG C C 1
ATOM 2790 O O . ARG C 1 50 ? -11.711 106.546 31.289 1.00 37.43 50 ARG C O 1
ATOM 2798 N N . TRP C 1 51 ? -13.095 107.291 29.670 1.00 31.17 51 TRP C N 1
ATOM 2799 C CA . TRP C 1 51 ? -12.775 106.214 28.732 1.00 29.76 51 TRP C CA 1
ATOM 2800 C C . TRP C 1 51 ? -11.846 106.714 27.630 1.00 32.12 51 TRP C C 1
ATOM 2801 O O . TRP C 1 51 ? -11.952 107.853 27.178 1.00 28.06 51 TRP C O 1
ATOM 2812 N N . VAL C 1 52 ? -10.936 105.849 27.205 1.00 33.90 52 VAL C N 1
ATOM 2813 C CA . VAL C 1 52 ? -10.199 106.043 25.958 1.00 31.25 52 VAL C CA 1
ATOM 2814 C C . VAL C 1 52 ? -10.240 104.738 25.184 1.00 34.63 52 VAL C C 1
ATOM 2815 O O . VAL C 1 52 ? -9.650 103.747 25.615 1.00 36.05 52 VAL C O 1
ATOM 2819 N N . ALA C 1 53 ? -10.935 104.739 24.053 1.00 33.78 53 ALA C N 1
ATOM 2820 C CA . ALA C 1 53 ? -11.119 103.539 23.251 1.00 29.69 53 ALA C CA 1
ATOM 2821 C C . ALA C 1 53 ? -10.385 103.718 21.938 1.00 37.91 53 ALA C C 1
ATOM 2822 O O . ALA C 1 53 ? -10.137 104.842 21.511 1.00 35.62 53 ALA C O 1
ATOM 2824 N N . VAL C 1 54 ? -10.028 102.610 21.298 1.00 41.91 54 VAL C N 1
ATOM 2825 C CA . VAL C 1 54 ? -9.436 102.685 19.975 1.00 43.42 54 VAL C CA 1
ATOM 2826 C C . VAL C 1 54 ? -10.320 102.046 18.926 1.00 45.26 54 VAL C C 1
ATOM 2827 O O . VAL C 1 54 ? -10.838 100.948 19.107 1.00 40.07 54 VAL C O 1
ATOM 2831 N N . ALA C 1 55 ? -10.502 102.768 17.829 1.00 48.35 55 ALA C N 1
ATOM 2832 C CA . ALA C 1 55 ? -11.173 102.235 16.660 1.00 45.43 55 ALA C CA 1
ATOM 2833 C C . ALA C 1 55 ? -10.364 102.707 15.468 1.00 53.87 55 ALA C C 1
ATOM 2834 O O . ALA C 1 55 ? -10.174 103.910 15.268 1.00 48.80 55 ALA C O 1
ATOM 2844 N N . GLY C 1 57 ? -7.226 102.641 14.762 1.00 60.01 57 GLY C N 1
ATOM 2845 C CA . GLY C 1 57 ? -5.903 103.215 14.917 1.00 61.33 57 GLY C CA 1
ATOM 2846 C C . GLY C 1 57 ? -5.853 104.565 15.608 1.00 63.44 57 GLY C C 1
ATOM 2847 O O . GLY C 1 57 ? -4.841 104.898 16.229 1.00 66.46 57 GLY C O 1
ATOM 2848 N N . LYS C 1 58 ? -6.924 105.351 15.508 1.00 63.64 58 LYS C N 1
ATOM 2849 C CA . LYS C 1 58 ? -7.013 106.584 16.287 1.00 61.91 58 LYS C CA 1
ATOM 2850 C C . LYS C 1 58 ? -7.926 106.431 17.496 1.00 58.56 58 LYS C C 1
ATOM 2851 O O . LYS C 1 58 ? -8.873 105.647 17.485 1.00 61.18 58 LYS C O 1
ATOM 2857 N N . LYS C 1 59 ? -7.634 107.187 18.545 1.00 56.14 59 LYS C N 1
ATOM 2858 C CA . LYS C 1 59 ? -8.360 107.049 19.791 1.00 54.19 59 LYS C CA 1
ATOM 2859 C C . LYS C 1 59 ? -9.568 107.987 19.924 1.00 52.96 59 LYS C C 1
ATOM 2860 O O . LYS C 1 59 ? -9.576 109.105 19.405 1.00 53.24 59 LYS C O 1
ATOM 2866 N N . VAL C 1 60 ? -10.590 107.500 20.620 1.00 51.29 60 VAL C N 1
ATOM 2867 C CA . VAL C 1 60 ? -11.804 108.255 20.903 1.00 45.95 60 VAL C CA 1
ATOM 2868 C C . VAL C 1 60 ? -11.937 108.344 22.422 1.00 41.27 60 VAL C C 1
ATOM 2869 O O . VAL C 1 60 ? -11.900 107.320 23.105 1.00 38.52 60 VAL C O 1
ATOM 2873 N N . ARG C 1 61 ? -12.084 109.565 22.941 1.00 35.47 61 ARG C N 1
ATOM 2874 C CA . ARG C 1 61 ? -12.058 109.804 24.382 1.00 23.86 61 ARG C CA 1
ATOM 2875 C C . ARG C 1 61 ? -13.363 110.415 24.859 1.00 25.58 61 ARG C C 1
ATOM 2876 O O . ARG C 1 61 ? -13.871 111.343 24.242 1.00 28.62 61 ARG C O 1
ATOM 2884 N N . TRP C 1 62 ? -13.915 109.902 25.956 1.00 26.52 62 TRP C N 1
ATOM 2885 C CA . TRP C 1 62 ? -15.065 110.549 26.569 1.00 22.37 62 TRP C CA 1
ATOM 2886 C C . TRP C 1 62 ? -15.141 110.347 28.077 1.00 26.05 62 TRP C C 1
ATOM 2887 O O . TRP C 1 62 ? -14.522 109.447 28.636 1.00 27.07 62 TRP C O 1
ATOM 2898 N N . LEU C 1 63 ? -15.890 111.217 28.732 1.00 27.26 63 LEU C N 1
ATOM 2899 C CA . LEU C 1 63 ? -16.232 111.024 30.124 1.00 27.77 63 LEU C CA 1
ATOM 2900 C C . LEU C 1 63 ? -17.640 110.461 30.154 1.00 30.49 63 LEU C C 1
ATOM 2901 O O . LEU C 1 63 ? -18.481 110.823 29.329 1.00 24.27 63 LEU C O 1
ATOM 2906 N N . GLU C 1 64 ? -17.884 109.561 31.101 1.00 30.76 64 GLU C N 1
ATOM 2907 C CA . GLU C 1 64 ? -19.135 108.815 31.150 1.00 32.01 64 GLU C CA 1
ATOM 2908 C C . GLU C 1 64 ? -19.695 108.846 32.569 1.00 34.53 64 GLU C C 1
ATOM 2909 O O . GLU C 1 64 ? -18.976 108.599 33.539 1.00 36.04 64 GLU C O 1
ATOM 2915 N N . GLU C 1 65 ? -20.976 109.173 32.690 1.00 36.47 65 GLU C N 1
ATOM 2916 C CA . GLU C 1 65 ? -21.667 109.072 33.969 1.00 34.36 65 GLU C CA 1
ATOM 2917 C C . GLU C 1 65 ? -22.524 107.823 33.934 1.00 35.91 65 GLU C C 1
ATOM 2918 O O . GLU C 1 65 ? -23.348 107.671 33.036 1.00 32.91 65 GLU C O 1
ATOM 2924 N N . GLU C 1 66 ? -22.330 106.923 34.894 1.00 32.80 66 GLU C N 1
ATOM 2925 C CA . GLU C 1 66 ? -23.243 105.792 35.028 1.00 36.10 66 GLU C CA 1
ATOM 2926 C C . GLU C 1 66 ? -24.023 105.831 36.335 1.00 34.89 66 GLU C C 1
ATOM 2927 O O . GLU C 1 66 ? -23.465 106.076 37.402 1.00 31.91 66 GLU C O 1
ATOM 2933 N N . GLU C 1 67 ? -25.332 105.616 36.220 1.00 36.85 67 GLU C N 1
ATOM 2934 C CA . GLU C 1 67 ? -26.210 105.438 37.370 1.00 38.68 67 GLU C CA 1
ATOM 2935 C C . GLU C 1 67 ? -26.488 103.955 37.525 1.00 37.03 67 GLU C C 1
ATOM 2936 O O . GLU C 1 67 ? -26.985 103.306 36.599 1.00 33.42 67 GLU C O 1
ATOM 2942 N N . TRP C 1 68 ? -26.177 103.428 38.703 1.00 38.17 68 TRP C N 1
ATOM 2943 C CA . TRP C 1 68 ? -26.353 102.016 38.967 1.00 37.06 68 TRP C CA 1
ATOM 2944 C C . TRP C 1 68 ? -27.595 101.766 39.799 1.00 37.19 68 TRP C C 1
ATOM 2945 O O . TRP C 1 68 ? -27.796 102.396 40.837 1.00 37.12 68 TRP C O 1
ATOM 2956 N N . ASP C 1 69 ? -28.432 100.852 39.320 1.00 39.59 69 ASP C N 1
ATOM 2957 C CA . ASP C 1 69 ? -29.617 100.435 40.057 1.00 39.22 69 ASP C CA 1
ATOM 2958 C C . ASP C 1 69 ? -29.398 99.045 40.645 1.00 33.17 69 ASP C C 1
ATOM 2959 O O . ASP C 1 69 ? -29.645 98.036 39.992 1.00 29.78 69 ASP C O 1
ATOM 2964 N N . ASP C 1 70 ? -28.938 99.003 41.889 1.00 37.35 70 ASP C N 1
ATOM 2965 C CA . ASP C 1 70 ? -28.563 97.741 42.524 1.00 44.53 70 ASP C CA 1
ATOM 2966 C C . ASP C 1 70 ? -29.764 96.843 42.770 1.00 42.39 70 ASP C C 1
ATOM 2967 O O . ASP C 1 70 ? -29.659 95.625 42.676 1.00 46.56 70 ASP C O 1
ATOM 2972 N N . GLU C 1 71 ? -30.905 97.452 43.075 1.00 46.13 71 GLU C N 1
ATOM 2973 C CA . GLU C 1 71 ? -32.138 96.704 43.308 1.00 42.80 71 GLU C CA 1
ATOM 2974 C C . GLU C 1 71 ? -32.564 95.866 42.114 1.00 39.43 71 GLU C C 1
ATOM 2975 O O . GLU C 1 71 ? -32.820 94.668 42.257 1.00 30.17 71 GLU C O 1
ATOM 2981 N N . ASN C 1 72 ? -32.646 96.489 40.940 1.00 39.65 72 ASN C N 1
ATOM 2982 C CA . ASN C 1 72 ? -33.134 95.764 39.775 1.00 43.30 72 ASN C CA 1
ATOM 2983 C C . ASN C 1 72 ? -32.069 95.312 38.780 1.00 40.72 72 ASN C C 1
ATOM 2984 O O . ASN C 1 72 ? -32.397 94.802 37.707 1.00 40.28 72 ASN C O 1
ATOM 2989 N N . LEU C 1 73 ? -30.798 95.483 39.138 1.00 41.63 73 LEU C N 1
ATOM 2990 C CA . LEU C 1 73 ? -29.692 94.991 38.312 1.00 40.68 73 LEU C CA 1
ATOM 2991 C C . LEU C 1 73 ? -29.722 95.640 36.931 1.00 40.67 73 LEU C C 1
ATOM 2992 O O . LEU C 1 73 ? -29.651 94.957 35.906 1.00 43.23 73 LEU C O 1
ATOM 2997 N N . ARG C 1 74 ? -29.851 96.962 36.914 1.00 37.56 74 ARG C N 1
ATOM 2998 C CA . ARG C 1 74 ? -29.762 97.726 35.675 1.00 42.72 74 ARG C CA 1
ATOM 2999 C C . ARG C 1 74 ? -28.860 98.936 35.881 1.00 38.95 74 ARG C C 1
ATOM 3000 O O . ARG C 1 74 ? -28.589 99.348 37.015 1.00 35.22 74 ARG C O 1
ATOM 3008 N N . ASN C 1 75 ? -28.390 99.500 34.783 1.00 34.38 75 ASN C N 1
ATOM 3009 C CA . ASN C 1 75 ? -27.595 100.714 34.866 1.00 37.64 75 ASN C CA 1
ATOM 3010 C C . ASN C 1 75 ? -27.996 101.635 33.726 1.00 37.58 75 ASN C C 1
ATOM 3011 O O . ASN C 1 75 ? -28.454 101.173 32.680 1.00 37.31 75 ASN C O 1
ATOM 3016 N N . ARG C 1 76 ? -27.841 102.935 33.938 1.00 38.09 76 ARG C N 1
ATOM 3017 C CA . ARG C 1 76 ? -27.993 103.903 32.863 1.00 39.81 76 ARG C CA 1
ATOM 3018 C C . ARG C 1 76 ? -26.719 104.753 32.765 1.00 33.20 76 ARG C C 1
ATOM 3019 O O . ARG C 1 76 ? -26.090 105.067 33.779 1.00 31.53 76 ARG C O 1
ATOM 3027 N N . PHE C 1 77 ? -26.329 105.115 31.547 1.00 29.19 77 PHE C N 1
ATOM 3028 C CA . PHE C 1 77 ? -25.130 105.923 31.368 1.00 25.51 77 PHE C CA 1
ATOM 3029 C C . PHE C 1 77 ? -25.304 106.982 30.298 1.00 28.35 77 PHE C C 1
ATOM 3030 O O . PHE C 1 77 ? -26.111 106.833 29.374 1.00 27.39 77 PHE C O 1
ATOM 3038 N N . PHE C 1 78 ? -24.547 108.064 30.433 1.00 28.70 78 PHE C N 1
ATOM 3039 C CA . PHE C 1 78 ? -24.529 109.109 29.426 1.00 30.26 78 PHE C CA 1
ATOM 3040 C C . PHE C 1 78 ? -23.190 109.827 29.486 1.00 30.51 78 PHE C C 1
ATOM 3041 O O . PHE C 1 78 ? -22.547 109.856 30.539 1.00 34.26 78 PHE C O 1
ATOM 3049 N N . SER C 1 79 ? -22.763 110.396 28.363 1.00 28.37 79 SER C N 1
ATOM 3050 C CA . SER C 1 79 ? -21.536 111.190 28.350 1.00 28.29 79 SER C CA 1
ATOM 3051 C C . SER C 1 79 ? -21.849 112.666 28.292 1.00 32.07 79 SER C C 1
ATOM 3052 O O . SER C 1 79 ? -22.456 113.129 27.336 1.00 34.03 79 SER C O 1
ATOM 3055 N N . PRO C 1 80 ? -21.441 113.428 29.323 1.00 32.06 80 PRO C N 1
ATOM 3056 C CA . PRO C 1 80 ? -21.689 114.869 29.370 1.00 32.30 80 PRO C CA 1
ATOM 3057 C C . PRO C 1 80 ? -20.622 115.641 28.598 1.00 36.66 80 PRO C C 1
ATOM 3058 O O . PRO C 1 80 ? -20.816 116.806 28.262 1.00 36.48 80 PRO C O 1
ATOM 3062 N N . GLU C 1 81 ? -19.489 114.992 28.334 1.00 33.24 81 GLU C N 1
ATOM 3063 C CA . GLU C 1 81 ? -18.432 115.615 27.553 1.00 34.00 81 GLU C CA 1
ATOM 3064 C C . GLU C 1 81 ? -17.443 114.590 27.025 1.00 31.98 81 GLU C C 1
ATOM 3065 O O . GLU C 1 81 ? -17.261 113.517 27.610 1.00 28.56 81 GLU C O 1
ATOM 3071 N N . GLY C 1 82 ? -16.806 114.935 25.910 1.00 26.01 82 GLY C N 1
ATOM 3072 C CA . GLY C 1 82 ? -15.910 114.009 25.249 1.00 22.59 82 GLY C CA 1
ATOM 3073 C C . GLY C 1 82 ? -16.041 114.172 23.752 1.00 23.58 82 GLY C C 1
ATOM 3074 O O . GLY C 1 82 ? -16.499 115.209 23.288 1.00 26.37 82 GLY C O 1
ATOM 3075 N N . ASP C 1 83 ? -15.647 113.150 23.002 1.00 23.26 83 ASP C N 1
ATOM 3076 C CA . ASP C 1 83 ? -15.629 113.205 21.542 1.00 22.97 83 ASP C CA 1
ATOM 3077 C C . ASP C 1 83 ? -16.999 112.998 20.903 1.00 27.71 83 ASP C C 1
ATOM 3078 O O . ASP C 1 83 ? -17.247 113.457 19.788 1.00 24.15 83 ASP C O 1
ATOM 3083 N N . PHE C 1 84 ? -17.888 112.299 21.597 1.00 29.45 84 PHE C N 1
ATOM 3084 C CA . PHE C 1 84 ? -19.245 112.130 21.089 1.00 30.26 84 PHE C CA 1
ATOM 3085 C C . PHE C 1 84 ? -20.099 113.341 21.449 1.00 36.09 84 PHE C C 1
ATOM 3086 O O . PHE C 1 84 ? -19.930 113.959 22.506 1.00 33.79 84 PHE C O 1
ATOM 3094 N N . ASP C 1 85 ? -21.009 113.694 20.552 1.00 39.21 85 ASP C N 1
ATOM 3095 C CA . ASP C 1 85 ? -22.062 114.635 20.896 1.00 37.58 85 ASP C CA 1
ATOM 3096 C C . ASP C 1 85 ? -23.061 113.957 21.816 1.00 32.24 85 ASP C C 1
ATOM 3097 O O . ASP C 1 85 ? -23.631 114.596 22.690 1.00 37.93 85 ASP C O 1
ATOM 3102 N N . ARG C 1 86 ? -23.271 112.664 21.603 1.00 32.80 86 ARG C N 1
ATOM 3103 C CA . ARG C 1 86 ? -24.176 111.867 22.427 1.00 35.36 86 ARG C CA 1
ATOM 3104 C C . ARG C 1 86 ? -23.609 110.460 22.587 1.00 35.29 86 ARG C C 1
ATOM 3105 O O . ARG C 1 86 ? -23.220 109.823 21.603 1.00 36.31 86 ARG C O 1
ATOM 3113 N N . TYR C 1 87 ? -23.571 109.974 23.823 1.00 32.01 87 TYR C N 1
ATOM 3114 C CA . TYR C 1 87 ? -23.130 108.613 24.088 1.00 31.36 87 TYR C CA 1
ATOM 3115 C C . TYR C 1 87 ? -23.792 108.133 25.360 1.00 30.78 87 TYR C C 1
ATOM 3116 O O . TYR C 1 87 ? -23.384 108.503 26.459 1.00 36.44 87 TYR C O 1
ATOM 3125 N N . GLU C 1 88 ? -24.823 107.313 25.197 1.00 35.57 88 GLU C N 1
ATOM 3126 C CA . GLU C 1 88 ? -25.695 106.933 26.297 1.00 31.86 88 GLU C CA 1
ATOM 3127 C C . GLU C 1 88 ? -26.466 105.648 26.025 1.00 32.73 88 GLU C C 1
ATOM 3128 O O . GLU C 1 88 ? -26.567 105.174 24.882 1.00 27.26 88 GLU C O 1
ATOM 3134 N N . GLY C 1 89 ? -27.011 105.076 27.088 1.00 30.12 89 GLY C N 1
ATOM 3135 C CA . GLY C 1 89 ? -27.687 103.816 26.928 1.00 26.64 89 GLY C CA 1
ATOM 3136 C C . GLY C 1 89 ? -27.916 103.160 28.254 1.00 24.81 89 GLY C C 1
ATOM 3137 O O . GLY C 1 89 ? -27.925 103.826 29.289 1.00 17.57 89 GLY C O 1
ATOM 3138 N N . THR C 1 90 ? -28.090 101.846 28.211 1.00 24.68 90 THR C N 1
ATOM 3139 C CA . THR C 1 90 ? -28.390 101.070 29.394 1.00 27.70 90 THR C CA 1
ATOM 3140 C C . THR C 1 90 ? -27.670 99.712 29.327 1.00 28.62 90 THR C C 1
ATOM 3141 O O . THR C 1 90 ? -27.510 99.137 28.248 1.00 23.64 90 THR C O 1
ATOM 3145 N N . TRP C 1 91 ? -27.229 99.233 30.491 1.00 30.31 91 TRP C N 1
ATOM 3146 C CA . TRP C 1 91 ? -26.881 97.832 30.706 1.00 32.47 91 TRP C CA 1
ATOM 3147 C C . TRP C 1 91 ? -27.990 97.214 31.546 1.00 31.61 91 TRP C C 1
ATOM 3148 O O . TRP C 1 91 ? -28.300 97.723 32.625 1.00 33.55 91 TRP C O 1
ATOM 3159 N N . VAL C 1 92 ? -28.559 96.105 31.088 1.00 27.19 92 VAL C N 1
ATOM 3160 C CA . VAL C 1 92 ? -29.517 95.390 31.907 1.00 30.18 92 VAL C CA 1
ATOM 3161 C C . VAL C 1 92 ? -29.131 93.926 31.998 1.00 32.35 92 VAL C C 1
ATOM 3162 O O . VAL C 1 92 ? -28.574 93.352 31.063 1.00 35.97 92 VAL C O 1
ATOM 3166 N N . PHE C 1 93 ? -29.437 93.320 33.136 1.00 35.39 93 PHE C N 1
ATOM 3167 C CA . PHE C 1 93 ? -29.043 91.945 33.384 1.00 36.47 93 PHE C CA 1
ATOM 3168 C C . PHE C 1 93 ? -30.273 91.088 33.709 1.00 42.71 93 PHE C C 1
ATOM 3169 O O . PHE C 1 93 ? -30.861 91.197 34.787 1.00 41.04 93 PHE C O 1
ATOM 3177 N N . LEU C 1 94 ? -30.652 90.238 32.761 1.00 40.79 94 LEU C N 1
ATOM 3178 C CA . LEU C 1 94 ? -31.920 89.527 32.846 1.00 49.59 94 LEU C CA 1
ATOM 3179 C C . LEU C 1 94 ? -31.702 88.053 33.174 1.00 55.98 94 LEU C C 1
ATOM 3180 O O . LEU C 1 94 ? -30.758 87.421 32.678 1.00 53.16 94 LEU C O 1
ATOM 3185 N N . PRO C 1 95 ? -32.572 87.487 34.029 1.00 61.06 95 PRO C N 1
ATOM 3186 C CA . PRO C 1 95 ? -32.451 86.070 34.403 1.00 60.46 95 PRO C CA 1
ATOM 3187 C C . PRO C 1 95 ? -32.857 85.179 33.235 1.00 56.44 95 PRO C C 1
ATOM 3188 O O . PRO C 1 95 ? -33.859 85.438 32.574 1.00 58.27 95 PRO C O 1
ATOM 3192 N N . GLU C 1 96 ? -32.065 84.145 32.978 1.00 56.88 96 GLU C N 1
ATOM 3193 C CA . GLU C 1 96 ? -32.304 83.253 31.855 1.00 56.66 96 GLU C CA 1
ATOM 3194 C C . GLU C 1 96 ? -31.752 81.862 32.179 1.00 59.28 96 GLU C C 1
ATOM 3195 O O . GLU C 1 96 ? -30.544 81.684 32.302 1.00 58.39 96 GLU C O 1
ATOM 3201 N N . GLY C 1 97 ? -32.645 80.887 32.331 1.00 62.49 97 GLY C N 1
ATOM 3202 C CA . GLY C 1 97 ? -32.232 79.496 32.445 1.00 62.46 97 GLY C CA 1
ATOM 3203 C C . GLY C 1 97 ? -31.149 79.262 33.477 1.00 61.12 97 GLY C C 1
ATOM 3204 O O . GLY C 1 97 ? -30.216 78.486 33.251 1.00 56.36 97 GLY C O 1
ATOM 3205 N N . GLU C 1 98 ? -31.296 79.933 34.616 1.00 62.78 98 GLU C N 1
ATOM 3206 C CA . GLU C 1 98 ? -30.242 80.058 35.621 1.00 66.44 98 GLU C CA 1
ATOM 3207 C C . GLU C 1 98 ? -28.915 80.533 35.039 1.00 66.17 98 GLU C C 1
ATOM 3208 O O . GLU C 1 98 ? -27.852 79.952 35.291 1.00 67.75 98 GLU C O 1
ATOM 3214 N N . GLY C 1 99 ? -28.998 81.599 34.253 1.00 63.81 99 GLY C N 1
ATOM 3215 C CA . GLY C 1 99 ? -27.822 82.346 33.871 1.00 54.48 99 GLY C CA 1
ATOM 3216 C C . GLY C 1 99 ? -28.239 83.791 33.731 1.00 53.25 99 GLY C C 1
ATOM 3217 O O . GLY C 1 99 ? -29.218 84.231 34.345 1.00 49.47 99 GLY C O 1
ATOM 3218 N N . THR C 1 100 ? -27.503 84.530 32.911 1.00 49.04 100 THR C N 1
ATOM 3219 C CA . THR C 1 100 ? -27.822 85.920 32.670 1.00 42.85 100 THR C CA 1
ATOM 3220 C C . THR C 1 100 ? -27.867 86.184 31.171 1.00 45.41 100 THR C C 1
ATOM 3221 O O . THR C 1 100 ? -26.996 85.739 30.412 1.00 41.31 100 THR C O 1
ATOM 3225 N N . ARG C 1 101 ? -28.921 86.877 30.756 1.00 43.19 101 ARG C N 1
ATOM 3226 C CA . ARG C 1 101 ? -28.996 87.506 29.444 1.00 42.69 101 ARG C CA 1
ATOM 3227 C C . ARG C 1 101 ? -28.643 88.973 29.630 1.00 41.62 101 ARG C C 1
ATOM 3228 O O . ARG C 1 101 ? -29.431 89.735 30.196 1.00 36.99 101 ARG C O 1
ATOM 3236 N N . VAL C 1 102 ? -27.459 89.367 29.175 1.00 42.95 102 VAL C N 1
ATOM 3237 C CA . VAL C 1 102 ? -27.040 90.755 29.298 1.00 39.82 102 VAL C CA 1
ATOM 3238 C C . VAL C 1 102 ? -27.418 91.509 28.037 1.00 33.92 102 VAL C C 1
ATOM 3239 O O . VAL C 1 102 ? -27.123 91.070 26.926 1.00 31.55 102 VAL C O 1
ATOM 3243 N N . VAL C 1 103 ? -28.078 92.647 28.220 1.00 34.16 103 VAL C N 1
ATOM 3244 C CA . VAL C 1 103 ? -28.445 93.501 27.098 1.00 32.25 103 VAL C CA 1
ATOM 3245 C C . VAL C 1 103 ? -27.819 94.867 27.233 1.00 29.09 103 VAL C C 1
ATOM 3246 O O . VAL C 1 103 ? -28.006 95.542 28.234 1.00 31.10 103 VAL C O 1
ATOM 3250 N N . LEU C 1 104 ? -27.081 95.273 26.210 1.00 31.48 104 LEU C N 1
ATOM 3251 C CA . LEU C 1 104 ? -26.416 96.569 26.204 1.00 27.56 104 LEU C CA 1
ATOM 3252 C C . LEU C 1 104 ? -26.934 97.401 25.024 1.00 31.80 104 LEU C C 1
ATOM 3253 O O . LEU C 1 104 ? -26.811 97.009 23.858 1.00 30.19 104 LEU C O 1
ATOM 3258 N N . THR C 1 105 ? -27.510 98.554 25.333 1.00 32.70 105 THR C N 1
ATOM 3259 C CA . THR C 1 105 ? -28.072 99.415 24.303 1.00 30.65 105 THR C CA 1
ATOM 3260 C C . THR C 1 105 ? -27.355 100.752 24.312 1.00 28.97 105 THR C C 1
ATOM 3261 O O . THR C 1 105 ? -27.184 101.369 25.362 1.00 28.87 105 THR C O 1
ATOM 3265 N N . LEU C 1 106 ? -26.929 101.188 23.132 1.00 31.27 106 LEU C N 1
ATOM 3266 C CA . LEU C 1 106 ? -26.121 102.400 22.993 1.00 34.31 106 LEU C CA 1
ATOM 3267 C C . LEU C 1 106 ? -26.664 103.312 21.906 1.00 32.55 106 LEU C C 1
ATOM 3268 O O . LEU C 1 106 ? -26.721 102.952 20.737 1.00 39.07 106 LEU C O 1
ATOM 3273 N N . THR C 1 107 ? -27.064 104.505 22.295 1.00 37.25 107 THR C N 1
ATOM 3274 C CA . THR C 1 107 ? -27.359 105.533 21.319 1.00 35.92 107 THR C CA 1
ATOM 3275 C C . THR C 1 107 ? -26.194 106.523 21.336 1.00 37.37 107 THR C C 1
ATOM 3276 O O . THR C 1 107 ? -25.796 107.023 22.389 1.00 36.86 107 THR C O 1
ATOM 3280 N N . TYR C 1 108 ? -25.632 106.783 20.165 1.00 35.05 108 TYR C N 1
ATOM 3281 C CA . TYR C 1 108 ? -24.480 107.661 20.071 1.00 35.62 108 TYR C CA 1
ATOM 3282 C C . TYR C 1 108 ? -24.659 108.634 18.918 1.00 38.36 108 TYR C C 1
ATOM 3283 O O . TYR C 1 108 ? -25.373 108.354 17.960 1.00 37.45 108 TYR C O 1
ATOM 3292 N N . GLU C 1 109 ? -24.001 109.780 19.016 1.00 43.51 109 GLU C N 1
ATOM 3293 C CA . GLU C 1 109 ? -23.915 110.691 17.889 1.00 42.03 109 GLU C CA 1
ATOM 3294 C C . GLU C 1 109 ? -22.495 111.213 17.807 1.00 39.02 109 GLU C C 1
ATOM 3295 O O . GLU C 1 109 ? -21.965 111.748 18.784 1.00 33.40 109 GLU C O 1
ATOM 3301 N N . LEU C 1 110 ? -21.887 111.046 16.635 1.00 38.72 110 LEU C N 1
ATOM 3302 C CA . LEU C 1 110 ? -20.520 111.477 16.395 1.00 37.02 110 LEU C CA 1
ATOM 3303 C C . LEU C 1 110 ? -20.483 112.376 15.171 1.00 39.38 110 LEU C C 1
ATOM 3304 O O . LEU C 1 110 ? -20.659 111.900 14.051 1.00 42.74 110 LEU C O 1
ATOM 3309 N N . THR C 1 111 ? -20.254 113.670 15.374 1.00 37.87 111 THR C N 1
ATOM 3310 C CA . THR C 1 111 ? -20.119 114.587 14.244 1.00 37.56 111 THR C CA 1
ATOM 3311 C C . THR C 1 111 ? -18.740 114.505 13.581 1.00 35.76 111 THR C C 1
ATOM 3312 O O . THR C 1 111 ? -17.700 114.659 14.224 1.00 28.87 111 THR C O 1
ATOM 3316 N N . ILE C 1 112 ? -18.758 114.251 12.279 1.00 38.85 112 ILE C N 1
ATOM 3317 C CA . ILE C 1 112 ? -17.548 114.107 11.485 1.00 39.06 112 ILE C CA 1
ATOM 3318 C C . ILE C 1 112 ? -17.557 115.133 10.359 1.00 38.18 112 ILE C C 1
ATOM 3319 O O . ILE C 1 112 ? -18.448 115.138 9.511 1.00 32.80 112 ILE C O 1
ATOM 3324 N N . PRO C 1 113 ? -16.579 116.045 10.360 1.00 40.59 113 PRO C N 1
ATOM 3325 C CA . PRO C 1 113 ? -16.514 117.062 9.306 1.00 39.51 113 PRO C CA 1
ATOM 3326 C C . PRO C 1 113 ? -16.387 116.479 7.905 1.00 40.23 113 PRO C C 1
ATOM 3327 O O . PRO C 1 113 ? -15.588 115.568 7.663 1.00 40.49 113 PRO C O 1
ATOM 3331 N N . ILE C 1 114 ? -17.202 117.011 6.998 1.00 39.45 114 ILE C N 1
ATOM 3332 C CA . ILE C 1 114 ? -17.147 116.692 5.572 1.00 41.83 114 ILE C CA 1
ATOM 3333 C C . ILE C 1 114 ? -17.726 115.320 5.214 1.00 40.54 114 ILE C C 1
ATOM 3334 O O . ILE C 1 114 ? -18.415 115.181 4.208 1.00 46.98 114 ILE C O 1
ATOM 3339 N N . PHE C 1 115 ? -17.452 114.313 6.033 1.00 37.34 115 PHE C N 1
ATOM 3340 C CA . PHE C 1 115 ? -17.796 112.945 5.677 1.00 42.95 115 PHE C CA 1
ATOM 3341 C C . PHE C 1 115 ? -18.943 112.398 6.503 1.00 47.54 115 PHE C C 1
ATOM 3342 O O . PHE C 1 115 ? -19.026 111.189 6.731 1.00 49.54 115 PHE C O 1
ATOM 3350 N N . GLY C 1 116 ? -19.826 113.288 6.944 1.00 46.51 116 GLY C N 1
ATOM 3351 C CA . GLY C 1 116 ? -20.916 112.881 7.809 1.00 51.97 116 GLY C CA 1
ATOM 3352 C C . GLY C 1 116 ? -21.738 111.724 7.268 1.00 54.94 116 GLY C C 1
ATOM 3353 O O . GLY C 1 116 ? -22.593 111.192 7.976 1.00 59.90 116 GLY C O 1
ATOM 3354 N N . GLY C 1 117 ? -21.489 111.334 6.019 1.00 52.10 117 GLY C N 1
ATOM 3355 C CA . GLY C 1 117 ? -22.264 110.268 5.410 1.00 47.51 117 GLY C CA 1
ATOM 3356 C C . GLY C 1 117 ? -21.414 109.176 4.796 1.00 46.33 117 GLY C C 1
ATOM 3357 O O . GLY C 1 117 ? -21.795 108.010 4.816 1.00 38.92 117 GLY C O 1
ATOM 3358 N N . LEU C 1 118 ? -20.257 109.546 4.252 1.00 49.55 118 LEU C N 1
ATOM 3359 C CA . LEU C 1 118 ? -19.332 108.558 3.691 1.00 52.81 118 LEU C CA 1
ATOM 3360 C C . LEU C 1 118 ? -18.939 107.504 4.740 1.00 53.29 118 LEU C C 1
ATOM 3361 O O . LEU C 1 118 ? -18.520 106.395 4.394 1.00 50.88 118 LEU C O 1
ATOM 3366 N N . LEU C 1 119 ? -19.101 107.854 6.014 1.00 50.79 119 LEU C N 1
ATOM 3367 C CA . LEU C 1 119 ? -18.533 107.078 7.107 1.00 47.76 119 LEU C CA 1
ATOM 3368 C C . LEU C 1 119 ? -19.573 106.624 8.142 1.00 49.88 119 LEU C C 1
ATOM 3369 O O . LEU C 1 119 ? -19.247 105.879 9.073 1.00 49.62 119 LEU C O 1
ATOM 3374 N N . ARG C 1 120 ? -20.819 107.066 7.973 1.00 50.13 120 ARG C N 1
ATOM 3375 C CA . ARG C 1 120 ? -21.901 106.757 8.919 1.00 48.53 120 ARG C CA 1
ATOM 3376 C C . ARG C 1 120 ? -22.067 105.261 9.193 1.00 49.42 120 ARG C C 1
ATOM 3377 O O . ARG C 1 120 ? -22.001 104.819 10.339 1.00 53.04 120 ARG C O 1
ATOM 3385 N N . LYS C 1 121 ? -22.290 104.492 8.133 1.00 48.71 121 LYS C N 1
ATOM 3386 C CA . LYS C 1 121 ? -22.454 103.043 8.223 1.00 47.28 121 LYS C CA 1
ATOM 3387 C C . LYS C 1 121 ? -21.192 102.405 8.801 1.00 45.61 121 LYS C C 1
ATOM 3388 O O . LYS C 1 121 ? -21.251 101.419 9.546 1.00 43.17 121 LYS C O 1
ATOM 3394 N N . LEU C 1 122 ? -20.043 102.964 8.452 1.00 38.14 122 LEU C N 1
ATOM 3395 C CA . LEU C 1 122 ? -18.806 102.435 8.980 1.00 36.45 122 LEU C CA 1
ATOM 3396 C C . LEU C 1 122 ? -18.784 102.654 10.486 1.00 31.57 122 LEU C C 1
ATOM 3397 O O . LEU C 1 122 ? -18.677 101.702 11.243 1.00 37.93 122 LEU C O 1
ATOM 3402 N N . VAL C 1 123 ? -18.910 103.904 10.914 1.00 33.22 123 VAL C N 1
ATOM 3403 C CA . VAL C 1 123 ? -19.041 104.231 12.336 1.00 32.36 123 VAL C CA 1
ATOM 3404 C C . VAL C 1 123 ? -19.969 103.262 13.075 1.00 38.64 123 VAL C C 1
ATOM 3405 O O . VAL C 1 123 ? -19.699 102.874 14.217 1.00 36.06 123 VAL C O 1
ATOM 3409 N N . GLN C 1 124 ? -21.063 102.863 12.437 1.00 40.64 124 GLN C N 1
ATOM 3410 C CA . GLN C 1 124 ? -22.033 102.040 13.142 1.00 45.77 124 GLN C CA 1
ATOM 3411 C C . GLN C 1 124 ? -21.568 100.593 13.249 1.00 47.88 124 GLN C C 1
ATOM 3412 O O . GLN C 1 124 ? -21.990 99.867 14.149 1.00 54.11 124 GLN C O 1
ATOM 3418 N N . LYS C 1 125 ? -20.697 100.168 12.341 1.00 42.53 125 LYS C N 1
ATOM 3419 C CA . LYS C 1 125 ? -20.133 98.840 12.455 1.00 40.97 125 LYS C CA 1
ATOM 3420 C C . LYS C 1 125 ? -19.188 98.830 13.641 1.00 43.86 125 LYS C C 1
ATOM 3421 O O . LYS C 1 125 ? -19.173 97.888 14.427 1.00 45.20 125 LYS C O 1
ATOM 3427 N N . LEU C 1 126 ? -18.402 99.891 13.772 1.00 41.13 126 LEU C N 1
ATOM 3428 C CA . LEU C 1 126 ? -17.457 99.995 14.871 1.00 37.53 126 LEU C CA 1
ATOM 3429 C C . LEU C 1 126 ? -18.199 99.959 16.203 1.00 35.76 126 LEU C C 1
ATOM 3430 O O . LEU C 1 126 ? -17.808 99.246 17.132 1.00 35.35 126 LEU C O 1
ATOM 3443 N N . GLN C 1 128 ? -21.150 98.770 16.819 1.00 38.66 128 GLN C N 1
ATOM 3444 C CA . GLN C 1 128 ? -21.647 97.393 16.964 1.00 39.82 128 GLN C CA 1
ATOM 3445 C C . GLN C 1 128 ? -20.578 96.505 17.590 1.00 46.66 128 GLN C C 1
ATOM 3446 O O . GLN C 1 128 ? -20.854 95.721 18.499 1.00 50.00 128 GLN C O 1
ATOM 3452 N N . GLU C 1 129 ? -19.357 96.611 17.074 1.00 45.69 129 GLU C N 1
ATOM 3453 C CA . GLU C 1 129 ? -18.285 95.732 17.509 1.00 38.05 129 GLU C CA 1
ATOM 3454 C C . GLU C 1 129 ? -17.938 96.104 18.921 1.00 35.21 129 GLU C C 1
ATOM 3455 O O . GLU C 1 129 ? -17.693 95.244 19.749 1.00 30.97 129 GLU C O 1
ATOM 3461 N N . ASN C 1 130 ? -17.932 97.402 19.198 1.00 38.36 130 ASN C N 1
ATOM 3462 C CA . ASN C 1 130 ? -17.592 97.863 20.526 1.00 32.87 130 ASN C CA 1
ATOM 3463 C C . ASN C 1 130 ? -18.500 97.274 21.594 1.00 35.22 130 ASN C C 1
ATOM 3464 O O . ASN C 1 130 ? -18.013 96.726 22.580 1.00 36.57 130 ASN C O 1
ATOM 3469 N N . VAL C 1 131 ? -19.813 97.369 21.418 1.00 30.80 131 VAL C N 1
ATOM 3470 C CA . VAL C 1 131 ? -20.691 96.903 22.470 1.00 31.62 131 VAL C CA 1
ATOM 3471 C C . VAL C 1 131 ? -20.615 95.394 22.603 1.00 31.44 131 VAL C C 1
ATOM 3472 O O . VAL C 1 131 ? -20.513 94.865 23.709 1.00 32.57 131 VAL C O 1
ATOM 3476 N N . GLU C 1 132 ? -20.626 94.704 21.473 1.00 32.80 132 GLU C N 1
ATOM 3477 C CA . GLU C 1 132 ? -20.422 93.260 21.466 1.00 39.12 132 GLU C CA 1
ATOM 3478 C C . GLU C 1 132 ? -19.119 92.884 22.153 1.00 35.54 132 GLU C C 1
ATOM 3479 O O . GLU C 1 132 ? -19.079 91.987 22.998 1.00 36.64 132 GLU C O 1
ATOM 3485 N N . SER C 1 133 ? -18.052 93.593 21.814 1.00 32.74 133 SER C N 1
ATOM 3486 C CA . SER C 1 133 ? -16.782 93.382 22.490 1.00 30.45 133 SER C CA 1
ATOM 3487 C C . SER C 1 133 ? -16.874 93.641 24.006 1.00 30.08 133 SER C C 1
ATOM 3488 O O . SER C 1 133 ? -16.242 92.938 24.781 1.00 32.43 133 SER C O 1
ATOM 3491 N N . LEU C 1 134 ? -17.659 94.639 24.421 1.00 27.53 134 LEU C N 1
ATOM 3492 C CA . LEU C 1 134 ? -17.846 94.960 25.844 1.00 25.26 134 LEU C CA 1
ATOM 3493 C C . LEU C 1 134 ? -18.487 93.800 26.590 1.00 30.27 134 LEU C C 1
ATOM 3494 O O . LEU C 1 134 ? -18.078 93.466 27.703 1.00 35.77 134 LEU C O 1
ATOM 3499 N N . LEU C 1 135 ? -19.512 93.204 25.989 1.00 31.80 135 LEU C N 1
ATOM 3500 C CA . LEU C 1 135 ? -20.176 92.064 26.595 1.00 31.66 135 LEU C CA 1
ATOM 3501 C C . LEU C 1 135 ? -19.252 90.846 26.599 1.00 34.54 135 LEU C C 1
ATOM 3502 O O . LEU C 1 135 ? -19.261 90.050 27.542 1.00 37.45 135 LEU C O 1
ATOM 3507 N N . LYS C 1 136 ? -18.459 90.697 25.546 1.00 34.65 136 LYS C N 1
ATOM 3508 C CA . LYS C 1 136 ? -17.510 89.592 25.485 1.00 39.24 136 LYS C CA 1
ATOM 3509 C C . LYS C 1 136 ? -16.588 89.663 26.695 1.00 38.96 136 LYS C C 1
ATOM 3510 O O . LYS C 1 136 ? -16.388 88.673 27.411 1.00 37.18 136 LYS C O 1
ATOM 3516 N N . GLY C 1 137 ? -16.032 90.848 26.919 1.00 36.42 137 GLY C N 1
ATOM 3517 C CA . GLY C 1 137 ? -15.050 91.008 27.972 1.00 30.54 137 GLY C CA 1
ATOM 3518 C C . GLY C 1 137 ? -15.649 90.724 29.329 1.00 29.46 137 GLY C C 1
ATOM 3519 O O . GLY C 1 137 ? -15.026 90.049 30.144 1.00 36.93 137 GLY C O 1
ATOM 3520 N N . LEU C 1 138 ? -16.853 91.239 29.575 1.00 27.57 138 LEU C N 1
ATOM 3521 C CA . LEU C 1 138 ? -17.559 90.987 30.831 1.00 29.59 138 LEU C CA 1
ATOM 3522 C C . LEU C 1 138 ? -17.661 89.487 31.073 1.00 28.59 138 LEU C C 1
ATOM 3523 O O . LEU C 1 138 ? -17.426 89.014 32.188 1.00 29.39 138 LEU C O 1
ATOM 3528 N N . GLU C 1 139 ? -17.996 88.753 30.012 1.00 31.94 139 GLU C N 1
ATOM 3529 C CA . GLU C 1 139 ? -18.061 87.287 30.021 1.00 39.16 139 GLU C CA 1
ATOM 3530 C C . GLU C 1 139 ? -16.757 86.673 30.521 1.00 40.60 139 GLU C C 1
ATOM 3531 O O . GLU C 1 139 ? -16.745 85.899 31.481 1.00 40.33 139 GLU C O 1
ATOM 3537 N N . GLU C 1 140 ? -15.660 87.014 29.854 1.00 42.20 140 GLU C N 1
ATOM 3538 C CA . GLU C 1 140 ? -14.344 86.586 30.310 1.00 45.67 140 GLU C CA 1
ATOM 3539 C C . GLU C 1 140 ? -14.104 86.958 31.768 1.00 43.86 140 GLU C C 1
ATOM 3540 O O . GLU C 1 140 ? -13.670 86.122 32.562 1.00 51.66 140 GLU C O 1
ATOM 3546 N N . ARG C 1 141 ? -14.380 88.210 32.121 1.00 36.87 141 ARG C N 1
ATOM 3547 C CA . ARG C 1 141 ? -14.162 88.667 33.483 1.00 32.77 141 ARG C CA 1
ATOM 3548 C C . ARG C 1 141 ? -14.849 87.736 34.472 1.00 36.99 141 ARG C C 1
ATOM 3549 O O . ARG C 1 141 ? -14.243 87.295 35.451 1.00 36.42 141 ARG C O 1
ATOM 3557 N N . VAL C 1 142 ? -16.117 87.442 34.191 1.00 40.37 142 VAL C N 1
ATOM 3558 C CA . VAL C 1 142 ? -16.957 86.603 35.046 1.00 42.23 142 VAL C CA 1
ATOM 3559 C C . VAL C 1 142 ? -16.530 85.136 35.091 1.00 41.79 142 VAL C C 1
ATOM 3560 O O . VAL C 1 142 ? -16.596 84.512 36.141 1.00 38.11 142 VAL C O 1
ATOM 3564 N N . LEU C 1 143 ? -16.111 84.582 33.954 1.00 44.59 143 LEU C N 1
ATOM 3565 C CA . LEU C 1 143 ? -15.639 83.198 33.918 1.00 47.62 143 LEU C CA 1
ATOM 3566 C C . LEU C 1 143 ? -14.276 83.059 34.591 1.00 48.97 143 LEU C C 1
ATOM 3567 O O . LEU C 1 143 ? -13.955 82.003 35.136 1.00 51.89 143 LEU C O 1
ATOM 3572 N N . ALA C 1 144 ? -13.484 84.127 34.569 1.00 45.09 144 ALA C N 1
ATOM 3573 C CA . ALA C 1 144 ? -12.215 84.146 35.291 1.00 47.86 144 ALA C CA 1
ATOM 3574 C C . ALA C 1 144 ? -12.438 84.252 36.796 1.00 48.45 144 ALA C C 1
ATOM 3575 O O . ALA C 1 144 ? -11.705 83.647 37.578 1.00 52.42 144 ALA C O 1
ATOM 3577 N N . ALA C 1 145 ? -13.447 85.024 37.197 1.00 44.15 145 ALA C N 1
ATOM 3578 C CA . ALA C 1 145 ? -13.761 85.206 38.614 1.00 44.98 145 ALA C CA 1
ATOM 3579 C C . ALA C 1 145 ? -14.460 83.999 39.244 1.00 45.48 145 ALA C C 1
ATOM 3580 O O . ALA C 1 145 ? -14.574 83.920 40.466 1.00 50.03 145 ALA C O 1
ATOM 3582 N N . SER C 1 146 ? -14.924 83.065 38.420 1.00 45.62 146 SER C N 1
ATOM 3583 C CA . SER C 1 146 ? -15.629 81.883 38.921 1.00 51.75 146 SER C CA 1
ATOM 3584 C C . SER C 1 146 ? -14.658 80.768 39.329 1.00 53.75 146 SER C C 1
ATOM 3585 O O . SER C 1 146 ? -14.880 79.617 38.906 1.00 58.42 146 SER C O 1
ATOM 3588 N N . PRO D 1 2 ? 0.881 106.332 11.766 1.00 48.19 2 PRO D N 1
ATOM 3589 C CA . PRO D 1 2 ? 0.671 104.903 11.520 1.00 51.74 2 PRO D CA 1
ATOM 3590 C C . PRO D 1 2 ? 0.865 103.986 12.734 1.00 51.08 2 PRO D C 1
ATOM 3591 O O . PRO D 1 2 ? 1.067 104.435 13.857 1.00 49.73 2 PRO D O 1
ATOM 3595 N N . GLU D 1 3 ? 0.814 102.690 12.464 1.00 51.71 3 GLU D N 1
ATOM 3596 C CA . GLU D 1 3 ? 0.399 101.703 13.440 1.00 50.98 3 GLU D CA 1
ATOM 3597 C C . GLU D 1 3 ? 1.240 100.433 13.301 1.00 43.22 3 GLU D C 1
ATOM 3598 O O . GLU D 1 3 ? 1.330 99.858 12.216 1.00 42.83 3 GLU D O 1
ATOM 3604 N N . VAL D 1 4 ? 1.863 100.010 14.395 1.00 37.25 4 VAL D N 1
ATOM 3605 C CA . VAL D 1 4 ? 2.576 98.737 14.434 1.00 37.28 4 VAL D CA 1
ATOM 3606 C C . VAL D 1 4 ? 2.154 97.969 15.695 1.00 37.21 4 VAL D C 1
ATOM 3607 O O . VAL D 1 4 ? 1.864 98.568 16.732 1.00 38.11 4 VAL D O 1
ATOM 3611 N N . ARG D 1 5 ? 2.100 96.647 15.609 1.00 34.53 5 ARG D N 1
ATOM 3612 C CA . ARG D 1 5 ? 1.914 95.844 16.802 1.00 35.19 5 ARG D CA 1
ATOM 3613 C C . ARG D 1 5 ? 2.613 94.507 16.714 1.00 36.60 5 ARG D C 1
ATOM 3614 O O . ARG D 1 5 ? 2.622 93.854 15.672 1.00 37.20 5 ARG D O 1
ATOM 3622 N N . ALA D 1 6 ? 3.236 94.130 17.822 1.00 34.66 6 ALA D N 1
ATOM 3623 C CA . ALA D 1 6 ? 3.957 92.881 17.923 1.00 39.22 6 ALA D CA 1
ATOM 3624 C C . ALA D 1 6 ? 3.326 92.045 19.025 1.00 42.11 6 ALA D C 1
ATOM 3625 O O . ALA D 1 6 ? 2.820 92.568 20.013 1.00 44.48 6 ALA D O 1
ATOM 3627 N N . GLU D 1 7 ? 3.366 90.737 18.849 1.00 45.31 7 GLU D N 1
ATOM 3628 C CA . GLU D 1 7 ? 2.771 89.812 19.800 1.00 48.80 7 GLU D CA 1
ATOM 3629 C C . GLU D 1 7 ? 3.772 88.687 20.043 1.00 49.93 7 GLU D C 1
ATOM 3630 O O . GLU D 1 7 ? 4.372 88.169 19.102 1.00 55.76 7 GLU D O 1
ATOM 3636 N N . ARG D 1 8 ? 3.955 88.304 21.297 1.00 44.49 8 ARG D N 1
ATOM 3637 C CA . ARG D 1 8 ? 4.973 87.320 21.617 1.00 43.35 8 ARG D CA 1
ATOM 3638 C C . ARG D 1 8 ? 4.602 86.522 22.865 1.00 49.26 8 ARG D C 1
ATOM 3639 O O . ARG D 1 8 ? 4.157 87.084 23.871 1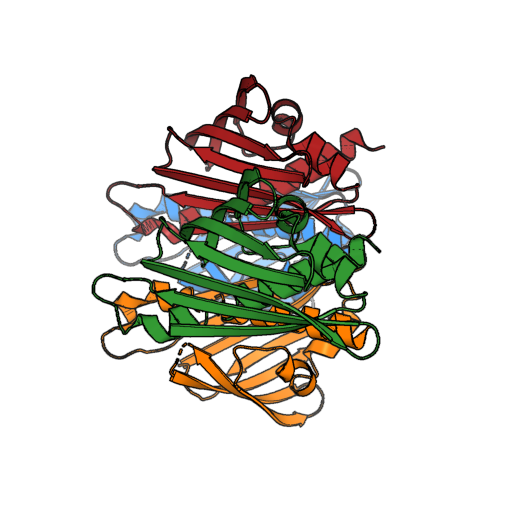.00 50.36 8 ARG D O 1
ATOM 3647 N N . TYR D 1 9 ? 4.771 85.204 22.792 1.00 49.37 9 TYR D N 1
ATOM 3648 C CA . TYR D 1 9 ? 4.470 84.341 23.930 1.00 48.35 9 TYR D CA 1
ATOM 3649 C C . TYR D 1 9 ? 5.722 84.130 24.780 1.00 50.03 9 TYR D C 1
ATOM 3650 O O . TYR D 1 9 ? 6.784 83.770 24.264 1.00 51.05 9 TYR D O 1
ATOM 3659 N N . ILE D 1 10 ? 5.596 84.360 26.083 1.00 47.46 10 ILE D N 1
ATOM 3660 C CA . ILE D 1 10 ? 6.716 84.157 26.990 1.00 46.27 10 ILE D CA 1
ATOM 3661 C C . ILE D 1 10 ? 6.370 83.137 28.073 1.00 47.27 10 ILE D C 1
ATOM 3662 O O . ILE D 1 10 ? 5.359 83.265 28.766 1.00 51.16 10 ILE D O 1
ATOM 3667 N N . PRO D 1 11 ? 7.219 82.112 28.239 1.00 48.49 11 PRO D N 1
ATOM 3668 C CA . PRO D 1 11 ? 7.007 81.059 29.239 1.00 45.87 11 PRO D CA 1
ATOM 3669 C C . PRO D 1 11 ? 7.287 81.536 30.657 1.00 44.75 11 PRO D C 1
ATOM 3670 O O . PRO D 1 11 ? 8.339 81.229 31.229 1.00 38.77 11 PRO D O 1
ATOM 3674 N N . ALA D 1 12 ? 6.334 82.279 31.215 1.00 47.20 12 ALA D N 1
ATOM 3675 C CA . ALA D 1 12 ? 6.424 82.782 32.585 1.00 44.66 12 ALA D CA 1
ATOM 3676 C C . ALA D 1 12 ? 5.115 83.482 32.945 1.00 41.80 12 ALA D C 1
ATOM 3677 O O . ALA D 1 12 ? 4.477 84.089 32.091 1.00 41.16 12 ALA D O 1
ATOM 3679 N N . PRO D 1 13 ? 4.697 83.400 34.217 1.00 40.46 13 PRO D N 1
ATOM 3680 C CA . PRO D 1 13 ? 3.444 84.054 34.611 1.00 38.17 13 PRO D CA 1
ATOM 3681 C C . PRO D 1 13 ? 3.391 85.552 34.277 1.00 37.03 13 PRO D C 1
ATOM 3682 O O . PRO D 1 13 ? 4.387 86.270 34.418 1.00 37.00 13 PRO D O 1
ATOM 3686 N N . PRO D 1 14 ? 2.218 86.038 33.823 1.00 34.78 14 PRO D N 1
ATOM 3687 C CA . PRO D 1 14 ? 2.019 87.449 33.460 1.00 32.99 14 PRO D CA 1
ATOM 3688 C C . PRO D 1 14 ? 2.540 88.491 34.453 1.00 33.97 14 PRO D C 1
ATOM 3689 O O . PRO D 1 14 ? 3.079 89.518 34.047 1.00 35.13 14 PRO D O 1
ATOM 3693 N N . GLU D 1 15 ? 2.377 88.231 35.747 1.00 35.13 15 GLU D N 1
ATOM 3694 C CA . GLU D 1 15 ? 2.840 89.152 36.785 1.00 36.70 15 GLU D CA 1
ATOM 3695 C C . GLU D 1 15 ? 4.362 89.299 36.737 1.00 36.91 15 GLU D C 1
ATOM 3696 O O . GLU D 1 15 ? 4.902 90.380 36.965 1.00 34.29 15 GLU D O 1
ATOM 3702 N N . ARG D 1 16 ? 5.042 88.199 36.435 1.00 32.96 16 ARG D N 1
ATOM 3703 C CA . ARG D 1 16 ? 6.499 88.172 36.380 1.00 33.67 16 ARG D CA 1
ATOM 3704 C C . ARG D 1 16 ? 6.970 88.884 35.119 1.00 30.54 16 ARG D C 1
ATOM 3705 O O . ARG D 1 16 ? 7.874 89.713 35.173 1.00 26.22 16 ARG D O 1
ATOM 3713 N N . VAL D 1 17 ? 6.340 88.560 33.990 1.00 25.22 17 VAL D N 1
ATOM 3714 C CA . VAL D 1 17 ? 6.703 89.172 32.723 1.00 28.19 17 VAL D CA 1
ATOM 3715 C C . VAL D 1 17 ? 6.435 90.672 32.804 1.00 27.29 17 VAL D C 1
ATOM 3716 O O . VAL D 1 17 ? 7.246 91.479 32.365 1.00 30.22 17 VAL D O 1
ATOM 3720 N N . TYR D 1 18 ? 5.306 91.041 33.398 1.00 26.56 18 TYR D N 1
ATOM 3721 C CA . TYR D 1 18 ? 4.960 92.446 33.549 1.00 27.34 18 TYR D CA 1
ATOM 3722 C C . TYR D 1 18 ? 6.018 93.205 34.366 1.00 29.05 18 TYR D C 1
ATOM 3723 O O . TYR D 1 18 ? 6.449 94.301 33.984 1.00 27.78 18 TYR D O 1
ATOM 3732 N N . ARG D 1 19 ? 6.421 92.625 35.490 1.00 23.78 19 ARG D N 1
ATOM 3733 C CA . ARG D 1 19 ? 7.345 93.284 36.399 1.00 28.12 19 ARG D CA 1
ATOM 3734 C C . ARG D 1 19 ? 8.741 93.455 35.795 1.00 28.81 19 ARG D C 1
ATOM 3735 O O . ARG D 1 19 ? 9.410 94.461 36.024 1.00 24.74 19 ARG D O 1
ATOM 3743 N N . LEU D 1 20 ? 9.168 92.467 35.020 1.00 27.53 20 LEU D N 1
ATOM 3744 C CA . LEU D 1 20 ? 10.481 92.504 34.407 1.00 32.90 20 LEU D CA 1
ATOM 3745 C C . LEU D 1 20 ? 10.506 93.494 33.233 1.00 34.54 20 LEU D C 1
ATOM 3746 O O . LEU D 1 20 ? 11.558 94.049 32.903 1.00 34.99 20 LEU D O 1
ATOM 3751 N N . ALA D 1 21 ? 9.349 93.731 32.623 1.00 24.17 21 ALA D N 1
ATOM 3752 C CA . ALA D 1 21 ? 9.253 94.726 31.569 1.00 26.02 21 ALA D CA 1
ATOM 3753 C C . ALA D 1 21 ? 9.225 96.128 32.163 1.00 23.77 21 ALA D C 1
ATOM 3754 O O . ALA D 1 21 ? 9.591 97.089 31.500 1.00 25.20 21 ALA D O 1
ATOM 3756 N N . LYS D 1 22 ? 8.806 96.234 33.418 1.00 28.68 22 LYS D N 1
ATOM 3757 C CA . LYS D 1 22 ? 8.625 97.538 34.049 1.00 31.97 22 LYS D CA 1
ATOM 3758 C C . LYS D 1 22 ? 9.965 98.099 34.519 1.00 26.87 22 LYS D C 1
ATOM 3759 O O . LYS D 1 22 ? 10.159 99.316 34.574 1.00 25.75 22 LYS D O 1
ATOM 3765 N N . ASP D 1 23 ? 10.879 97.195 34.852 1.00 34.42 23 ASP D N 1
ATOM 3766 C CA . ASP D 1 23 ? 12.259 97.543 35.211 1.00 32.72 23 ASP D CA 1
ATOM 3767 C C . ASP D 1 23 ? 13.051 97.794 33.930 1.00 30.95 23 ASP D C 1
ATOM 3768 O O . ASP D 1 23 ? 13.850 96.969 33.490 1.00 34.44 23 ASP D O 1
ATOM 3773 N N . LEU D 1 24 ? 12.807 98.952 33.336 1.00 30.74 24 LEU D N 1
ATOM 3774 C CA . LEU D 1 24 ? 13.310 99.271 32.019 1.00 27.63 24 LEU D CA 1
ATOM 3775 C C . LEU D 1 24 ? 14.825 99.205 31.986 1.00 28.85 24 LEU D C 1
ATOM 3776 O O . LEU D 1 24 ? 15.403 98.748 31.007 1.00 28.44 24 LEU D O 1
ATOM 3781 N N . GLU D 1 25 ? 15.470 99.660 33.054 1.00 27.10 25 GLU D N 1
ATOM 3782 C CA . GLU D 1 25 ? 16.926 99.681 33.081 1.00 31.85 25 GLU D CA 1
ATOM 3783 C C . GLU D 1 25 ? 17.492 98.263 33.114 1.00 31.93 25 GLU D C 1
ATOM 3784 O O . GLU D 1 25 ? 18.554 98.003 32.551 1.00 31.47 25 GLU D O 1
ATOM 3790 N N . GLY D 1 26 ? 16.768 97.350 33.758 1.00 30.94 26 GLY D N 1
ATOM 3791 C CA . GLY D 1 26 ? 17.167 95.956 33.749 1.00 31.31 26 GLY D CA 1
ATOM 3792 C C . GLY D 1 26 ? 16.853 95.287 32.420 1.00 36.32 26 GLY D C 1
ATOM 3793 O O . GLY D 1 26 ? 17.474 94.294 32.056 1.00 34.24 26 GLY D O 1
ATOM 3794 N N . LEU D 1 27 ? 15.883 95.828 31.687 1.00 37.73 27 LEU D N 1
ATOM 3795 C CA . LEU D 1 27 ? 15.521 95.269 30.388 1.00 40.01 27 LEU D CA 1
ATOM 3796 C C . LEU D 1 27 ? 16.499 95.740 29.307 1.00 38.00 27 LEU D C 1
ATOM 3797 O O . LEU D 1 27 ? 16.794 95.001 28.366 1.00 44.89 27 LEU D O 1
ATOM 3802 N N . LYS D 1 28 ? 17.016 96.959 29.468 1.00 37.64 28 LYS D N 1
ATOM 3803 C CA . LYS D 1 28 ? 17.827 97.632 28.446 1.00 33.51 28 LYS D CA 1
ATOM 3804 C C . LYS D 1 28 ? 18.930 96.777 27.794 1.00 37.08 28 LYS D C 1
ATOM 3805 O O . LYS D 1 28 ? 19.054 96.762 26.565 1.00 35.69 28 LYS D O 1
ATOM 3811 N N . PRO D 1 29 ? 19.737 96.056 28.598 1.00 32.81 29 PRO D N 1
ATOM 3812 C CA . PRO D 1 29 ? 20.801 95.228 28.013 1.00 36.92 29 PRO D CA 1
ATOM 3813 C C . PRO D 1 29 ? 20.357 94.169 27.009 1.00 38.06 29 PRO D C 1
ATOM 3814 O O . PRO D 1 29 ? 21.179 93.679 26.238 1.00 45.50 29 PRO D O 1
ATOM 3818 N N . TYR D 1 30 ? 19.074 93.814 27.013 1.00 34.63 30 TYR D N 1
ATOM 3819 C CA . TYR D 1 30 ? 18.574 92.801 26.087 1.00 37.08 30 TYR D CA 1
ATOM 3820 C C . TYR D 1 30 ? 17.907 93.396 24.849 1.00 37.21 30 TYR D C 1
ATOM 3821 O O . TYR D 1 30 ? 17.415 92.661 23.992 1.00 39.81 30 TYR D O 1
ATOM 3830 N N . LEU D 1 31 ? 17.888 94.727 24.766 1.00 37.87 31 LEU D N 1
ATOM 3831 C CA . LEU D 1 31 ? 17.329 95.433 23.608 1.00 38.80 31 LEU D CA 1
ATOM 3832 C C . LEU D 1 31 ? 18.449 95.889 22.693 1.00 40.39 31 LEU D C 1
ATOM 3833 O O . LEU D 1 31 ? 19.082 96.913 22.942 1.00 40.82 31 LEU D O 1
ATOM 3838 N N . LYS D 1 32 ? 18.688 95.130 21.629 1.00 44.22 32 LYS D N 1
ATOM 3839 C CA . LYS D 1 32 ? 19.912 95.307 20.860 1.00 47.92 32 LYS D CA 1
ATOM 3840 C C . LYS D 1 32 ? 19.856 96.537 19.979 1.00 42.82 32 LYS D C 1
ATOM 3841 O O . LYS D 1 32 ? 20.888 97.029 19.534 1.00 45.88 32 LYS D O 1
ATOM 3847 N N . GLU D 1 33 ? 18.653 97.037 19.732 1.00 38.51 33 GLU D N 1
ATOM 3848 C CA . GLU D 1 33 ? 18.500 98.200 18.880 1.00 40.49 33 GLU D CA 1
ATOM 3849 C C . GLU D 1 33 ? 18.469 99.478 19.713 1.00 38.99 33 GLU D C 1
ATOM 3850 O O . GLU D 1 33 ? 18.446 100.582 19.177 1.00 36.96 33 GLU D O 1
ATOM 3856 N N . VAL D 1 34 ? 18.479 99.316 21.033 1.00 37.58 34 VAL D N 1
ATOM 3857 C CA . VAL D 1 34 ? 18.553 100.447 21.947 1.00 39.57 34 VAL D CA 1
ATOM 3858 C C . VAL D 1 34 ? 19.968 100.694 22.437 1.00 40.47 34 VAL D C 1
ATOM 3859 O O . VAL D 1 34 ? 20.628 99.794 22.955 1.00 41.53 34 VAL D O 1
ATOM 3863 N N . GLU D 1 35 ? 20.416 101.931 22.283 1.00 41.82 35 GLU D N 1
ATOM 3864 C CA . GLU D 1 35 ? 21.771 102.319 22.640 1.00 41.25 35 GLU D CA 1
ATOM 3865 C C . GLU D 1 35 ? 21.831 102.812 24.078 1.00 38.28 35 GLU D C 1
ATOM 3866 O O . GLU D 1 35 ? 22.806 102.585 24.788 1.00 39.17 35 GLU D O 1
ATOM 3872 N N . SER D 1 36 ? 20.777 103.497 24.492 1.00 38.48 36 SER D N 1
ATOM 3873 C CA . SER D 1 36 ? 20.723 104.095 25.809 1.00 36.87 36 SER D CA 1
ATOM 3874 C C . SER D 1 36 ? 19.255 104.157 26.247 1.00 39.56 36 SER D C 1
ATOM 3875 O O . SER D 1 36 ? 18.383 104.573 25.478 1.00 28.33 36 SER D O 1
ATOM 3878 N N . LEU D 1 37 ? 18.986 103.717 27.473 1.00 36.46 37 LEU D N 1
ATOM 3879 C CA . LEU D 1 37 ? 17.670 103.896 28.065 1.00 35.21 37 LEU D CA 1
ATOM 3880 C C . LEU D 1 37 ? 17.863 104.256 29.524 1.00 34.02 37 LEU D C 1
ATOM 3881 O O . LEU D 1 37 ? 18.331 103.445 30.317 1.00 41.77 37 LEU D O 1
ATOM 3886 N N . GLU D 1 38 ? 17.520 105.487 29.874 1.00 32.89 38 GLU D N 1
ATOM 3887 C CA . GLU D 1 38 ? 17.675 105.937 31.242 1.00 37.22 38 GLU D CA 1
ATOM 3888 C C . GLU D 1 38 ? 16.346 106.391 31.834 1.00 36.72 38 GLU D C 1
ATOM 3889 O O . GLU D 1 38 ? 15.626 107.180 31.227 1.00 36.31 38 GLU D O 1
ATOM 3895 N N . VAL D 1 39 ? 16.011 105.861 33.011 1.00 39.53 39 VAL D N 1
ATOM 3896 C CA . VAL D 1 39 ? 14.818 106.297 33.731 1.00 37.86 39 VAL D CA 1
ATOM 3897 C C . VAL D 1 39 ? 15.157 107.600 34.453 1.00 44.00 39 VAL D C 1
ATOM 3898 O O . VAL D 1 39 ? 16.010 107.631 35.344 1.00 48.54 39 VAL D O 1
ATOM 3902 N N . VAL D 1 40 ? 14.488 108.673 34.043 1.00 45.34 40 VAL D N 1
ATOM 3903 C CA . VAL D 1 40 ? 14.815 110.028 34.471 1.00 44.15 40 VAL D CA 1
ATOM 3904 C C . VAL D 1 40 ? 13.973 110.468 35.659 1.00 41.79 40 VAL D C 1
ATOM 3905 O O . VAL D 1 40 ? 14.432 111.208 36.518 1.00 39.54 40 VAL D O 1
ATOM 3909 N N . ALA D 1 41 ? 12.725 110.027 35.687 1.00 44.47 41 ALA D N 1
ATOM 3910 C CA . ALA D 1 41 ? 11.877 110.234 36.845 1.00 45.99 41 ALA D CA 1
ATOM 3911 C C . ALA D 1 41 ? 11.117 108.950 37.117 1.00 48.08 41 ALA D C 1
ATOM 3912 O O . ALA D 1 41 ? 10.831 108.177 36.196 1.00 53.91 41 ALA D O 1
ATOM 3914 N N . ARG D 1 42 ? 10.803 108.724 38.386 1.00 47.90 42 ARG D N 1
ATOM 3915 C CA . ARG D 1 42 ? 9.955 107.614 38.792 1.00 47.93 42 ARG D CA 1
ATOM 3916 C C . ARG D 1 42 ? 9.227 108.002 40.068 1.00 50.42 42 ARG D C 1
ATOM 3917 O O . ARG D 1 42 ? 9.848 108.345 41.073 1.00 47.62 42 ARG D O 1
ATOM 3925 N N . GLU D 1 43 ? 7.902 107.965 40.018 1.00 53.45 43 GLU D N 1
ATOM 3926 C CA . GLU D 1 43 ? 7.093 108.229 41.195 1.00 51.14 43 GLU D CA 1
ATOM 3927 C C . GLU D 1 43 ? 5.696 107.647 41.001 1.00 51.67 43 GLU D C 1
ATOM 3928 O O . GLU D 1 43 ? 5.022 107.933 40.007 1.00 51.94 43 GLU D O 1
ATOM 3934 N N . GLY D 1 44 ? 5.274 106.813 41.946 1.00 48.88 44 GLY D N 1
ATOM 3935 C CA . GLY D 1 44 ? 3.936 106.258 41.893 1.00 43.92 44 GLY D CA 1
ATOM 3936 C C . GLY D 1 44 ? 3.760 105.229 40.797 1.00 42.19 44 GLY D C 1
ATOM 3937 O O . GLY D 1 44 ? 4.422 104.196 40.792 1.00 39.13 44 GLY D O 1
ATOM 3938 N N . ALA D 1 45 ? 2.854 105.525 39.870 1.00 41.91 45 ALA D N 1
ATOM 3939 C CA . ALA D 1 45 ? 2.550 104.647 38.737 1.00 42.17 45 ALA D CA 1
ATOM 3940 C C . ALA D 1 45 ? 3.211 105.151 37.460 1.00 39.13 45 ALA D C 1
ATOM 3941 O O . ALA D 1 45 ? 2.892 104.697 36.364 1.00 39.17 45 ALA D O 1
ATOM 3943 N N . ARG D 1 46 ? 4.112 106.112 37.595 1.00 41.55 46 ARG D N 1
ATOM 3944 C CA . ARG D 1 46 ? 4.650 106.769 36.423 1.00 41.22 46 ARG D CA 1
ATOM 3945 C C . ARG D 1 46 ? 6.159 106.637 36.336 1.00 40.57 46 ARG D C 1
ATOM 3946 O O . ARG D 1 46 ? 6.858 106.708 37.351 1.00 37.78 46 ARG D O 1
ATOM 3954 N N . THR D 1 47 ? 6.644 106.423 35.113 1.00 38.97 47 THR D N 1
ATOM 3955 C CA . THR D 1 47 ? 8.068 106.542 34.791 1.00 37.71 47 THR D CA 1
ATOM 3956 C C . THR D 1 47 ? 8.221 107.639 33.756 1.00 32.99 47 THR D C 1
ATOM 3957 O O . THR D 1 47 ? 7.362 107.809 32.908 1.00 29.74 47 THR D O 1
ATOM 3961 N N . ARG D 1 48 ? 9.321 108.374 33.808 1.00 35.48 48 ARG D N 1
ATOM 3962 C CA . ARG D 1 48 ? 9.745 109.139 32.642 1.00 37.05 48 ARG D CA 1
ATOM 3963 C C . ARG D 1 48 ? 11.121 108.594 32.241 1.00 37.50 48 ARG D C 1
ATOM 3964 O O . ARG D 1 48 ? 12.004 108.449 33.081 1.00 38.48 48 ARG D O 1
ATOM 3972 N N . SER D 1 49 ? 11.296 108.268 30.966 1.00 36.79 49 SER D N 1
ATOM 3973 C CA . SER D 1 49 ? 12.559 107.703 30.522 1.00 32.64 49 SER D CA 1
ATOM 3974 C C . SER D 1 49 ? 13.071 108.336 29.222 1.00 31.74 49 SER D C 1
ATOM 3975 O O . SER D 1 49 ? 12.308 108.846 28.411 1.00 25.88 49 SER D O 1
ATOM 3978 N N . ARG D 1 50 ? 14.384 108.297 29.041 1.00 33.66 50 ARG D N 1
ATOM 3979 C CA . ARG D 1 50 ? 15.025 108.886 27.873 1.00 37.59 50 ARG D CA 1
ATOM 3980 C C . ARG D 1 50 ? 15.600 107.767 26.998 1.00 34.77 50 ARG D C 1
ATOM 3981 O O . ARG D 1 50 ? 16.524 107.060 27.415 1.00 32.70 50 ARG D O 1
ATOM 3989 N N . TRP D 1 51 ? 15.044 107.611 25.795 1.00 32.95 51 TRP D N 1
ATOM 3990 C CA . TRP D 1 51 ? 15.464 106.554 24.870 1.00 35.87 51 TRP D CA 1
ATOM 3991 C C . TRP D 1 51 ? 16.395 107.089 23.780 1.00 36.56 51 TRP D C 1
ATOM 3992 O O . TRP D 1 51 ? 16.206 108.196 23.268 1.00 34.98 51 TRP D O 1
ATOM 4003 N N . VAL D 1 52 ? 17.402 106.293 23.437 1.00 36.90 52 VAL D N 1
ATOM 4004 C CA . VAL D 1 52 ? 18.156 106.479 22.207 1.00 36.76 52 VAL D CA 1
ATOM 4005 C C . VAL D 1 52 ? 18.172 105.133 21.504 1.00 40.47 52 VAL D C 1
ATOM 4006 O O . VAL D 1 52 ? 18.733 104.157 22.019 1.00 38.98 52 VAL D O 1
ATOM 4010 N N . ALA D 1 53 ? 17.554 105.081 20.331 1.00 41.32 53 ALA D N 1
ATOM 4011 C CA . ALA D 1 53 ? 17.525 103.864 19.539 1.00 41.57 53 ALA D CA 1
ATOM 4012 C C . ALA D 1 53 ? 18.327 104.077 18.272 1.00 44.98 53 ALA D C 1
ATOM 4013 O O . ALA D 1 53 ? 18.536 105.216 17.843 1.00 42.14 53 ALA D O 1
ATOM 4015 N N . VAL D 1 54 ? 18.775 102.984 17.667 1.00 48.79 54 VAL D N 1
ATOM 4016 C CA . VAL D 1 54 ? 19.451 103.073 16.381 1.00 53.12 54 VAL D CA 1
ATOM 4017 C C . VAL D 1 54 ? 18.642 102.336 15.319 1.00 55.94 54 VAL D C 1
ATOM 4018 O O . VAL D 1 54 ? 18.255 101.174 15.496 1.00 53.62 54 VAL D O 1
ATOM 4022 N N . ALA D 1 55 ? 18.373 103.029 14.218 1.00 57.46 55 ALA D N 1
ATOM 4023 C CA . ALA D 1 55 ? 17.837 102.391 13.026 1.00 59.34 55 ALA D CA 1
ATOM 4024 C C . ALA D 1 55 ? 18.642 102.895 11.829 1.00 63.75 55 ALA D C 1
ATOM 4025 O O . ALA D 1 55 ? 18.763 104.109 11.616 1.00 62.52 55 ALA D O 1
ATOM 4035 N N . GLY D 1 57 ? 21.786 103.070 11.216 1.00 70.63 57 GLY D N 1
ATOM 4036 C CA . GLY D 1 57 ? 23.057 103.742 11.429 1.00 71.47 57 GLY D CA 1
ATOM 4037 C C . GLY D 1 57 ? 22.976 105.100 12.102 1.00 69.27 57 GLY D C 1
ATOM 4038 O O . GLY D 1 57 ? 23.908 105.501 12.807 1.00 70.45 57 GLY D O 1
ATOM 4039 N N . LYS D 1 58 ? 21.881 105.818 11.879 1.00 65.60 58 LYS D N 1
ATOM 4040 C CA . LYS D 1 58 ? 21.651 107.068 12.592 1.00 64.11 58 LYS D CA 1
ATOM 4041 C C . LYS D 1 58 ? 20.747 106.826 13.801 1.00 58.69 58 LYS D C 1
ATOM 4042 O O . LYS D 1 58 ? 19.935 105.904 13.806 1.00 55.06 58 LYS D O 1
ATOM 4048 N N . LYS D 1 59 ? 20.902 107.655 14.827 1.00 54.18 59 LYS D N 1
ATOM 4049 C CA . LYS D 1 59 ? 20.155 107.477 16.056 1.00 50.51 59 LYS D CA 1
ATOM 4050 C C . LYS D 1 59 ? 18.866 108.300 16.115 1.00 45.12 59 LYS D C 1
ATOM 4051 O O . LYS D 1 59 ? 18.782 109.400 15.571 1.00 46.05 59 LYS D O 1
ATOM 4057 N N . VAL D 1 60 ? 17.861 107.732 16.774 1.00 42.22 60 VAL D N 1
ATOM 4058 C CA . VAL D 1 60 ? 16.582 108.393 17.009 1.00 35.78 60 VAL D CA 1
ATOM 4059 C C . VAL D 1 60 ? 16.395 108.542 18.520 1.00 31.77 60 VAL D C 1
ATOM 4060 O O . VAL D 1 60 ? 16.469 107.555 19.256 1.00 34.60 60 VAL D O 1
ATOM 4064 N N . ARG D 1 61 ? 16.153 109.768 18.977 1.00 29.55 61 ARG D N 1
ATOM 4065 C CA . ARG D 1 61 ? 16.111 110.068 20.407 1.00 29.65 61 ARG D CA 1
ATOM 4066 C C . ARG D 1 61 ? 14.717 110.580 20.823 1.00 29.58 61 ARG D C 1
ATOM 4067 O O . ARG D 1 61 ? 14.116 111.384 20.114 1.00 32.74 61 ARG D O 1
ATOM 4075 N N . TRP D 1 62 ? 14.196 110.099 21.952 1.00 30.13 62 TRP D N 1
ATOM 4076 C CA . TRP D 1 62 ? 12.974 110.664 22.528 1.00 29.24 62 TRP D CA 1
ATOM 4077 C C . TRP D 1 62 ? 12.859 110.448 24.027 1.00 30.83 62 TRP D C 1
ATOM 4078 O O . TRP D 1 62 ? 13.553 109.618 24.607 1.00 26.90 62 TRP D O 1
ATOM 4089 N N . LEU D 1 63 ? 11.984 111.237 24.641 1.00 31.43 63 LEU D N 1
ATOM 4090 C CA . LEU D 1 63 ? 11.628 111.069 26.035 1.00 31.48 63 LEU D CA 1
ATOM 4091 C C . LEU D 1 63 ? 10.274 110.381 26.032 1.00 33.25 63 LEU D C 1
ATOM 4092 O O . LEU D 1 63 ? 9.412 110.692 25.213 1.00 33.13 63 LEU D O 1
ATOM 4097 N N . GLU D 1 64 ? 10.091 109.444 26.948 1.00 31.17 64 GLU D N 1
ATOM 4098 C CA . GLU D 1 64 ? 8.878 108.646 26.993 1.00 30.63 64 GLU D CA 1
ATOM 4099 C C . GLU D 1 64 ? 8.301 108.705 28.401 1.00 34.62 64 GLU D C 1
ATOM 4100 O O . GLU D 1 64 ? 9.035 108.562 29.386 1.00 36.24 64 GLU D O 1
ATOM 4106 N N . GLU D 1 65 ? 6.994 108.941 28.491 1.00 33.65 65 GLU D N 1
ATOM 4107 C CA . GLU D 1 65 ? 6.264 108.819 29.750 1.00 29.89 65 GLU D CA 1
ATOM 4108 C C . GLU D 1 65 ? 5.497 107.507 29.700 1.00 32.48 65 GLU D C 1
ATOM 4109 O O . GLU D 1 65 ? 4.731 107.267 28.761 1.00 29.99 65 GLU D O 1
ATOM 4115 N N . GLU D 1 66 ? 5.704 106.659 30.699 1.00 29.88 66 GLU D N 1
ATOM 4116 C CA . GLU D 1 66 ? 4.921 105.446 30.812 1.00 30.86 66 GLU D CA 1
ATOM 4117 C C . GLU D 1 66 ? 4.094 105.443 32.095 1.00 31.41 66 GLU D C 1
ATOM 4118 O O . GLU D 1 66 ? 4.597 105.753 33.176 1.00 30.80 66 GLU D O 1
ATOM 4124 N N . GLU D 1 67 ? 2.810 105.119 31.942 1.00 29.76 67 GLU D N 1
ATOM 4125 C CA . GLU D 1 67 ? 1.895 104.905 33.055 1.00 33.14 67 GLU D CA 1
ATOM 4126 C C . GLU D 1 67 ? 1.686 103.411 33.294 1.00 31.09 67 GLU D C 1
ATOM 4127 O O . GLU D 1 67 ? 1.200 102.694 32.416 1.00 31.48 67 GLU D O 1
ATOM 4133 N N . TRP D 1 68 ? 2.050 102.951 34.488 1.00 32.37 68 TRP D N 1
ATOM 4134 C CA . TRP D 1 68 ? 1.979 101.533 34.822 1.00 33.74 68 TRP D CA 1
ATOM 4135 C C . TRP D 1 68 ? 0.724 101.188 35.611 1.00 35.94 68 TRP D C 1
ATOM 4136 O O . TRP D 1 68 ? 0.425 101.794 36.636 1.00 37.50 68 TRP D O 1
ATOM 4147 N N . ASP D 1 69 ? -0.011 100.206 35.114 1.00 32.67 69 ASP D N 1
ATOM 4148 C CA . ASP D 1 69 ? -1.181 99.705 35.795 1.00 28.44 69 ASP D CA 1
ATOM 4149 C C . ASP D 1 69 ? -0.841 98.357 36.424 1.00 29.59 69 ASP D C 1
ATOM 4150 O O . ASP D 1 69 ? -0.938 97.311 35.774 1.00 30.63 69 ASP D O 1
ATOM 4155 N N . ASP D 1 70 ? -0.439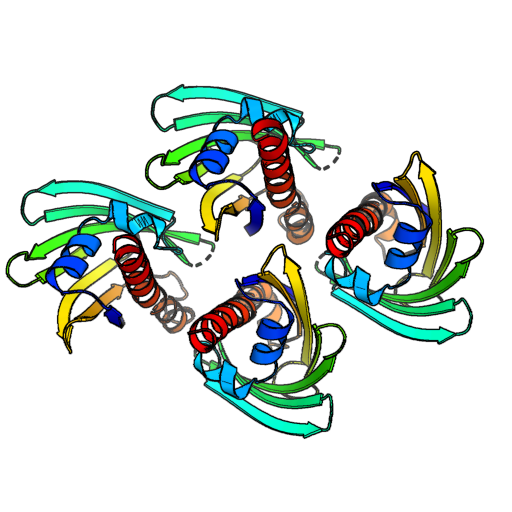 98.380 37.690 1.00 29.14 70 ASP D N 1
ATOM 4156 C CA . ASP D 1 70 ? 0.019 97.165 38.348 1.00 33.13 70 ASP D CA 1
ATOM 4157 C C . ASP D 1 70 ? -1.114 96.174 38.574 1.00 37.62 70 ASP D C 1
ATOM 4158 O O . ASP D 1 70 ? -0.912 94.966 38.498 1.00 40.32 70 ASP D O 1
ATOM 4163 N N . GLU D 1 71 ? -2.308 96.691 38.845 1.00 38.79 71 GLU D N 1
ATOM 4164 C CA . GLU D 1 71 ? -3.470 95.846 39.086 1.00 43.53 71 GLU D CA 1
ATOM 4165 C C . GLU D 1 71 ? -3.790 94.960 37.891 1.00 44.56 71 GLU D C 1
ATOM 4166 O O . GLU D 1 71 ? -3.967 93.751 38.038 1.00 48.16 71 GLU D O 1
ATOM 4172 N N . ASN D 1 72 ? -3.845 95.560 36.704 1.00 44.07 72 ASN D N 1
ATOM 4173 C CA . ASN D 1 72 ? -4.271 94.842 35.504 1.00 39.96 72 ASN D CA 1
ATOM 4174 C C . ASN D 1 72 ? -3.129 94.434 34.563 1.00 38.02 72 ASN D C 1
ATOM 4175 O O . ASN D 1 72 ? -3.374 93.957 33.451 1.00 31.09 72 ASN D O 1
ATOM 4180 N N . LEU D 1 73 ? -1.888 94.616 35.015 1.00 36.14 73 LEU D N 1
ATOM 4181 C CA . LEU D 1 73 ? -0.716 94.174 34.264 1.00 32.82 73 LEU D CA 1
ATOM 4182 C C . LEU D 1 73 ? -0.686 94.757 32.856 1.00 32.24 73 LEU D C 1
ATOM 4183 O O . LEU D 1 73 ? -0.472 94.034 31.887 1.00 36.56 73 LEU D O 1
ATOM 4188 N N . ARG D 1 74 ? -0.919 96.061 32.755 1.00 35.46 74 ARG D N 1
ATOM 4189 C CA . ARG D 1 74 ? -0.802 96.784 31.495 1.00 36.36 74 ARG D CA 1
ATOM 4190 C C . ARG D 1 74 ? -0.076 98.104 31.716 1.00 32.55 74 ARG D C 1
ATOM 4191 O O . ARG D 1 74 ? 0.071 98.560 32.847 1.00 28.09 74 ARG D O 1
ATOM 4199 N N . ASN D 1 75 ? 0.391 98.706 30.629 1.00 26.35 75 ASN D N 1
ATOM 4200 C CA . ASN D 1 75 ? 1.004 100.019 30.709 1.00 28.18 75 ASN D CA 1
ATOM 4201 C C . ASN D 1 75 ? 0.542 100.855 29.525 1.00 27.05 75 ASN D C 1
ATOM 4202 O O . ASN D 1 75 ? 0.030 100.328 28.543 1.00 25.71 75 ASN D O 1
ATOM 4207 N N . ARG D 1 76 ? 0.669 102.164 29.646 1.00 26.75 76 ARG D N 1
ATOM 4208 C CA . ARG D 1 76 ? 0.479 103.026 28.505 1.00 33.75 76 ARG D CA 1
ATOM 4209 C C . ARG D 1 76 ? 1.613 104.039 28.479 1.00 26.89 76 ARG D C 1
ATOM 4210 O O . ARG D 1 76 ? 2.117 104.454 29.519 1.00 27.38 76 ARG D O 1
ATOM 4218 N N . PHE D 1 77 ? 2.036 104.405 27.278 1.00 23.92 77 PHE D N 1
ATOM 4219 C CA . PHE D 1 77 ? 3.168 105.301 27.133 1.00 23.71 77 PHE D CA 1
ATOM 4220 C C . PHE D 1 77 ? 2.917 106.339 26.040 1.00 22.10 77 PHE D C 1
ATOM 4221 O O . PHE D 1 77 ? 2.183 106.094 25.095 1.00 22.95 77 PHE D O 1
ATOM 4229 N N . PHE D 1 78 ? 3.516 107.508 26.192 1.00 20.02 78 PHE D N 1
ATOM 4230 C CA . PHE D 1 78 ? 3.512 108.494 25.122 1.00 28.13 78 PHE D CA 1
ATOM 4231 C C . PHE D 1 78 ? 4.801 109.321 25.200 1.00 28.29 78 PHE D C 1
ATOM 4232 O O . PHE D 1 78 ? 5.443 109.386 26.249 1.00 26.43 78 PHE D O 1
ATOM 4240 N N . SER D 1 79 ? 5.198 109.911 24.080 1.00 25.80 79 SER D N 1
ATOM 4241 C CA . SER D 1 79 ? 6.385 110.748 24.069 1.00 29.12 79 SER D CA 1
ATOM 4242 C C . SER D 1 79 ? 5.961 112.196 23.963 1.00 30.50 79 SER D C 1
ATOM 4243 O O . SER D 1 79 ? 5.353 112.605 22.972 1.00 33.46 79 SER D O 1
ATOM 4246 N N . PRO D 1 80 ? 6.256 112.989 24.997 1.00 29.91 80 PRO D N 1
ATOM 4247 C CA . PRO D 1 80 ? 5.902 114.411 25.022 1.00 30.73 80 PRO D CA 1
ATOM 4248 C C . PRO D 1 80 ? 6.915 115.257 24.241 1.00 37.55 80 PRO D C 1
ATOM 4249 O O . PRO D 1 80 ? 6.611 116.381 23.840 1.00 37.65 80 PRO D O 1
ATOM 4253 N N . GLU D 1 81 ? 8.117 114.715 24.044 1.00 35.96 81 GLU D N 1
ATOM 4254 C CA . GLU D 1 81 ? 9.144 115.399 23.272 1.00 42.61 81 GLU D CA 1
ATOM 4255 C C . GLU D 1 81 ? 10.246 114.451 22.820 1.00 40.07 81 GLU D C 1
ATOM 4256 O O . GLU D 1 81 ? 10.477 113.411 23.435 1.00 42.89 81 GLU D O 1
ATOM 4262 N N . GLY D 1 82 ? 10.918 114.831 21.737 1.00 36.82 82 GLY D N 1
ATOM 4263 C CA . GLY D 1 82 ? 11.917 113.982 21.116 1.00 28.98 82 GLY D CA 1
ATOM 4264 C C . GLY D 1 82 ? 11.804 114.070 19.605 1.00 29.49 82 GLY D C 1
ATOM 4265 O O . GLY D 1 82 ? 11.233 115.020 19.078 1.00 25.66 82 GLY D O 1
ATOM 4266 N N . ASP D 1 83 ? 12.330 113.067 18.909 1.00 28.71 83 ASP D N 1
ATOM 4267 C CA . ASP D 1 83 ? 12.367 113.080 17.455 1.00 25.11 83 ASP D CA 1
ATOM 4268 C C . ASP D 1 83 ? 11.046 112.715 16.773 1.00 25.68 83 ASP D C 1
ATOM 4269 O O . ASP D 1 83 ? 10.844 113.046 15.604 1.00 20.74 83 ASP D O 1
ATOM 4274 N N . PHE D 1 84 ? 10.156 112.027 17.490 1.00 23.24 84 PHE D N 1
ATOM 4275 C CA . PHE D 1 84 ? 8.855 111.664 16.927 1.00 24.93 84 PHE D CA 1
ATOM 4276 C C . PHE D 1 84 ? 7.852 112.772 17.208 1.00 28.17 84 PHE D C 1
ATOM 4277 O O . PHE D 1 84 ? 7.869 113.362 18.281 1.00 29.04 84 PHE D O 1
ATOM 4285 N N . ASP D 1 85 ? 6.978 113.054 16.246 1.00 33.59 85 ASP D N 1
ATOM 4286 C CA . ASP D 1 85 ? 5.840 113.938 16.499 1.00 32.00 85 ASP D CA 1
ATOM 4287 C C . ASP D 1 85 ? 4.891 113.206 17.432 1.00 32.26 85 ASP D C 1
ATOM 4288 O O . ASP D 1 85 ? 4.218 113.820 18.250 1.00 29.70 85 ASP D O 1
ATOM 4293 N N . ARG D 1 86 ? 4.851 111.884 17.289 1.00 33.42 86 ARG D N 1
ATOM 4294 C CA . ARG D 1 86 ? 3.968 111.031 18.070 1.00 29.31 86 ARG D CA 1
ATOM 4295 C C . ARG D 1 86 ? 4.641 109.675 18.259 1.00 32.66 86 ARG D C 1
ATOM 4296 O O . ARG D 1 86 ? 5.163 109.084 17.302 1.00 25.21 86 ARG D O 1
ATOM 4304 N N . TYR D 1 87 ? 4.640 109.195 19.501 1.00 27.36 87 TYR D N 1
ATOM 4305 C CA . TYR D 1 87 ? 5.20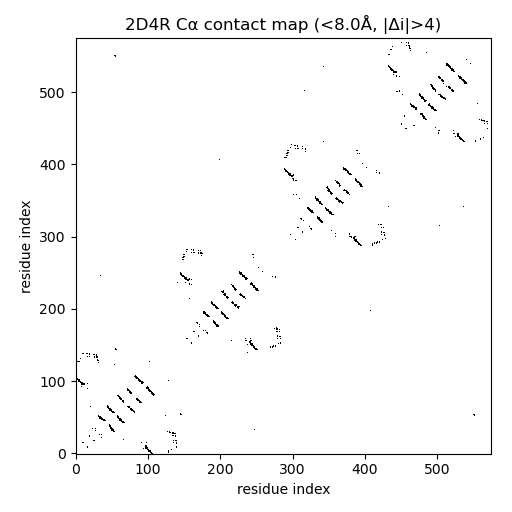5 107.892 19.822 1.00 23.31 87 TYR D CA 1
ATOM 4306 C C . TYR D 1 87 ? 4.521 107.407 21.082 1.00 25.60 87 TYR D C 1
ATOM 4307 O O . TYR D 1 87 ? 4.856 107.830 22.186 1.00 27.14 87 TYR D O 1
ATOM 4316 N N . GLU D 1 88 ? 3.546 106.524 20.909 1.00 27.54 88 GLU D N 1
ATOM 4317 C CA . GLU D 1 88 ? 2.664 106.148 22.006 1.00 27.37 88 GLU D CA 1
ATOM 4318 C C . GLU D 1 88 ? 2.070 104.772 21.767 1.00 26.06 88 GLU D C 1
ATOM 4319 O O . GLU D 1 88 ? 2.023 104.284 20.635 1.00 26.23 88 GLU D O 1
ATOM 4325 N N . GLY D 1 89 ? 1.626 104.143 22.841 1.00 23.81 89 GLY D N 1
ATOM 4326 C CA . GLY D 1 89 ? 0.987 102.852 22.698 1.00 26.21 89 GLY D CA 1
ATOM 4327 C C . GLY D 1 89 ? 0.782 102.173 24.025 1.00 23.92 89 GLY D C 1
ATOM 4328 O O . GLY D 1 89 ? 0.711 102.822 25.079 1.00 24.98 89 GLY D O 1
ATOM 4329 N N . THR D 1 90 ? 0.705 100.853 23.973 1.00 20.52 90 THR D N 1
ATOM 4330 C CA . THR D 1 90 ? 0.409 100.070 25.159 1.00 19.78 90 THR D CA 1
ATOM 4331 C C . THR D 1 90 ? 1.232 98.794 25.190 1.00 13.88 90 THR D C 1
ATOM 4332 O O . THR D 1 90 ? 1.470 98.174 24.167 1.00 18.03 90 THR D O 1
ATOM 4336 N N . TRP D 1 91 ? 1.667 98.401 26.378 1.00 22.41 91 TRP D N 1
ATOM 4337 C CA . TRP D 1 91 ? 2.114 97.031 26.604 1.00 22.13 91 TRP D CA 1
ATOM 4338 C C . TRP D 1 91 ? 1.028 96.355 27.415 1.00 20.90 91 TRP D C 1
ATOM 4339 O O . TRP D 1 91 ? 0.648 96.867 28.460 1.00 27.55 91 TRP D O 1
ATOM 4350 N N . VAL D 1 92 ? 0.530 95.216 26.948 1.00 24.11 92 VAL D N 1
ATOM 4351 C CA . VAL D 1 92 ? -0.370 94.417 27.769 1.00 24.07 92 VAL D CA 1
ATOM 4352 C C . VAL D 1 92 ? 0.147 93.002 27.924 1.00 24.59 92 VAL D C 1
ATOM 4353 O O . VAL D 1 92 ? 0.793 92.454 27.034 1.00 23.38 92 VAL D O 1
ATOM 4357 N N . PHE D 1 93 ? -0.142 92.413 29.071 1.00 30.34 93 PHE D N 1
ATOM 4358 C CA . PHE D 1 93 ? 0.370 91.092 29.385 1.00 34.06 93 PHE D CA 1
ATOM 4359 C C . PHE D 1 93 ? -0.794 90.179 29.725 1.00 31.28 93 PHE D C 1
ATOM 4360 O O . PHE D 1 93 ? -1.417 90.317 30.776 1.00 27.28 93 PHE D O 1
ATOM 4368 N N . LEU D 1 94 ? -1.077 89.251 28.818 1.00 32.09 94 LEU D N 1
ATOM 4369 C CA . LEU D 1 94 ? -2.251 88.400 28.927 1.00 31.80 94 LEU D CA 1
ATOM 4370 C C . LEU D 1 94 ? -1.898 86.977 29.338 1.00 33.50 94 LEU D C 1
ATOM 4371 O O . LEU D 1 94 ? -0.968 86.361 28.797 1.00 31.11 94 LEU D O 1
ATOM 4376 N N . PRO D 1 95 ? -2.629 86.437 30.320 1.00 34.97 95 PRO D N 1
ATOM 4377 C CA . PRO D 1 95 ? -2.345 85.066 30.758 1.00 38.57 95 PRO D CA 1
ATOM 4378 C C . PRO D 1 95 ? -2.645 84.107 29.612 1.00 38.90 95 PRO D C 1
ATOM 4379 O O . PRO D 1 95 ? -3.670 84.232 28.949 1.00 44.71 95 PRO D O 1
ATOM 4383 N N . GLU D 1 96 ? -1.740 83.165 29.372 1.00 42.78 96 GLU D N 1
ATOM 4384 C CA . GLU D 1 96 ? -1.881 82.218 28.267 1.00 46.58 96 GLU D CA 1
ATOM 4385 C C . GLU D 1 96 ? -1.391 80.848 28.686 1.00 46.48 96 GLU D C 1
ATOM 4386 O O . GLU D 1 96 ? -0.189 80.598 28.685 1.00 47.40 96 GLU D O 1
ATOM 4392 N N . GLY D 1 97 ? -2.314 79.956 29.028 1.00 51.07 97 GLY D N 1
ATOM 4393 C CA . GLY D 1 97 ? -1.905 78.716 29.659 1.00 52.15 97 GLY D CA 1
ATOM 4394 C C . GLY D 1 97 ? -1.074 79.032 30.891 1.00 53.17 97 GLY D C 1
ATOM 4395 O O . GLY D 1 97 ? -1.514 79.768 31.770 1.00 48.21 97 GLY D O 1
ATOM 4396 N N . GLU D 1 98 ? 0.139 78.494 30.949 1.00 55.56 98 GLU D N 1
ATOM 4397 C CA . GLU D 1 98 ? 1.018 78.739 32.089 1.00 58.04 98 GLU D CA 1
ATOM 4398 C C . GLU D 1 98 ? 1.652 80.125 32.058 1.00 58.37 98 GLU D C 1
ATOM 4399 O O . GLU D 1 98 ? 2.016 80.672 33.105 1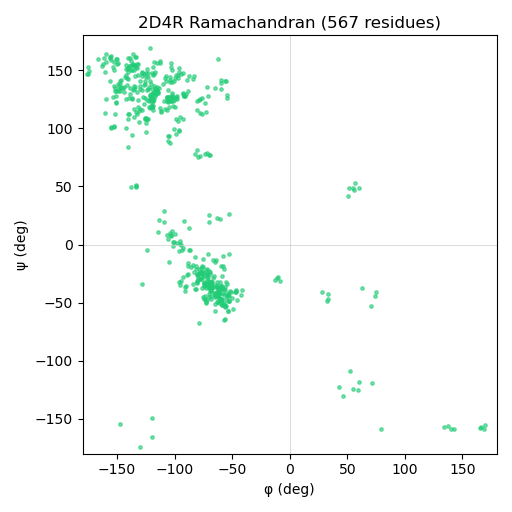.00 61.06 98 GLU D O 1
ATOM 4405 N N . GLY D 1 99 ? 1.781 80.684 30.857 1.00 54.74 99 GLY D N 1
ATOM 4406 C CA . GLY D 1 99 ? 2.589 81.878 30.678 1.00 50.52 99 GLY D CA 1
ATOM 4407 C C . GLY D 1 99 ? 1.874 83.105 30.146 1.00 48.15 99 GLY D C 1
ATOM 4408 O O . GLY D 1 99 ? 0.682 83.310 30.396 1.00 45.11 99 GLY D O 1
ATOM 4409 N N . THR D 1 100 ? 2.613 83.925 29.401 1.00 46.86 100 THR D N 1
ATOM 4410 C CA . THR D 1 100 ? 2.135 85.243 29.021 1.00 41.36 100 THR D CA 1
ATOM 4411 C C . THR D 1 100 ? 2.145 85.461 27.521 1.00 40.71 100 THR D C 1
ATOM 4412 O O . THR D 1 100 ? 3.129 85.156 26.844 1.00 44.90 100 THR D O 1
ATOM 4416 N N . ARG D 1 101 ? 1.034 85.986 27.016 1.00 40.37 101 ARG D N 1
ATOM 4417 C CA . ARG D 1 101 ? 0.960 86.540 25.669 1.00 39.99 101 ARG D CA 1
ATOM 4418 C C . ARG D 1 101 ? 1.147 88.041 25.795 1.00 36.75 101 ARG D C 1
ATOM 4419 O O . ARG D 1 101 ? 0.242 88.743 26.253 1.00 35.32 101 ARG D O 1
ATOM 4427 N N . VAL D 1 102 ? 2.320 88.527 25.396 1.00 28.75 102 VAL D N 1
ATOM 4428 C CA . VAL D 1 102 ? 2.595 89.952 25.462 1.00 32.69 102 VAL D CA 1
ATOM 4429 C C . VAL D 1 102 ? 2.192 90.639 24.163 1.00 32.92 102 VAL D C 1
ATOM 4430 O O . VAL D 1 102 ? 2.568 90.204 23.077 1.00 32.90 102 VAL D O 1
ATOM 4434 N N . VAL D 1 103 ? 1.423 91.715 24.284 1.00 33.93 103 VAL D N 1
ATOM 4435 C CA . VAL D 1 103 ? 1.010 92.486 23.117 1.00 36.29 103 VAL D CA 1
ATOM 4436 C C . VAL D 1 103 ? 1.489 93.931 23.203 1.00 35.67 103 VAL D C 1
ATOM 4437 O O . VAL D 1 103 ? 1.169 94.641 24.164 1.00 40.34 103 VAL D O 1
ATOM 4441 N N . LEU D 1 104 ? 2.233 94.352 22.183 1.00 29.36 104 LEU D N 1
ATOM 4442 C CA . LEU D 1 104 ? 2.844 95.669 22.151 1.00 26.66 104 LEU D CA 1
ATOM 4443 C C . LEU D 1 104 ? 2.297 96.443 20.971 1.00 26.14 104 LEU D C 1
ATOM 4444 O O . LEU D 1 104 ? 2.517 96.061 19.826 1.00 26.27 104 LEU D O 1
ATOM 4449 N N . THR D 1 105 ? 1.595 97.535 21.247 1.00 28.96 105 THR D N 1
ATOM 4450 C CA . THR D 1 105 ? 0.992 98.343 20.191 1.00 28.12 105 THR D CA 1
ATOM 4451 C C . THR D 1 105 ? 1.611 99.735 20.161 1.00 29.00 105 THR D C 1
ATOM 4452 O O . THR D 1 105 ? 1.688 100.401 21.194 1.00 33.18 105 THR D O 1
ATOM 4456 N N . LEU D 1 106 ? 2.048 100.166 18.976 1.00 25.58 106 LEU D N 1
ATOM 4457 C CA . LEU D 1 106 ? 2.758 101.438 18.820 1.00 26.88 106 LEU D CA 1
ATOM 4458 C C . LEU D 1 106 ? 2.184 102.291 17.692 1.00 28.72 106 LEU D C 1
ATOM 4459 O O . LEU D 1 106 ? 2.246 101.918 16.521 1.00 28.41 106 LEU D O 1
ATOM 4464 N N . THR D 1 107 ? 1.630 103.441 18.048 1.00 30.28 107 THR D N 1
ATOM 4465 C CA . THR D 1 107 ? 1.289 104.455 17.057 1.00 29.12 107 THR D CA 1
ATOM 4466 C C . THR D 1 107 ? 2.373 105.532 17.060 1.00 27.97 107 THR D C 1
ATOM 4467 O O . THR D 1 107 ? 2.674 106.119 18.098 1.00 27.62 107 THR D O 1
ATOM 4471 N N . TYR D 1 108 ? 2.958 105.787 15.898 1.00 26.48 108 TYR D N 1
ATOM 4472 C CA . TYR D 1 108 ? 4.025 106.765 15.790 1.00 24.54 108 TYR D CA 1
ATOM 4473 C C . TYR D 1 108 ? 3.757 107.709 14.634 1.00 29.44 108 TYR D C 1
ATOM 4474 O O . TYR D 1 108 ? 3.054 107.361 13.694 1.00 34.91 108 TYR D O 1
ATOM 4483 N N . GLU D 1 109 ? 4.320 108.909 14.709 1.00 33.11 109 GLU D N 1
ATOM 4484 C CA . GLU D 1 109 ? 4.434 109.773 13.545 1.00 34.05 109 GLU D CA 1
ATOM 4485 C C . GLU D 1 109 ? 5.809 110.428 13.476 1.00 35.29 109 GLU D C 1
ATOM 4486 O O . GLU D 1 109 ? 6.260 111.057 14.433 1.00 31.71 109 GLU D O 1
ATOM 4492 N N . LEU D 1 110 ? 6.469 110.261 12.332 1.00 36.43 110 LEU D N 1
ATOM 4493 C CA . LEU D 1 110 ? 7.821 110.767 12.123 1.00 37.69 110 LEU D CA 1
ATOM 4494 C C . LEU D 1 110 ? 7.843 111.651 10.877 1.00 35.00 110 LEU D C 1
ATOM 4495 O O . LEU D 1 110 ? 7.803 111.151 9.762 1.00 38.23 110 LEU D O 1
ATOM 4500 N N . THR D 1 111 ? 7.908 112.962 11.055 1.00 38.86 111 THR D N 1
ATOM 4501 C CA . THR D 1 111 ? 8.019 113.834 9.893 1.00 44.17 111 THR D CA 1
ATOM 4502 C C . THR D 1 111 ? 9.430 113.842 9.300 1.00 42.63 111 THR D C 1
ATOM 4503 O O . THR D 1 111 ? 10.422 114.078 9.992 1.00 34.81 111 THR D O 1
ATOM 4507 N N . ILE D 1 112 ? 9.494 113.555 8.005 1.00 44.56 112 ILE D N 1
ATOM 4508 C CA . ILE D 1 112 ? 10.747 113.510 7.283 1.00 41.73 112 ILE D CA 1
ATOM 4509 C C . ILE D 1 112 ? 10.700 114.523 6.151 1.00 42.06 112 ILE D C 1
ATOM 4510 O O . ILE D 1 112 ? 9.851 114.450 5.272 1.00 40.41 112 ILE D O 1
ATOM 4515 N N . PRO D 1 113 ? 11.614 115.502 6.173 1.00 47.77 113 PRO D N 1
ATOM 4516 C CA . PRO D 1 113 ? 11.675 116.536 5.133 1.00 46.96 113 PRO D CA 1
ATOM 4517 C C . PRO D 1 113 ? 11.966 116.046 3.729 1.00 46.45 113 PRO D C 1
ATOM 4518 O O . PRO D 1 113 ? 12.554 114.982 3.530 1.00 42.18 113 PRO D O 1
ATOM 4522 N N . ILE D 1 114 ? 11.609 116.901 2.775 1.00 46.06 114 ILE D N 1
ATOM 4523 C CA . ILE D 1 114 ? 11.815 116.639 1.365 1.00 45.89 114 ILE D CA 1
ATOM 4524 C C . ILE D 1 114 ? 11.007 115.415 0.949 1.00 44.33 114 ILE D C 1
ATOM 4525 O O . ILE D 1 114 ? 10.448 115.372 -0.141 1.00 53.67 114 ILE D O 1
ATOM 4530 N N . PHE D 1 115 ? 10.928 114.425 1.824 1.00 43.08 115 PHE D N 1
ATOM 4531 C CA . PHE D 1 115 ? 10.281 113.169 1.472 1.00 51.71 115 PHE D CA 1
ATOM 4532 C C . PHE D 1 115 ? 8.891 112.999 2.102 1.00 53.78 115 PHE D C 1
ATOM 4533 O O . PHE D 1 115 ? 8.106 112.154 1.670 1.00 52.63 115 PHE D O 1
ATOM 4541 N N . GLY D 1 116 ? 8.580 113.813 3.106 1.00 55.53 116 GLY D N 1
ATOM 4542 C CA . GLY D 1 116 ? 7.323 113.650 3.819 1.00 58.09 116 GLY D CA 1
ATOM 4543 C C . GLY D 1 116 ? 7.052 112.195 4.180 1.00 59.83 116 GLY D C 1
ATOM 4544 O O . GLY D 1 116 ? 7.911 111.512 4.737 1.00 56.69 116 GLY D O 1
ATOM 4545 N N . GLY D 1 117 ? 5.851 111.720 3.857 1.00 60.53 117 GLY D N 1
ATOM 4546 C CA . GLY D 1 117 ? 5.517 110.326 4.081 1.00 55.48 117 GLY D CA 1
ATOM 4547 C C . GLY D 1 117 ? 5.913 109.428 2.925 1.00 52.09 117 GLY D C 1
ATOM 4548 O O . GLY D 1 117 ? 5.467 108.287 2.851 1.00 53.95 117 GLY D O 1
ATOM 4549 N N . LEU D 1 118 ? 6.752 109.935 2.025 1.00 50.43 118 LEU D N 1
ATOM 4550 C CA . LEU D 1 118 ? 7.184 109.166 0.856 1.00 45.37 118 LEU D CA 1
ATOM 4551 C C . LEU D 1 118 ? 8.049 107.971 1.250 1.00 46.17 118 LEU D C 1
ATOM 4552 O O . LEU D 1 118 ? 8.303 107.091 0.436 1.00 50.73 118 LEU D O 1
ATOM 4557 N N . LEU D 1 119 ? 8.511 107.957 2.496 1.00 47.04 119 LEU D N 1
ATOM 4558 C CA . LEU D 1 119 ? 9.311 106.856 3.026 1.00 46.07 119 LEU D CA 1
ATOM 4559 C C . LEU D 1 119 ? 8.542 106.108 4.126 1.00 45.91 119 LEU D C 1
ATOM 4560 O O . LEU D 1 119 ? 9.139 105.426 4.958 1.00 46.46 119 LEU D O 1
ATOM 4565 N N . ARG D 1 120 ? 7.220 106.245 4.122 1.00 45.65 120 ARG D N 1
ATOM 4566 C CA . ARG D 1 120 ? 6.365 105.657 5.152 1.00 46.30 120 ARG D CA 1
ATOM 4567 C C . ARG D 1 120 ? 6.549 104.151 5.272 1.00 43.47 120 ARG D C 1
ATOM 4568 O O . ARG D 1 120 ? 6.797 103.628 6.351 1.00 49.04 120 ARG D O 1
ATOM 4576 N N . LYS D 1 121 ? 6.419 103.450 4.160 1.00 43.57 121 LYS D N 1
ATOM 4577 C CA . LYS D 1 121 ? 6.431 102.001 4.200 1.00 43.53 121 LYS D CA 1
ATOM 4578 C C . LYS D 1 121 ? 7.746 101.526 4.804 1.00 40.57 121 LYS D C 1
ATOM 4579 O O . LYS D 1 121 ? 7.780 100.544 5.543 1.00 41.74 121 LYS D O 1
ATOM 4585 N N . LEU D 1 122 ? 8.822 102.241 4.515 1.00 34.16 122 LEU D N 1
ATOM 4586 C CA . LEU D 1 122 ? 10.116 101.900 5.092 1.00 39.48 122 LEU D CA 1
ATOM 4587 C C . LEU D 1 122 ? 10.179 102.205 6.597 1.00 39.96 122 LEU D C 1
ATOM 4588 O O . LEU D 1 122 ? 10.660 101.386 7.388 1.00 46.10 122 LEU D O 1
ATOM 4593 N N . VAL D 1 123 ? 9.698 103.378 6.999 1.00 36.07 123 VAL D N 1
ATOM 4594 C CA . VAL D 1 123 ? 9.629 103.689 8.420 1.00 30.94 123 VAL D CA 1
ATOM 4595 C C . VAL D 1 123 ? 8.844 102.592 9.134 1.00 30.13 123 VAL D C 1
ATOM 4596 O O . VAL D 1 123 ? 9.267 102.119 10.182 1.00 26.13 123 VAL D O 1
ATOM 4600 N N . GLN D 1 124 ? 7.719 102.177 8.545 1.00 30.56 124 GLN D N 1
ATOM 4601 C CA . GLN D 1 124 ? 6.886 101.125 9.120 1.00 44.29 124 GLN D CA 1
ATOM 4602 C C . GLN D 1 124 ? 7.677 99.847 9.360 1.00 45.64 124 GLN D C 1
ATOM 4603 O O . GLN D 1 124 ? 7.677 99.301 10.461 1.00 49.00 124 GLN D O 1
ATOM 4609 N N . LYS D 1 125 ? 8.349 99.374 8.318 1.00 45.56 125 LYS D N 1
ATOM 4610 C CA . LYS D 1 125 ? 9.136 98.155 8.407 1.00 46.82 125 LYS D CA 1
ATOM 4611 C C . LYS D 1 125 ? 10.075 98.281 9.598 1.00 44.27 125 LYS D C 1
ATOM 4612 O O . LYS D 1 125 ? 10.283 97.327 10.347 1.00 49.32 125 LYS D O 1
ATOM 4618 N N . LEU D 1 126 ? 10.628 99.471 9.778 1.00 41.46 126 LEU D N 1
ATOM 4619 C CA . LEU D 1 126 ? 11.572 99.706 10.852 1.00 32.65 126 LEU D CA 1
ATOM 4620 C C . LEU D 1 126 ? 10.882 99.687 12.223 1.00 34.82 126 LEU D C 1
ATOM 4621 O O . LEU D 1 126 ? 11.432 99.165 13.194 1.00 29.57 126 LEU D O 1
ATOM 4634 N N . GLN D 1 128 ? 8.113 98.102 12.955 1.00 34.31 128 GLN D N 1
ATOM 4635 C CA . GLN D 1 128 ? 7.755 96.712 13.197 1.00 32.03 128 GLN D CA 1
ATOM 4636 C C . GLN D 1 128 ? 8.911 95.985 13.842 1.00 33.57 128 GLN D C 1
ATOM 4637 O O . GLN D 1 128 ? 8.743 95.290 14.838 1.00 43.70 128 GLN D O 1
ATOM 4643 N N . GLU D 1 129 ? 10.095 96.141 13.269 1.00 37.81 129 GLU D N 1
ATOM 4644 C CA . GLU D 1 129 ? 11.272 95.473 13.807 1.00 39.81 129 GLU D CA 1
ATOM 4645 C C . GLU D 1 129 ? 11.648 96.013 15.185 1.00 35.71 129 GLU D C 1
ATOM 4646 O O . GLU D 1 129 ? 12.203 95.291 15.999 1.00 33.37 129 GLU D O 1
ATOM 4652 N N . ASN D 1 130 ? 11.331 97.282 15.437 1.00 37.78 130 ASN D N 1
ATOM 4653 C CA . ASN D 1 130 ? 11.442 97.865 16.774 1.00 36.36 130 ASN D CA 1
ATOM 4654 C C . ASN D 1 130 ? 10.604 97.084 17.794 1.00 36.97 130 ASN D C 1
ATOM 4655 O O . ASN D 1 130 ? 11.152 96.478 18.717 1.00 32.84 130 ASN D O 1
ATOM 4660 N N . VAL D 1 131 ? 9.283 97.089 17.630 1.00 32.53 131 VAL D N 1
ATOM 4661 C CA . VAL D 1 131 ? 8.426 96.477 18.636 1.00 34.70 131 VAL D CA 1
ATOM 4662 C C . VAL D 1 131 ? 8.732 94.982 18.765 1.00 36.66 131 VAL D C 1
ATOM 4663 O O . VAL D 1 131 ? 8.815 94.467 19.876 1.00 39.48 131 VAL D O 1
ATOM 4667 N N . GLU D 1 132 ? 8.916 94.301 17.633 1.00 31.60 132 GLU D N 1
ATOM 4668 C CA . GLU D 1 132 ? 9.217 92.870 17.629 1.00 34.86 132 GLU D CA 1
ATOM 4669 C C . GLU D 1 132 ? 10.505 92.556 18.389 1.00 33.15 132 GLU D C 1
ATOM 4670 O O . GLU D 1 132 ? 10.554 91.643 19.224 1.00 25.56 132 GLU D O 1
ATOM 4676 N N . SER D 1 133 ? 11.545 93.327 18.110 1.00 31.29 133 SER D N 1
ATOM 4677 C CA . SER D 1 133 ? 12.811 93.147 18.808 1.00 32.05 133 SER D CA 1
ATOM 4678 C C . SER D 1 133 ? 12.684 93.420 20.312 1.00 33.19 133 SER D C 1
ATOM 4679 O O . SER D 1 133 ? 13.381 92.794 21.117 1.00 35.93 133 SER D O 1
ATOM 4682 N N . LEU D 1 134 ? 11.795 94.341 20.691 1.00 32.97 134 LEU D N 1
ATOM 4683 C CA . LEU D 1 134 ? 11.620 94.672 22.103 1.00 36.72 134 LEU D CA 1
ATOM 4684 C C . LEU D 1 134 ? 11.082 93.456 22.840 1.00 36.49 134 LEU D C 1
ATOM 4685 O O . LEU D 1 134 ? 11.557 93.135 23.927 1.00 33.90 134 LEU D O 1
ATOM 4690 N N . LEU D 1 135 ? 10.108 92.777 22.233 1.00 37.28 135 LEU D N 1
ATOM 4691 C CA . LEU D 1 135 ? 9.524 91.576 22.828 1.00 39.31 135 LEU D CA 1
ATOM 4692 C C . LEU D 1 135 ? 10.534 90.423 22.842 1.00 41.35 135 LEU D C 1
ATOM 4693 O O . LEU D 1 135 ? 10.632 89.678 23.822 1.00 48.02 135 LEU D O 1
ATOM 4698 N N . LYS D 1 136 ? 11.304 90.296 21.767 1.00 42.21 136 LYS D N 1
ATOM 4699 C CA . LYS D 1 136 ? 12.452 89.396 21.755 1.00 39.29 136 LYS D CA 1
ATOM 4700 C C . LYS D 1 136 ? 13.277 89.657 23.010 1.00 34.90 136 LYS D C 1
ATOM 4701 O O . LYS D 1 136 ? 13.529 88.753 23.805 1.00 31.27 136 LYS D O 1
ATOM 4707 N N . GLY D 1 137 ? 13.670 90.913 23.187 1.00 32.57 137 GLY D N 1
ATOM 4708 C CA . GLY D 1 137 ? 14.492 91.279 24.323 1.00 28.94 137 GLY D CA 1
ATOM 4709 C C . GLY D 1 137 ? 13.840 90.921 25.646 1.00 33.18 137 GLY D C 1
ATOM 4710 O O . GLY D 1 137 ? 14.506 90.418 26.554 1.00 29.07 137 GLY D O 1
ATOM 4711 N N . LEU D 1 138 ? 12.539 91.169 25.766 1.00 33.90 138 LEU D N 1
ATOM 4712 C CA . LEU D 1 138 ? 11.865 90.947 27.041 1.00 37.18 138 LEU D CA 1
ATOM 4713 C C . LEU D 1 138 ? 11.882 89.465 27.377 1.00 38.64 138 LEU D C 1
ATOM 4714 O O . LEU D 1 138 ? 12.160 89.083 28.509 1.00 41.18 138 LEU D O 1
ATOM 4719 N N . GLU D 1 139 ? 11.593 88.643 26.374 1.00 40.00 139 GLU D N 1
ATOM 4720 C CA . GLU D 1 139 ? 11.648 87.196 26.504 1.00 36.44 139 GLU D CA 1
ATOM 4721 C C . GLU D 1 139 ? 13.030 86.770 26.961 1.00 35.96 139 GLU D C 1
ATOM 4722 O O . GLU D 1 139 ? 13.164 85.876 27.785 1.00 36.28 139 GLU D O 1
ATOM 4728 N N . GLU D 1 140 ? 14.058 87.423 26.432 1.00 40.61 140 GLU D N 1
ATOM 4729 C CA . GLU D 1 140 ? 15.431 87.136 26.837 1.00 42.73 140 GLU D CA 1
ATOM 4730 C C . GLU D 1 140 ? 15.641 87.439 28.318 1.00 44.22 140 GLU D C 1
ATOM 4731 O O . GLU D 1 140 ? 16.195 86.612 29.053 1.00 44.62 140 GLU D O 1
ATOM 4737 N N . ARG D 1 141 ? 15.204 88.619 28.760 1.00 41.27 141 ARG D N 1
ATOM 4738 C CA . ARG D 1 141 ? 15.391 88.995 30.158 1.00 38.76 141 ARG D CA 1
ATOM 4739 C C . ARG D 1 141 ? 14.729 87.979 31.065 1.00 35.01 141 ARG D C 1
ATOM 4740 O O . ARG D 1 141 ? 15.297 87.603 32.080 1.00 34.92 141 ARG D O 1
ATOM 4748 N N . VAL D 1 142 ? 13.529 87.541 30.695 1.00 29.47 142 VAL D N 1
ATOM 4749 C CA . VAL D 1 142 ? 12.749 86.665 31.557 1.00 34.33 142 VAL D CA 1
ATOM 4750 C C . VAL D 1 142 ? 13.437 85.317 31.709 1.00 41.82 142 VAL D C 1
ATOM 4751 O O . VAL D 1 142 ? 13.266 84.636 32.712 1.00 46.04 142 VAL D O 1
ATOM 4755 N N . LEU D 1 143 ? 14.223 84.936 30.711 1.00 44.30 143 LEU D N 1
ATOM 4756 C CA . LEU D 1 143 ? 14.911 83.654 30.737 1.00 45.94 143 LEU D CA 1
ATOM 4757 C C . LEU D 1 143 ? 16.054 83.705 31.737 1.00 44.19 143 LEU D C 1
ATOM 4758 O O . LEU D 1 143 ? 16.196 82.828 32.593 1.00 45.88 143 LEU D O 1
ATOM 4763 N N . ALA D 1 144 ? 16.866 84.743 31.629 1.00 43.24 144 ALA D N 1
ATOM 4764 C CA . ALA D 1 144 ? 17.943 84.948 32.577 1.00 47.19 144 ALA D CA 1
ATOM 4765 C C . ALA D 1 144 ? 17.427 84.961 34.019 1.00 48.70 144 ALA D C 1
ATOM 4766 O O . ALA D 1 144 ? 18.120 84.506 34.932 1.00 51.41 144 ALA D O 1
ATOM 4768 N N . ALA D 1 145 ? 16.212 85.469 34.221 1.00 45.30 145 ALA D N 1
ATOM 4769 C CA . ALA D 1 145 ? 15.725 85.746 35.569 1.00 44.84 145 ALA D CA 1
ATOM 4770 C C . ALA D 1 145 ? 15.009 84.581 36.238 1.00 48.33 145 ALA D C 1
ATOM 4771 O O . ALA D 1 145 ? 14.981 84.495 37.463 1.00 48.75 145 ALA D O 1
ATOM 4773 N N . SER D 1 146 ? 14.432 83.690 35.438 1.00 55.76 146 SER D N 1
ATOM 4774 C CA . SER D 1 146 ? 13.460 82.711 35.938 1.00 63.29 146 SER D CA 1
ATOM 4775 C C . SER D 1 146 ? 14.118 81.534 36.635 1.00 66.61 146 SER D C 1
ATOM 4776 O O . SER D 1 146 ? 13.971 81.342 37.846 1.00 66.76 146 SER D O 1
ATOM 4779 N N . SER D 1 147 ? 14.822 80.736 35.843 1.00 69.67 147 SER D N 1
ATOM 4780 C CA . SER D 1 147 ? 15.633 79.647 36.360 1.00 72.84 147 SER D CA 1
ATOM 4781 C C . SER D 1 147 ? 17.081 79.942 35.960 1.00 72.05 147 SER D C 1
ATOM 4782 O O . SER D 1 147 ? 17.282 80.941 35.234 1.00 70.26 147 SER D O 1
#

Radius of gyration: 25.55 Å; Cα contacts (8 Å, |Δi|>4): 1208; chains: 4; bounding box: 64×51×61 Å